Protein AF-0000000066994893 (afdb_homodimer)

InterPro domains:
  IPR005103 Auxiliary Activity family 9, catalytic domain [PF03443] (19-240)
  IPR005103 Auxiliary Activity family 9, catalytic domain [cd21175] (19-249)
  IPR049892 Auxiliary Activity family 9 [PTHR33353] (6-249)

Radius of gyration: 24.87 Å; Cα contacts (8 Å, |Δi|>4): 1310; chains: 2; bounding box: 77×69×53 Å

Structure (mmCIF, N/CA/C/O backbone):
data_AF-0000000066994893-model_v1
#
loop_
_entity.id
_entity.type
_entity.pdbx_description
1 polymer 'lytic cellulose monooxygenase (C4-dehydrogenating)'
#
loop_
_atom_site.group_PDB
_atom_site.id
_atom_site.type_symbol
_atom_site.label_atom_id
_atom_site.label_alt_id
_atom_site.label_comp_id
_atom_site.label_asym_id
_atom_site.label_entity_id
_atom_site.label_seq_id
_atom_site.pdbx_PDB_ins_code
_atom_site.Cartn_x
_atom_site.Cartn_y
_atom_site.Cartn_z
_atom_site.occupancy
_atom_site.B_iso_or_equiv
_atom_site.auth_seq_id
_atom_site.auth_comp_id
_atom_site.auth_asym_id
_atom_site.auth_atom_id
_atom_site.pdbx_PDB_model_num
ATOM 1 N N . MET A 1 1 ? 47.781 5.848 20.656 1 24.58 1 MET A N 1
ATOM 2 C CA . MET A 1 1 ? 46.438 6.398 20.656 1 24.58 1 MET A CA 1
ATOM 3 C C . MET A 1 1 ? 45.625 5.867 19.484 1 24.58 1 MET A C 1
ATOM 5 O O . MET A 1 1 ? 45.906 6.191 18.328 1 24.58 1 MET A O 1
ATOM 9 N N . PHE A 1 2 ? 45.156 4.602 19.5 1 30.62 2 PHE A N 1
ATOM 10 C CA . PHE A 1 2 ? 44.438 3.814 18.5 1 30.62 2 PHE A CA 1
ATOM 11 C C . PHE A 1 2 ? 43.094 4.453 18.188 1 30.62 2 PHE A C 1
ATOM 13 O O . PHE A 1 2 ? 42.281 4.672 19.078 1 30.62 2 PHE A O 1
ATOM 20 N N . SER A 1 3 ? 43.094 5.328 17.188 1 27.7 3 SER A N 1
ATOM 21 C CA . SER A 1 3 ? 41.844 5.926 16.688 1 27.7 3 SER A CA 1
ATOM 22 C C . SER A 1 3 ? 40.812 4.859 16.344 1 27.7 3 SER A C 1
ATOM 24 O O . SER A 1 3 ? 41.094 3.955 15.555 1 27.7 3 SER A O 1
ATOM 26 N N . SER A 1 4 ? 40.031 4.535 17.281 1 29.39 4 SER A N 1
ATOM 27 C CA . SER A 1 4 ? 38.875 3.637 17.094 1 29.39 4 SER A CA 1
ATOM 28 C C . SER A 1 4 ? 38 4.086 15.938 1 29.39 4 SER A C 1
ATOM 30 O O . SER A 1 4 ? 37.5 5.219 15.922 1 29.39 4 SER A O 1
ATOM 32 N N . LEU A 1 5 ? 38.375 3.605 14.773 1 30.11 5 LEU A N 1
ATOM 33 C CA . LEU A 1 5 ? 37.469 3.762 13.625 1 30.11 5 LEU A CA 1
ATOM 34 C C . LEU A 1 5 ? 36.062 3.395 14 1 30.11 5 LEU A C 1
ATOM 36 O O . LEU A 1 5 ? 35.781 2.248 14.352 1 30.11 5 LEU A O 1
ATOM 40 N N . ALA A 1 6 ? 35.344 4.414 14.547 1 31.67 6 ALA A N 1
ATOM 41 C CA . ALA A 1 6 ? 33.875 4.25 14.688 1 31.67 6 ALA A CA 1
ATOM 42 C C . ALA A 1 6 ? 33.281 3.734 13.391 1 31.67 6 ALA A C 1
ATOM 44 O O . ALA A 1 6 ? 33.281 4.422 12.367 1 31.67 6 ALA A O 1
ATOM 45 N N . THR A 1 7 ? 33.438 2.49 13.117 1 28.3 7 THR A N 1
ATOM 46 C CA . THR A 1 7 ? 32.656 1.911 12.023 1 28.3 7 THR A CA 1
ATOM 47 C C . THR A 1 7 ? 31.188 2.279 12.148 1 28.3 7 THR A C 1
ATOM 49 O O . THR A 1 7 ? 30.516 1.875 13.102 1 28.3 7 THR A O 1
ATOM 52 N N . VAL A 1 8 ? 30.922 3.492 11.844 1 29.67 8 VAL A N 1
ATOM 53 C CA . VAL A 1 8 ? 29.484 3.752 11.703 1 29.67 8 VAL A CA 1
ATOM 54 C C . VAL A 1 8 ? 28.859 2.686 10.82 1 29.67 8 VAL A C 1
ATOM 56 O O . VAL A 1 8 ? 29.219 2.537 9.648 1 29.67 8 VAL A O 1
ATOM 59 N N . VAL A 1 9 ? 28.609 1.521 11.406 1 31.03 9 VAL A N 1
ATOM 60 C CA . VAL A 1 9 ? 27.734 0.57 10.742 1 31.03 9 VAL A CA 1
ATOM 61 C C . VAL A 1 9 ? 26.516 1.304 10.164 1 31.03 9 VAL A C 1
ATOM 63 O O . VAL A 1 9 ? 25.75 1.922 10.906 1 31.03 9 VAL A O 1
ATOM 66 N N . PHE A 1 10 ? 26.797 1.993 9.055 1 31.17 10 PHE A N 1
ATOM 67 C CA . PHE A 1 10 ? 25.625 2.459 8.312 1 31.17 10 PHE A CA 1
ATOM 68 C C . PHE A 1 10 ? 24.578 1.356 8.203 1 31.17 10 PHE A C 1
ATOM 70 O O . PHE A 1 10 ? 24.844 0.306 7.613 1 31.17 10 PHE A O 1
ATOM 77 N N . LEU A 1 11 ? 24.031 0.943 9.289 1 32.94 11 LEU A N 1
ATOM 78 C CA . LEU A 1 11 ? 22.812 0.155 9.102 1 32.94 11 LEU A CA 1
ATOM 79 C C . LEU A 1 11 ? 22 0.701 7.938 1 32.94 11 LEU A C 1
ATOM 81 O O . LEU A 1 11 ? 21.531 1.845 7.98 1 32.94 11 LEU A O 1
ATOM 85 N N . ALA A 1 12 ? 22.562 0.453 6.73 1 35.53 12 ALA A N 1
ATOM 86 C CA . ALA A 1 12 ? 21.609 0.634 5.629 1 35.53 12 ALA A CA 1
ATOM 87 C C . ALA A 1 12 ? 20.188 0.361 6.086 1 35.53 12 ALA A C 1
ATOM 89 O O . ALA A 1 12 ? 19.859 -0.75 6.512 1 35.53 12 ALA A O 1
ATOM 90 N N . ALA A 1 13 ? 19.625 1.208 6.848 1 34.84 13 ALA A N 1
ATOM 91 C CA . ALA A 1 13 ? 18.188 1.107 7.07 1 34.84 13 ALA A CA 1
ATOM 92 C C . ALA A 1 13 ? 17.484 0.542 5.84 1 34.84 13 ALA A C 1
ATOM 94 O O . ALA A 1 13 ? 17.453 1.178 4.785 1 34.84 13 ALA A O 1
ATOM 95 N N . ALA A 1 14 ? 17.641 -0.76 5.461 1 39.5 14 ALA A N 1
ATOM 96 C CA . ALA A 1 14 ? 16.828 -1.593 4.574 1 39.5 14 ALA A CA 1
ATOM 97 C C . ALA A 1 14 ? 15.5 -0.918 4.246 1 39.5 14 ALA A C 1
ATOM 99 O O . ALA A 1 14 ? 15.164 -0.715 3.074 1 39.5 14 ALA A O 1
ATOM 100 N N . GLU A 1 15 ? 14.25 -1.342 4.93 1 42.03 15 GLU A N 1
ATOM 101 C CA . GLU A 1 15 ? 12.914 -1.745 4.48 1 42.03 15 GLU A CA 1
ATOM 102 C C . GLU A 1 15 ? 12.023 -0.532 4.238 1 42.03 15 GLU A C 1
ATOM 104 O O . GLU A 1 15 ? 11.602 0.134 5.188 1 42.03 15 GLU A O 1
ATOM 109 N N . VAL A 1 16 ? 12.445 0.307 3.205 1 45.91 16 VAL A N 1
ATOM 110 C CA . VAL A 1 16 ? 11.461 1.323 2.844 1 45.91 16 VAL A CA 1
ATOM 111 C C . VAL A 1 16 ? 10.078 0.685 2.727 1 45.91 16 VAL A C 1
ATOM 113 O O . VAL A 1 16 ? 9.852 -0.167 1.863 1 45.91 16 VAL A O 1
ATOM 116 N N . ALA A 1 17 ? 9.484 0.394 3.891 1 53.44 17 ALA A N 1
ATOM 117 C CA . ALA A 1 17 ? 8.086 0.006 4.062 1 53.44 17 ALA A CA 1
ATOM 118 C C . ALA A 1 17 ? 7.152 0.984 3.355 1 53.44 17 ALA A C 1
ATOM 120 O O . ALA A 1 17 ? 7.484 2.16 3.191 1 53.44 17 ALA A O 1
ATOM 121 N N . ALA A 1 18 ? 6.113 0.457 2.611 1 58.72 18 ALA A N 1
ATOM 122 C CA . ALA A 1 18 ? 4.996 1.094 1.915 1 58.72 18 ALA A CA 1
ATOM 123 C C . ALA A 1 18 ? 4.441 2.264 2.723 1 58.72 18 ALA A C 1
ATOM 125 O O . ALA A 1 18 ? 4.348 2.189 3.951 1 58.72 18 ALA A O 1
ATOM 126 N N . HIS A 1 19 ? 4.391 3.371 2.08 1 83.75 19 HIS A N 1
ATOM 127 C CA . HIS A 1 19 ? 3.682 4.512 2.648 1 83.75 19 HIS A CA 1
ATOM 128 C C . HIS A 1 19 ? 2.18 4.258 2.703 1 83.75 19 HIS A C 1
ATOM 130 O O . HIS A 1 19 ? 1.732 3.119 2.543 1 83.75 19 HIS A O 1
ATOM 136 N N . GLY A 1 20 ? 1.444 5.121 3.131 1 88.31 20 GLY A N 1
ATOM 137 C CA . GLY A 1 20 ? 0.005 4.98 3.289 1 88.31 20 GLY A CA 1
ATOM 138 C C . GLY A 1 20 ? -0.774 6.137 2.691 1 88.31 20 GLY A C 1
ATOM 139 O O . GLY A 1 20 ? -0.194 7.023 2.062 1 88.31 20 GLY A O 1
ATOM 140 N N . PHE A 1 21 ? -1.946 5.938 2.631 1 95 21 PHE A N 1
ATOM 141 C CA . PHE A 1 21 ? -2.92 6.938 2.205 1 95 21 PHE A CA 1
ATOM 142 C C . PHE A 1 21 ? -4.219 6.801 2.994 1 95 21 PHE A C 1
ATOM 144 O O . PHE A 1 21 ? -4.469 5.762 3.607 1 95 21 PHE A O 1
ATOM 151 N N . VAL A 1 22 ? -4.953 7.824 3.029 1 98.06 22 VAL A N 1
ATOM 152 C CA . VAL A 1 22 ? -6.258 7.766 3.678 1 98.06 22 VAL A CA 1
ATOM 153 C C . VAL A 1 22 ? -7.191 6.852 2.887 1 98.06 22 VAL A C 1
ATOM 155 O O . VAL A 1 22 ? -7.645 7.211 1.796 1 98.06 22 VAL A O 1
ATOM 158 N N . GLU A 1 23 ? -7.492 5.789 3.49 1 96.75 23 GLU A N 1
ATOM 159 C CA . GLU A 1 23 ? -8.32 4.785 2.83 1 96.75 23 GLU A CA 1
ATOM 160 C C . GLU A 1 23 ? -9.805 5.055 3.057 1 96.75 23 GLU A C 1
ATOM 162 O O . GL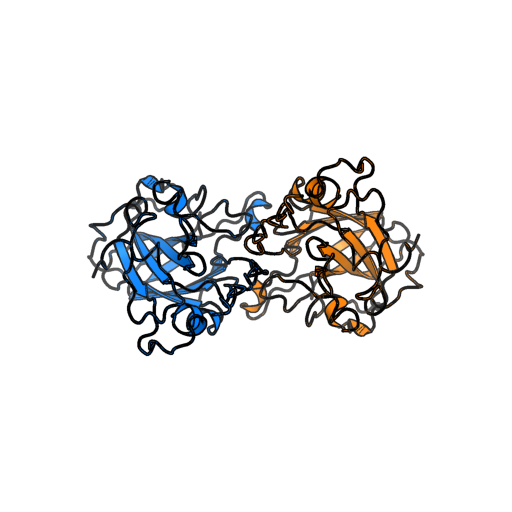U A 1 23 ? -10.602 4.992 2.121 1 96.75 23 GLU A O 1
ATOM 167 N N . PHE A 1 24 ? -10.141 5.34 4.227 1 98.19 24 PHE A N 1
ATOM 168 C CA . PHE A 1 24 ? -11.539 5.574 4.578 1 98.19 24 PHE A CA 1
ATOM 169 C C . PHE A 1 24 ? -11.688 6.855 5.383 1 98.19 24 PHE A C 1
ATOM 171 O O . PHE A 1 24 ? -10.758 7.277 6.074 1 98.19 24 PHE A O 1
ATOM 178 N N . ILE A 1 25 ? -12.852 7.43 5.266 1 98.81 25 ILE A N 1
ATOM 179 C CA . ILE A 1 25 ? -13.297 8.562 6.066 1 98.81 25 ILE A CA 1
ATOM 180 C C . ILE A 1 25 ? -14.609 8.219 6.77 1 98.81 25 ILE A C 1
ATOM 182 O O . ILE A 1 25 ? -15.547 7.727 6.141 1 98.81 25 ILE A O 1
ATOM 186 N N . HIS A 1 26 ? -14.656 8.398 8.039 1 98.5 26 HIS A N 1
ATOM 187 C CA . HIS A 1 26 ? -15.859 8.148 8.82 1 98.5 26 HIS A CA 1
ATOM 188 C C . HIS A 1 26 ? -16.453 9.445 9.359 1 98.5 26 HIS A C 1
ATOM 190 O O . HIS A 1 26 ? -15.75 10.227 10.008 1 98.5 26 HIS A O 1
ATOM 196 N N . ALA A 1 27 ? -17.656 9.68 9.094 1 98.44 27 ALA A N 1
ATOM 197 C CA . ALA A 1 27 ? -18.375 10.859 9.562 1 98.44 27 ALA A CA 1
ATOM 198 C C . ALA A 1 27 ? -19.859 10.555 9.781 1 98.44 27 ALA A C 1
ATOM 200 O O . ALA A 1 27 ? -20.531 10.055 8.875 1 98.44 27 ALA A O 1
ATOM 201 N N . ASP A 1 28 ? -20.297 10.836 10.992 1 95.75 28 ASP A N 1
ATOM 202 C CA . ASP A 1 28 ? -21.703 10.695 11.336 1 95.75 28 ASP A CA 1
ATOM 203 C C . ASP A 1 28 ? -22.203 9.289 11.016 1 95.75 28 ASP A C 1
ATOM 205 O O . ASP A 1 28 ? -23.25 9.133 10.367 1 95.75 28 ASP A O 1
ATOM 209 N N . GLY A 1 29 ? -21.406 8.391 11.32 1 95.31 29 GLY A N 1
ATOM 210 C CA . GLY A 1 29 ? -21.797 6.996 11.211 1 95.31 29 GLY A CA 1
ATOM 211 C C . GLY A 1 29 ? -21.672 6.445 9.805 1 95.31 29 GLY A C 1
ATOM 212 O O . GLY A 1 29 ? -21.984 5.281 9.555 1 95.31 29 GLY A O 1
ATOM 213 N N . VAL A 1 30 ? -21.281 7.246 8.906 1 97.62 30 VAL A N 1
ATOM 214 C CA . VAL A 1 30 ? -21.141 6.832 7.512 1 97.62 30 VAL A CA 1
ATOM 215 C C . VAL A 1 30 ? -19.656 6.645 7.18 1 97.62 30 VAL A C 1
ATOM 217 O O . VAL A 1 30 ? -18.828 7.453 7.586 1 97.62 30 VAL A O 1
ATOM 220 N N . GLN A 1 31 ? -19.328 5.574 6.516 1 97.5 31 GLN A N 1
ATOM 221 C CA . GLN A 1 31 ? -17.984 5.352 5.992 1 97.5 31 GLN A CA 1
ATOM 222 C C . GLN A 1 31 ? -17.891 5.777 4.531 1 97.5 31 GLN A C 1
ATOM 224 O O . GLN A 1 31 ? -18.672 5.32 3.693 1 97.5 31 GLN A O 1
ATOM 229 N N . TYR A 1 32 ? -17.016 6.668 4.234 1 98.31 32 TYR A N 1
ATOM 230 C CA . TYR A 1 32 ? -16.688 7.117 2.889 1 98.31 32 TYR A CA 1
ATOM 231 C C . TYR A 1 32 ? -15.344 6.547 2.441 1 98.31 32 TYR A C 1
ATOM 233 O O . TYR A 1 32 ? -14.508 6.199 3.271 1 98.31 32 TYR A O 1
ATOM 241 N N . GLN A 1 33 ? -15.203 6.461 1.131 1 97 33 GLN A N 1
ATOM 242 C CA . GLN A 1 33 ? -13.953 5.996 0.531 1 97 33 GLN A CA 1
ATOM 243 C C . GLN A 1 33 ? -13.031 7.168 0.208 1 97 33 GLN A C 1
ATOM 245 O O . GLN A 1 33 ? -13.453 8.148 -0.403 1 97 33 GLN A O 1
ATOM 250 N N . GLY A 1 34 ? -11.773 7.105 0.703 1 97.75 34 GLY A N 1
ATOM 251 C CA . GLY A 1 34 ? -10.758 7.98 0.144 1 97.75 34 GLY A CA 1
ATOM 252 C C . GLY A 1 34 ? -10.375 7.621 -1.278 1 97.75 34 GLY A C 1
ATOM 253 O O . GLY A 1 34 ? -11.109 6.895 -1.959 1 97.75 34 GLY A O 1
ATOM 254 N N . TYR A 1 35 ? -9.312 8.258 -1.729 1 97.06 35 TYR A N 1
ATOM 255 C CA . TYR A 1 35 ? -8.836 7.852 -3.045 1 97.06 35 TYR A CA 1
ATOM 256 C C . TYR A 1 35 ? -7.789 6.75 -2.928 1 97.06 35 TYR A C 1
ATOM 258 O O . TYR A 1 35 ? -6.707 6.973 -2.379 1 97.06 35 TYR A O 1
ATOM 266 N N . ASN A 1 36 ? -8.125 5.609 -3.422 1 94.06 36 ASN A N 1
ATOM 267 C CA . ASN A 1 36 ? -7.199 4.488 -3.553 1 94.06 36 ASN A CA 1
ATOM 268 C C . ASN A 1 36 ? -6.426 4.551 -4.867 1 94.06 36 ASN A C 1
ATOM 270 O O . ASN A 1 36 ? -7.027 4.582 -5.941 1 94.06 36 ASN A O 1
ATOM 274 N N . PRO A 1 37 ? -5.098 4.543 -4.828 1 92.31 37 PRO A N 1
ATOM 275 C CA . PRO A 1 37 ? -4.32 4.637 -6.062 1 92.31 37 PRO A CA 1
ATOM 276 C C . PRO A 1 37 ? -4.688 3.555 -7.074 1 92.31 37 PRO A C 1
ATOM 278 O O . PRO A 1 37 ? -4.512 3.746 -8.281 1 92.31 37 PRO A O 1
ATOM 281 N N . GLY A 1 38 ? -5.215 2.449 -6.648 1 91.94 38 GLY A N 1
ATOM 282 C CA . GLY A 1 38 ? -5.676 1.406 -7.551 1 91.94 38 GLY A CA 1
ATOM 283 C C . GLY A 1 38 ? -6.855 1.837 -8.406 1 91.94 38 GLY A C 1
ATOM 284 O O . GLY A 1 38 ? -7.129 1.228 -9.445 1 91.94 38 GLY A O 1
ATOM 285 N N . PHE A 1 39 ? -7.547 2.889 -8.039 1 95.12 39 PHE A N 1
ATOM 286 C CA . PHE A 1 39 ? -8.688 3.375 -8.797 1 95.12 39 PHE A CA 1
ATOM 287 C C . PHE A 1 39 ? -8.258 3.842 -10.188 1 95.12 39 PHE A C 1
ATOM 289 O O . PHE A 1 39 ? -9.078 3.922 -11.102 1 95.12 39 PHE A O 1
ATOM 296 N N . ARG A 1 40 ? -6.996 4.078 -10.352 1 94.19 40 ARG A N 1
ATOM 297 C CA . ARG A 1 40 ? -6.492 4.543 -11.641 1 94.19 40 ARG A CA 1
ATOM 298 C C . ARG A 1 40 ? -6.684 3.482 -12.719 1 94.19 40 ARG A C 1
ATOM 300 O O . ARG A 1 40 ? -6.625 3.785 -13.914 1 94.19 40 ARG A O 1
ATOM 307 N N . PHE A 1 41 ? -6.926 2.219 -12.305 1 94.31 41 PHE A N 1
ATOM 308 C CA . PHE A 1 41 ? -7.082 1.119 -13.25 1 94.31 41 PHE A CA 1
ATOM 309 C C . PHE A 1 41 ? -8.555 0.913 -13.602 1 94.31 41 PHE A C 1
ATOM 311 O O . PHE A 1 41 ? -8.891 -0.014 -14.336 1 94.31 41 PHE A O 1
ATOM 318 N N . GLN A 1 42 ? -9.391 1.723 -13.047 1 93.75 42 GLN A N 1
ATOM 319 C CA . GLN A 1 42 ? -10.82 1.622 -13.32 1 93.75 42 GLN A CA 1
ATOM 320 C C . GLN A 1 42 ? -11.289 2.768 -14.211 1 93.75 42 GLN A C 1
ATOM 322 O O . GLN A 1 42 ? -10.922 3.924 -13.992 1 93.75 42 GLN A O 1
ATOM 327 N N . ASP A 1 43 ? -12.133 2.35 -15.195 1 92.38 43 ASP A N 1
ATOM 328 C CA . ASP A 1 43 ? -12.719 3.324 -16.109 1 92.38 43 ASP A CA 1
ATOM 329 C C . ASP A 1 43 ? -14.227 3.107 -16.25 1 92.38 43 ASP A C 1
ATOM 331 O O . ASP A 1 43 ? -14.664 2.1 -16.812 1 92.38 43 ASP A O 1
ATOM 335 N N . PRO A 1 44 ? -15.07 4.012 -15.805 1 94.75 44 PRO A N 1
ATOM 336 C CA . PRO A 1 44 ? -14.633 5.207 -15.086 1 94.75 44 PRO A CA 1
ATOM 337 C C . PRO A 1 44 ? -14.094 4.895 -13.688 1 94.75 44 PRO A C 1
ATOM 339 O O . PRO A 1 44 ? -14.477 3.885 -13.086 1 94.75 44 PRO A O 1
ATOM 342 N N . ALA A 1 45 ? -13.211 5.738 -13.164 1 94.19 45 ALA A N 1
ATOM 343 C CA . ALA A 1 45 ? -12.781 5.625 -11.773 1 94.19 45 ALA A CA 1
ATOM 344 C C . ALA A 1 45 ? -13.938 5.91 -10.82 1 94.19 45 ALA A C 1
ATOM 346 O O . ALA A 1 45 ? -14.836 6.695 -11.133 1 94.19 45 ALA A O 1
ATOM 347 N N . PRO A 1 46 ? -13.883 5.309 -9.633 1 96.19 46 PRO A N 1
ATOM 348 C CA . PRO A 1 46 ? -14.922 5.586 -8.641 1 96.19 46 PRO A CA 1
ATOM 349 C C . PRO A 1 46 ? -14.984 7.059 -8.242 1 96.19 46 PRO A C 1
ATOM 351 O O . PRO A 1 46 ? -13.945 7.711 -8.117 1 96.19 46 PRO A O 1
ATOM 354 N N . ARG A 1 47 ? -16.188 7.598 -8.156 1 98 47 ARG A N 1
ATOM 355 C CA . ARG A 1 47 ? -16.391 8.93 -7.598 1 98 47 ARG A CA 1
ATOM 356 C C . ARG A 1 47 ? -16.312 8.906 -6.074 1 98 47 ARG A C 1
ATOM 358 O O . ARG A 1 47 ? -17.078 8.211 -5.414 1 98 47 ARG A O 1
ATOM 365 N N . VAL A 1 48 ? -15.375 9.578 -5.512 1 98.75 48 VAL A N 1
ATOM 366 C CA . VAL A 1 48 ? -15.156 9.578 -4.07 1 98.75 48 VAL A CA 1
ATOM 367 C C . VAL A 1 48 ? -14.852 10.992 -3.59 1 98.75 48 VAL A C 1
ATOM 369 O O . VAL A 1 48 ? -14.57 11.883 -4.398 1 98.75 48 VAL A O 1
ATOM 372 N N . PRO A 1 49 ? -14.961 11.266 -2.258 1 98.88 49 PRO A N 1
ATOM 373 C CA . PRO A 1 49 ? -14.617 12.594 -1.739 1 98.88 49 PRO A CA 1
ATOM 374 C C . PRO A 1 49 ? -13.117 12.844 -1.713 1 98.88 49 PRO A C 1
ATOM 376 O O . PRO A 1 49 ? -12.68 14 -1.723 1 98.88 49 PRO A O 1
ATOM 379 N N . GLY A 1 50 ? -12.297 11.75 -1.565 1 98.81 50 GLY A N 1
ATOM 380 C CA . GLY A 1 50 ? -10.859 11.914 -1.595 1 98.81 50 GLY A CA 1
ATOM 381 C C . GLY A 1 50 ? -10.328 12.344 -2.951 1 98.81 50 GLY A C 1
ATOM 382 O O . GLY A 1 50 ? -10.812 11.875 -3.986 1 98.81 50 GLY A O 1
ATOM 383 N N . TRP A 1 51 ? -9.367 13.227 -2.928 1 98.75 51 TRP A N 1
ATOM 384 C CA . TRP A 1 51 ? -8.805 13.734 -4.176 1 98.75 51 TRP A CA 1
ATOM 385 C C . TRP A 1 51 ? -7.926 12.688 -4.844 1 98.75 51 TRP A C 1
ATOM 387 O O . TRP A 1 51 ? -7.172 11.977 -4.176 1 98.75 51 TRP A O 1
ATOM 397 N N . TYR A 1 52 ? -8.008 12.641 -6.176 1 97.62 52 TYR A N 1
ATOM 398 C CA . TYR A 1 52 ? -7.008 11.914 -6.957 1 97.62 52 TYR A CA 1
ATOM 399 C C . TYR A 1 52 ? -5.609 12.453 -6.688 1 97.62 52 TYR A C 1
ATOM 401 O O . TYR A 1 52 ? -5.406 13.664 -6.609 1 97.62 52 TYR A O 1
ATOM 409 N N . ALA A 1 53 ? -4.695 11.586 -6.574 1 96 53 ALA A N 1
ATOM 410 C CA . ALA A 1 53 ? -3.271 11.914 -6.578 1 96 53 ALA A CA 1
ATOM 411 C C . ALA A 1 53 ? -2.477 10.883 -7.375 1 96 53 ALA A C 1
ATOM 413 O O . ALA A 1 53 ? -2.756 9.68 -7.301 1 96 53 ALA A O 1
ATOM 414 N N . ASN A 1 54 ? -1.482 11.359 -8.133 1 93.38 54 ASN A N 1
ATOM 415 C CA . ASN A 1 54 ? -0.618 10.461 -8.883 1 93.38 54 ASN A CA 1
ATOM 416 C C . ASN A 1 54 ? 0.514 9.914 -8.023 1 93.38 54 ASN A C 1
ATOM 418 O O . ASN A 1 54 ? 1.687 10.016 -8.383 1 93.38 54 ASN A O 1
ATOM 422 N N . ASN A 1 55 ? 0.191 9.414 -6.898 1 89.19 55 ASN A N 1
ATOM 423 C CA . ASN A 1 55 ? 1.129 8.734 -6.008 1 89.19 55 ASN A CA 1
ATOM 424 C C . ASN A 1 55 ? 1.054 7.219 -6.168 1 89.19 55 ASN A C 1
ATOM 426 O O . ASN A 1 55 ? 0.856 6.496 -5.191 1 89.19 55 ASN A O 1
ATOM 430 N N . THR A 1 56 ? 1.349 6.738 -7.324 1 86.38 56 THR A N 1
ATOM 431 C CA . THR A 1 56 ? 1.143 5.344 -7.711 1 86.38 56 THR A CA 1
ATOM 432 C C . THR A 1 56 ? 2.049 4.422 -6.902 1 86.38 56 THR A C 1
ATOM 434 O O . THR A 1 56 ? 1.779 3.223 -6.785 1 86.38 56 THR A O 1
ATOM 437 N N . ASP A 1 57 ? 3.068 4.934 -6.348 1 84.5 57 ASP A N 1
ATOM 438 C CA . ASP A 1 57 ? 3.973 4.18 -5.484 1 84.5 57 ASP A CA 1
ATOM 439 C C . ASP A 1 57 ? 3.623 4.379 -4.012 1 84.5 57 ASP A C 1
ATOM 441 O O . ASP A 1 57 ? 4.371 3.959 -3.127 1 84.5 57 ASP A O 1
ATOM 445 N N . ILE A 1 58 ? 2.562 5.098 -3.732 1 90.06 58 ILE A N 1
ATOM 446 C CA . ILE A 1 58 ? 2.131 5.496 -2.398 1 90.06 58 ILE A CA 1
ATOM 447 C C . ILE A 1 58 ? 3.256 6.25 -1.695 1 90.06 58 ILE A C 1
ATOM 449 O O . ILE A 1 58 ? 3.5 6.047 -0.503 1 90.06 58 ILE A O 1
ATOM 453 N N . GLY A 1 59 ? 4.004 7.004 -2.48 1 90.81 59 GLY A N 1
ATOM 454 C CA . GLY A 1 59 ? 5.148 7.75 -1.986 1 90.81 59 GLY A CA 1
ATOM 455 C C . GLY A 1 59 ? 4.789 9.141 -1.494 1 90.81 59 GLY A C 1
ATOM 456 O O . GLY A 1 59 ? 3.674 9.367 -1.017 1 90.81 59 GLY A O 1
ATOM 457 N N . PHE A 1 60 ? 5.793 9.992 -1.426 1 94.62 60 PHE A N 1
ATOM 458 C CA . PHE A 1 60 ? 5.695 11.273 -0.75 1 94.62 60 PHE A CA 1
ATOM 459 C C . PHE A 1 60 ? 5.957 12.422 -1.722 1 94.62 60 PHE A C 1
ATOM 461 O O . PHE A 1 60 ? 6.281 12.188 -2.889 1 94.62 60 PHE A O 1
ATOM 468 N N . VAL A 1 61 ? 5.688 13.633 -1.339 1 96.56 61 VAL A N 1
ATOM 469 C CA . VAL A 1 61 ? 6.199 14.867 -1.936 1 96.56 61 VAL A CA 1
ATOM 470 C C . VAL A 1 61 ? 7.43 15.336 -1.169 1 96.56 61 VAL A C 1
ATOM 472 O O . VAL A 1 61 ? 7.367 15.562 0.042 1 96.56 61 VAL A O 1
ATOM 475 N N . GLY A 1 62 ? 8.539 15.484 -1.859 1 96.94 62 GLY A N 1
ATOM 476 C CA . GLY A 1 62 ? 9.773 15.875 -1.198 1 96.94 62 GLY A CA 1
ATOM 477 C C . GLY A 1 62 ? 9.969 17.375 -1.137 1 96.94 62 GLY A C 1
ATOM 478 O O . GLY A 1 62 ? 9.281 18.125 -1.83 1 96.94 62 GLY A O 1
ATOM 479 N N . PRO A 1 63 ? 10.945 17.797 -0.318 1 98.38 63 PRO A N 1
ATOM 480 C CA . PRO A 1 63 ? 11.133 19.219 -0.063 1 98.38 63 PRO A CA 1
ATOM 481 C C . PRO A 1 63 ? 11.492 20.016 -1.323 1 98.38 63 PRO A C 1
ATOM 483 O O . PRO A 1 63 ? 11.242 21.219 -1.4 1 98.38 63 PRO A O 1
ATOM 486 N N . GLU A 1 64 ? 12.07 19.344 -2.293 1 98 64 GLU A N 1
ATOM 487 C CA . GLU A 1 64 ? 12.375 20.016 -3.559 1 98 64 GLU A CA 1
ATOM 488 C C . GLU A 1 64 ? 11.094 20.484 -4.25 1 98 64 GLU A C 1
ATOM 490 O O . GLU A 1 64 ? 11.141 21.359 -5.121 1 98 64 GLU A O 1
ATOM 495 N N . SER A 1 65 ? 9.984 19.953 -3.855 1 98.06 65 SER A N 1
ATOM 496 C CA . SER A 1 65 ? 8.719 20.266 -4.508 1 98.06 65 SER A CA 1
ATOM 497 C C . SER A 1 65 ? 7.805 21.062 -3.59 1 98.06 65 SER A C 1
ATOM 499 O O . SER A 1 65 ? 6.602 21.156 -3.838 1 98.06 65 SER A O 1
ATOM 501 N N . PHE A 1 66 ? 8.297 21.703 -2.555 1 98.56 66 PHE A N 1
ATOM 502 C CA . PHE A 1 66 ? 7.445 22.375 -1.579 1 98.56 66 PHE A CA 1
ATOM 503 C C . PHE A 1 66 ? 6.969 23.719 -2.111 1 98.56 66 PHE A C 1
ATOM 505 O O . PHE A 1 66 ? 6.074 24.328 -1.534 1 98.56 66 PHE A O 1
ATOM 512 N N . ARG A 1 67 ? 7.477 24.125 -3.301 1 98.06 67 ARG A N 1
ATOM 513 C CA . ARG A 1 67 ? 6.969 25.328 -3.963 1 98.06 67 ARG A CA 1
ATOM 514 C C . ARG A 1 67 ? 6.16 24.969 -5.203 1 98.06 67 ARG A C 1
ATOM 516 O O . ARG A 1 67 ? 5.715 25.844 -5.941 1 98.06 67 ARG A O 1
ATOM 523 N N . ASP A 1 68 ? 6.02 23.703 -5.441 1 98.25 68 ASP A N 1
ATOM 524 C CA . ASP A 1 68 ? 5.258 23.156 -6.566 1 98.25 68 ASP A CA 1
ATOM 525 C C . ASP A 1 68 ? 3.818 22.859 -6.16 1 98.25 68 ASP A C 1
ATOM 527 O O . ASP A 1 68 ? 3.557 22.484 -5.012 1 98.25 68 ASP A O 1
ATOM 531 N N . PRO A 1 69 ? 2.879 22.953 -7.145 1 98.56 69 PRO A N 1
ATOM 532 C CA . PRO A 1 69 ? 1.48 22.656 -6.828 1 98.56 69 PRO A CA 1
ATOM 533 C C . PRO A 1 69 ? 1.288 21.234 -6.273 1 98.56 69 PRO A C 1
ATOM 535 O O . PRO A 1 69 ? 0.257 20.953 -5.664 1 98.56 69 PRO A O 1
ATOM 538 N N . ASP A 1 70 ? 2.297 20.344 -6.379 1 98.38 70 ASP A N 1
ATOM 539 C CA . ASP A 1 70 ? 2.197 18.984 -5.883 1 98.38 70 ASP A CA 1
ATOM 540 C C . ASP A 1 70 ? 2.049 18.953 -4.363 1 98.38 70 ASP A C 1
ATOM 542 O O . ASP A 1 70 ? 1.421 18.047 -3.807 1 98.38 70 ASP A O 1
ATOM 546 N N . ILE A 1 71 ? 2.541 19.969 -3.707 1 98.81 71 ILE A N 1
ATOM 547 C CA . ILE A 1 71 ? 2.531 19.953 -2.248 1 98.81 71 ILE A CA 1
ATOM 548 C C . ILE A 1 71 ? 1.128 20.266 -1.738 1 98.81 71 ILE A C 1
ATOM 550 O O . ILE A 1 71 ? 0.833 20.094 -0.555 1 98.81 71 ILE A O 1
ATOM 554 N N . ILE A 1 72 ? 0.215 20.781 -2.541 1 98.88 72 ILE A N 1
ATOM 555 C CA . ILE A 1 72 ? -1.084 21.266 -2.084 1 98.88 72 ILE A CA 1
ATOM 556 C C . ILE A 1 72 ? -1.948 20.078 -1.646 1 98.88 72 ILE A C 1
ATOM 558 O O . ILE A 1 72 ? -2.375 20.016 -0.491 1 98.88 72 ILE A O 1
ATOM 562 N N . CYS A 1 73 ? -2.133 19.109 -2.492 1 98.69 73 CYS A N 1
ATOM 563 C CA . CYS A 1 73 ? -2.975 17.938 -2.238 1 98.69 73 CYS A CA 1
ATOM 564 C C . CYS A 1 73 ? -2.336 16.672 -2.789 1 98.69 73 CYS A C 1
ATOM 566 O O . CYS A 1 73 ? -3.027 15.688 -3.055 1 98.69 73 CYS A O 1
ATOM 568 N N . HIS A 1 74 ? -0.961 16.688 -3.014 1 97.94 74 HIS A N 1
ATOM 569 C CA . HIS A 1 74 ? -0.145 15.602 -3.525 1 97.94 74 HIS A CA 1
ATOM 570 C C . HIS A 1 74 ? 0.036 15.703 -5.035 1 97.94 74 HIS A C 1
ATOM 572 O O . HIS A 1 74 ? -0.497 16.625 -5.664 1 97.94 74 HIS A O 1
ATOM 578 N N . LYS A 1 75 ? 0.769 14.812 -5.652 1 96.69 75 LYS A N 1
ATOM 579 C CA . LYS A 1 75 ? 1.233 14.875 -7.035 1 96.69 75 LYS A CA 1
ATOM 580 C C . LYS A 1 75 ? 0.06 14.867 -8.008 1 96.69 75 LYS A C 1
ATOM 582 O O . LYS A 1 75 ? -0.744 13.93 -8.016 1 96.69 75 LYS A O 1
ATOM 587 N N . ILE A 1 76 ? -0.099 15.914 -8.805 1 97.5 76 ILE A N 1
ATOM 588 C CA . ILE A 1 76 ? -1.063 16.078 -9.891 1 97.5 76 ILE A CA 1
ATOM 589 C C . ILE A 1 76 ? -2.479 15.875 -9.352 1 97.5 76 ILE A C 1
ATOM 591 O O . ILE A 1 76 ? -3.314 15.25 -10.016 1 97.5 76 ILE A O 1
ATOM 595 N N . ALA A 1 77 ? -2.727 16.359 -8.18 1 98.31 77 ALA A N 1
ATOM 596 C CA . ALA A 1 77 ? -3.998 16.094 -7.504 1 98.31 77 ALA A CA 1
ATOM 597 C C . ALA A 1 77 ? -5.152 16.781 -8.227 1 98.31 77 ALA A C 1
ATOM 599 O O . ALA A 1 77 ? -4.988 17.891 -8.766 1 98.31 77 ALA A O 1
ATOM 600 N N . ARG A 1 78 ? -6.281 16.156 -8.344 1 98.12 78 ARG A N 1
ATOM 601 C CA . ARG A 1 78 ? -7.551 16.688 -8.836 1 98.12 78 ARG A CA 1
ATOM 602 C C . ARG A 1 78 ? -8.664 16.484 -7.812 1 98.12 78 ARG A C 1
ATOM 604 O O . ARG A 1 78 ? -8.672 15.484 -7.094 1 98.12 78 ARG A O 1
ATOM 611 N N . PRO A 1 79 ? -9.633 17.312 -7.801 1 98.75 79 PRO A N 1
ATOM 612 C CA . PRO A 1 79 ? -10.664 17.266 -6.762 1 98.75 79 PRO A CA 1
ATOM 613 C C . PRO A 1 79 ? -11.43 15.945 -6.746 1 98.75 79 PRO A C 1
ATOM 615 O O . PRO A 1 79 ? -11.672 15.359 -7.801 1 98.75 79 PRO A O 1
ATOM 618 N N . GLY A 1 80 ? -11.734 15.516 -5.523 1 98.5 80 GLY A N 1
ATOM 619 C CA . GLY A 1 80 ? -12.742 14.469 -5.406 1 98.5 80 GLY A CA 1
ATOM 620 C C . GLY A 1 80 ? -14.055 14.828 -6.074 1 98.5 80 GLY A C 1
ATOM 621 O O . GLY A 1 80 ? -14.336 16 -6.316 1 98.5 80 GLY A O 1
ATOM 622 N N . GLN A 1 81 ? -14.828 13.812 -6.379 1 98.5 81 GLN A N 1
ATOM 623 C CA . GLN A 1 81 ? -16.047 14.047 -7.156 1 98.5 81 GLN A CA 1
ATOM 624 C C . GLN A 1 81 ? -17.297 13.852 -6.301 1 98.5 81 GLN A C 1
ATOM 626 O O . GLN A 1 81 ? -18.406 13.914 -6.809 1 98.5 81 GLN A O 1
ATOM 631 N N . GLU A 1 82 ? -17.109 13.508 -5.02 1 98.75 82 GLU A N 1
ATOM 632 C CA . GLU A 1 82 ? -18.156 13.438 -4.008 1 98.75 82 GLU A CA 1
ATOM 633 C C . GLU A 1 82 ? -17.766 14.211 -2.752 1 98.75 82 GLU A C 1
ATOM 635 O O . GLU A 1 82 ? -16.75 14.906 -2.736 1 98.75 82 GLU A O 1
ATOM 640 N N . TYR A 1 83 ? -18.656 14.211 -1.782 1 98.88 83 TYR A N 1
ATOM 641 C CA . TYR A 1 83 ? -18.422 14.938 -0.538 1 98.88 83 TYR A CA 1
ATOM 642 C C . TYR A 1 83 ? -18.609 14.023 0.668 1 98.88 83 TYR A C 1
ATOM 644 O O . TYR A 1 83 ? -19.469 13.141 0.653 1 98.88 83 TYR A O 1
ATOM 652 N N . VAL A 1 84 ? -17.828 14.188 1.663 1 98.88 84 VAL A N 1
ATOM 653 C CA . VAL A 1 84 ? -18.203 13.758 3.008 1 98.88 84 VAL A CA 1
ATOM 654 C C . VAL A 1 84 ? -19.188 14.758 3.607 1 98.88 84 VAL A C 1
ATOM 656 O O . VAL A 1 84 ? -18.891 15.945 3.715 1 98.88 84 VAL A O 1
ATOM 659 N N . ASN A 1 85 ? -20.375 14.289 3.969 1 98.75 85 ASN A N 1
ATOM 660 C CA . ASN A 1 85 ? -21.328 15.141 4.668 1 98.75 85 ASN A CA 1
ATOM 661 C C . ASN A 1 85 ? -21.062 15.172 6.168 1 98.75 85 ASN A C 1
ATOM 663 O O . ASN A 1 85 ? -21 14.133 6.816 1 98.75 85 ASN A O 1
ATOM 667 N N . VAL A 1 86 ? -20.812 16.344 6.66 1 98.44 86 VAL A N 1
ATOM 668 C CA . VAL A 1 86 ? -20.5 16.469 8.078 1 98.44 86 VAL A CA 1
ATOM 669 C C . VAL A 1 86 ? -21.219 17.688 8.656 1 98.44 86 VAL A C 1
ATOM 671 O O . VAL A 1 86 ? -21.484 18.656 7.941 1 98.44 86 VAL A O 1
ATOM 674 N N . ARG A 1 87 ? -21.656 17.672 9.898 1 98.31 87 ARG A N 1
ATOM 675 C CA . ARG A 1 87 ? -22.219 18.828 10.594 1 98.31 87 ARG A CA 1
ATOM 676 C C . ARG A 1 87 ? -21.109 19.656 11.258 1 98.31 87 ARG A C 1
ATOM 678 O O . ARG A 1 87 ? -20.125 19.094 11.758 1 98.31 87 ARG A O 1
ATOM 685 N N . ALA A 1 88 ? -21.297 20.953 11.219 1 98.5 88 ALA A N 1
ATOM 686 C CA . ALA A 1 88 ? -20.391 21.766 12.016 1 98.5 88 ALA A CA 1
ATOM 687 C C . ALA A 1 88 ? -20.344 21.281 13.461 1 98.5 88 ALA A C 1
ATOM 689 O O . ALA A 1 88 ? -21.375 20.906 14.031 1 98.5 88 ALA A O 1
ATOM 690 N N . GLY A 1 89 ? -19.141 21.281 13.992 1 98.5 89 GLY A N 1
ATOM 691 C CA . GLY A 1 89 ? -18.953 20.859 15.367 1 98.5 89 GLY A CA 1
ATOM 692 C C . GLY A 1 89 ? -18.703 19.375 15.508 1 98.5 89 GLY A C 1
ATOM 693 O O . GLY A 1 89 ? -18.297 18.891 16.562 1 98.5 89 GLY A O 1
ATOM 694 N N . SER A 1 90 ? -18.891 18.625 14.469 1 98.25 90 SER A N 1
ATOM 695 C CA . SER A 1 90 ? -18.703 17.188 14.547 1 98.25 90 SER A CA 1
ATOM 696 C C . SER A 1 90 ? -17.281 16.781 14.211 1 98.25 90 SER A C 1
ATOM 698 O O . SER A 1 90 ? -16.453 17.641 13.898 1 98.25 90 SER A O 1
ATOM 700 N N . ASN A 1 91 ? -17 15.492 14.414 1 98.38 91 ASN A N 1
ATOM 701 C CA . ASN A 1 91 ? -15.688 14.922 14.109 1 98.38 91 ASN A CA 1
ATOM 702 C C . ASN A 1 91 ? -15.727 14.102 12.82 1 98.38 91 ASN A C 1
ATOM 704 O O . ASN A 1 91 ? -16.75 13.492 12.492 1 98.38 91 ASN A O 1
ATOM 708 N N . ILE A 1 92 ? -14.633 14.203 12.133 1 98.44 92 ILE A N 1
ATOM 709 C CA . ILE A 1 92 ? -14.32 13.273 11.055 1 98.44 92 ILE A CA 1
ATOM 710 C C . ILE A 1 92 ? -13.141 12.391 11.461 1 98.44 92 ILE A C 1
ATOM 712 O O . ILE A 1 92 ? -12.172 12.867 12.055 1 98.44 92 ILE A O 1
ATOM 716 N N . THR A 1 93 ? -13.258 11.086 11.219 1 98.88 93 THR A N 1
ATOM 717 C CA . THR A 1 93 ? -12.125 10.188 11.438 1 98.88 93 THR A CA 1
ATOM 718 C C . THR A 1 93 ? -11.492 9.781 10.109 1 98.88 93 THR A C 1
ATOM 720 O O . THR A 1 93 ? -12.172 9.234 9.234 1 98.88 93 THR A O 1
ATOM 723 N N . LEU A 1 94 ? -10.25 10.086 9.914 1 98.88 94 LEU A N 1
ATOM 724 C CA . LEU A 1 94 ? -9.461 9.664 8.766 1 98.88 94 LEU A CA 1
ATOM 725 C C . LEU A 1 94 ? -8.711 8.367 9.07 1 98.88 94 LEU A C 1
ATOM 727 O O . LEU A 1 94 ? -7.941 8.297 10.023 1 98.88 94 LEU A O 1
ATOM 731 N N . GLN A 1 95 ? -8.969 7.371 8.336 1 98.31 95 GLN A N 1
ATOM 732 C CA . GLN A 1 95 ? -8.312 6.082 8.523 1 98.31 95 GLN A CA 1
ATOM 733 C C . GLN A 1 95 ? -7.344 5.781 7.387 1 98.31 95 GLN A C 1
ATOM 735 O O . GLN A 1 95 ? -7.762 5.59 6.242 1 98.31 95 GLN A O 1
ATOM 740 N N . TRP A 1 96 ? -6.102 5.703 7.723 1 97.44 96 TRP A N 1
ATOM 741 C CA . TRP A 1 96 ? -5.066 5.367 6.754 1 97.44 96 TRP A CA 1
ATOM 742 C C . TRP A 1 96 ? -4.988 3.857 6.543 1 97.44 96 TRP A C 1
ATOM 744 O O . TRP A 1 96 ? -5.301 3.082 7.449 1 97.44 96 TRP A O 1
ATOM 754 N N . MET A 1 97 ? -4.559 3.486 5.32 1 93.69 97 MET A N 1
ATOM 755 C CA . MET A 1 97 ? -4.359 2.074 5.008 1 93.69 97 MET A CA 1
ATOM 756 C C . MET A 1 97 ? -3.244 1.48 5.859 1 93.69 97 MET A C 1
ATOM 758 O O . MET A 1 97 ? -3.346 0.342 6.32 1 93.69 97 MET A O 1
ATOM 762 N N . MET A 1 98 ? -2.215 2.166 6.055 1 91.75 98 MET A N 1
ATOM 763 C CA . MET A 1 98 ? -1.049 1.806 6.855 1 91.75 98 MET A CA 1
ATOM 764 C C . MET A 1 98 ? -0.144 3.014 7.074 1 91.75 98 MET A C 1
ATOM 766 O O . MET A 1 98 ? -0.335 4.059 6.453 1 91.75 98 MET A O 1
ATOM 770 N N . TRP A 1 99 ? 0.791 2.889 7.875 1 94.19 99 TRP A N 1
ATOM 771 C CA . TRP A 1 99 ? 1.863 3.852 8.102 1 94.19 99 TRP A CA 1
ATOM 772 C C . TRP A 1 99 ? 3.066 3.18 8.758 1 94.19 99 TRP A C 1
ATOM 774 O O . TRP A 1 99 ? 2.928 2.48 9.766 1 94.19 99 TRP A O 1
ATOM 784 N N . PRO A 1 100 ? 4.246 3.402 8.242 1 91.5 100 PRO A N 1
ATOM 785 C CA . PRO A 1 100 ? 5.414 2.699 8.773 1 91.5 100 PRO A CA 1
ATOM 786 C C . PRO A 1 100 ? 5.863 3.242 10.133 1 91.5 100 PRO A C 1
ATOM 788 O O . PRO A 1 100 ? 5.793 4.453 10.367 1 91.5 100 PRO A O 1
ATOM 791 N N . GLU A 1 101 ? 6.438 2.406 10.922 1 91.81 101 GLU A N 1
ATOM 792 C CA . GLU A 1 101 ? 6.832 2.742 12.289 1 91.81 101 GLU A CA 1
ATOM 793 C C . GLU A 1 101 ? 7.918 3.816 12.297 1 91.81 101 GLU A C 1
ATOM 795 O O . GLU A 1 101 ? 7.91 4.703 13.148 1 91.81 101 GLU A O 1
ATOM 800 N N . SER A 1 102 ? 8.859 3.768 11.359 1 92.38 102 SER A N 1
ATOM 801 C CA . SER A 1 102 ? 9.992 4.684 11.344 1 92.38 102 SER A CA 1
ATOM 802 C C . SER A 1 102 ? 9.586 6.07 10.867 1 92.38 102 SER A C 1
ATOM 804 O O . SER A 1 102 ? 10.336 7.035 11.016 1 92.38 102 SER A O 1
ATOM 806 N N . HIS A 1 103 ? 8.359 6.121 10.188 1 94.31 103 HIS A N 1
ATOM 807 C CA . HIS A 1 103 ? 7.926 7.371 9.578 1 94.31 103 HIS A CA 1
ATOM 808 C C . HIS A 1 103 ? 7.297 8.305 10.609 1 94.31 103 HIS A C 1
ATOM 810 O O . HIS A 1 103 ? 6.141 8.703 10.469 1 94.31 103 HIS A O 1
ATOM 816 N N . VAL A 1 104 ? 8.148 8.734 11.562 1 97.25 104 VAL A N 1
ATOM 817 C CA . VAL A 1 104 ? 7.668 9.609 12.625 1 97.25 104 VAL A CA 1
ATOM 818 C C 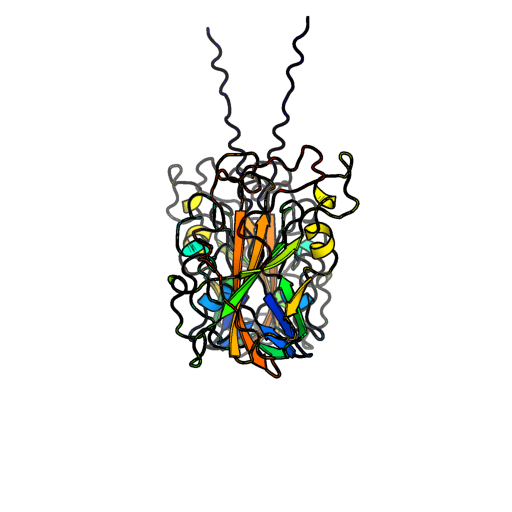. VAL A 1 104 ? 7.57 11.039 12.117 1 97.25 104 VAL A C 1
ATOM 820 O O . VAL A 1 104 ? 8.219 11.406 11.133 1 97.25 104 VAL A O 1
ATOM 823 N N . GLY A 1 105 ? 6.738 11.828 12.789 1 98.38 105 GLY A N 1
ATOM 824 C CA . GLY A 1 105 ? 6.562 13.227 12.438 1 98.38 105 GLY A CA 1
ATOM 825 C C . GLY A 1 105 ? 5.203 13.773 12.82 1 98.38 105 GLY A C 1
ATOM 826 O O . GLY A 1 105 ? 4.438 13.109 13.531 1 98.38 105 GLY A O 1
ATOM 827 N N . PRO A 1 106 ? 4.961 15.008 12.414 1 98.88 106 PRO A N 1
ATOM 828 C CA . PRO A 1 106 ? 3.721 15.68 12.805 1 98.88 106 PRO A CA 1
ATOM 829 C C . PRO A 1 106 ? 2.529 15.273 11.938 1 98.88 106 PRO A C 1
ATOM 831 O O . PRO A 1 106 ? 2.713 14.773 10.828 1 98.88 106 PRO A O 1
ATOM 834 N N . ILE A 1 107 ? 1.374 15.406 12.469 1 98.88 107 ILE A N 1
ATOM 835 C CA . ILE A 1 107 ? 0.09 15.359 11.773 1 98.88 107 ILE A CA 1
ATOM 836 C C . ILE A 1 107 ? -0.582 16.734 11.844 1 98.88 107 ILE A C 1
ATOM 838 O O . ILE A 1 107 ? -0.674 17.328 12.914 1 98.88 107 ILE A O 1
ATOM 842 N N . MET A 1 108 ? -0.96 17.281 10.703 1 98.94 108 MET A N 1
ATOM 843 C CA . MET A 1 108 ? -1.564 18.594 10.625 1 98.94 108 MET A CA 1
ATOM 844 C C . MET A 1 108 ? -2.793 18.578 9.719 1 98.94 108 MET A C 1
ATOM 846 O O . MET A 1 108 ? -2.846 17.828 8.75 1 98.94 108 MET A O 1
ATOM 850 N N . ASP A 1 109 ? -3.738 19.406 10.039 1 98.94 109 ASP A N 1
ATOM 851 C CA . ASP A 1 109 ? -4.98 19.516 9.281 1 98.94 109 ASP A CA 1
ATOM 852 C C . ASP A 1 109 ? -5.27 20.969 8.922 1 98.94 109 ASP A C 1
ATOM 854 O O . ASP A 1 109 ? -5.059 21.875 9.734 1 98.94 109 ASP A O 1
ATOM 858 N N . TYR A 1 110 ? -5.734 21.141 7.742 1 98.94 110 TYR A N 1
ATOM 859 C CA . TYR A 1 110 ? -6.043 22.453 7.195 1 98.94 110 TYR A CA 1
ATOM 860 C C . TYR A 1 110 ? -7.406 22.453 6.516 1 98.94 110 TYR A C 1
ATOM 862 O O . TYR A 1 110 ? -7.941 21.391 6.18 1 98.94 110 TYR A O 1
ATOM 870 N N . LEU A 1 111 ? -7.926 23.656 6.32 1 98.94 111 LEU A N 1
ATOM 871 C CA . LEU A 1 111 ? -9.242 23.812 5.711 1 98.94 111 LEU A CA 1
ATOM 872 C C . LEU A 1 111 ? -9.266 25 4.758 1 98.94 111 LEU A C 1
ATOM 874 O O . LEU A 1 111 ? -8.742 26.062 5.082 1 98.94 111 LEU A O 1
ATOM 878 N N . ALA A 1 112 ? -9.812 24.781 3.641 1 98.88 112 ALA A N 1
ATOM 879 C CA . ALA A 1 112 ? -10.055 25.859 2.678 1 98.88 112 ALA A CA 1
ATOM 880 C C . ALA A 1 112 ? -11.508 25.875 2.217 1 98.88 112 ALA A C 1
ATOM 882 O O . ALA A 1 112 ? -12.086 24.828 1.935 1 98.88 112 ALA A O 1
ATOM 883 N N . PRO A 1 113 ? -12.117 26.984 2.088 1 98.75 113 PRO A N 1
ATOM 884 C CA . PRO A 1 113 ? -13.469 27.047 1.526 1 98.75 113 PRO A CA 1
ATOM 885 C C . PRO A 1 113 ? -13.484 26.922 0.005 1 98.75 113 PRO A C 1
ATOM 887 O O . PRO A 1 113 ? -12.547 27.359 -0.665 1 98.75 113 PRO A O 1
ATOM 890 N N . CYS A 1 114 ? -14.492 26.297 -0.48 1 98.38 114 CYS A N 1
ATOM 891 C CA . CYS A 1 114 ? -14.797 26.281 -1.906 1 98.38 114 CYS A CA 1
ATOM 892 C C . CYS A 1 114 ? -15.898 27.281 -2.238 1 98.38 114 CYS A C 1
ATOM 894 O O . CYS A 1 114 ? -16.578 27.766 -1.343 1 98.38 114 CYS A O 1
ATOM 896 N N . PRO A 1 115 ? -16.031 27.625 -3.52 1 96.56 115 PRO A N 1
ATOM 897 C CA . PRO A 1 115 ? -17.203 28.406 -3.928 1 96.56 115 PRO A CA 1
ATOM 898 C C . PRO A 1 115 ? -18.516 27.703 -3.6 1 96.56 115 PRO A C 1
ATOM 900 O O . PRO A 1 115 ? -18.531 26.516 -3.283 1 96.56 115 PRO A O 1
ATOM 903 N N . SER A 1 116 ? -19.562 28.484 -3.656 1 96.06 116 SER A N 1
ATOM 904 C CA . SER A 1 116 ? -20.891 27.953 -3.363 1 96.06 116 SER A CA 1
ATOM 905 C C . SER A 1 116 ? -21.266 26.844 -4.344 1 96.06 116 SER A C 1
ATOM 907 O O . SER A 1 116 ? -22.156 26.047 -4.07 1 96.06 116 SER A O 1
ATOM 909 N N . SER A 1 117 ? -20.562 26.75 -5.469 1 96.5 117 SER A N 1
ATOM 910 C CA . SER A 1 117 ? -20.844 25.75 -6.488 1 96.5 117 SER A CA 1
ATOM 911 C C . SER A 1 117 ? -20.203 24.406 -6.141 1 96.5 117 SER A C 1
ATOM 913 O O . SER A 1 117 ? -20.484 23.391 -6.781 1 96.5 117 SER A O 1
ATOM 915 N N . GLY A 1 118 ? -19.375 24.422 -5.145 1 98.31 118 GLY A N 1
ATOM 916 C CA . GLY A 1 118 ? -18.75 23.172 -4.707 1 98.31 118 GLY A CA 1
ATOM 917 C C . GLY A 1 118 ? -17.266 23.109 -4.996 1 98.31 118 GLY A C 1
ATOM 918 O O . GLY A 1 118 ? -16.672 24.094 -5.453 1 98.31 118 GLY A O 1
ATOM 919 N N . CYS A 1 119 ? -16.688 21.984 -4.684 1 98.69 119 CYS A N 1
ATOM 920 C CA . CYS A 1 119 ? -15.234 21.844 -4.758 1 98.69 119 CYS A CA 1
ATOM 921 C C . CYS A 1 119 ? -14.828 21.016 -5.977 1 98.69 119 CYS A C 1
ATOM 923 O O . CYS A 1 119 ? -13.648 20.969 -6.332 1 98.69 119 CYS A O 1
ATOM 925 N N . VAL A 1 120 ? -15.688 20.312 -6.727 1 98.31 120 VAL A N 1
ATOM 926 C CA . VAL A 1 120 ? -15.375 19.219 -7.641 1 98.31 120 VAL A CA 1
ATOM 927 C C . VAL A 1 120 ? -14.664 19.766 -8.875 1 98.31 120 VAL A C 1
ATOM 929 O O . VAL A 1 120 ? -14.047 19 -9.633 1 98.31 120 VAL A O 1
ATOM 932 N N . ASP A 1 121 ? -14.695 21.094 -9.133 1 96.88 121 ASP A N 1
ATOM 933 C CA . ASP A 1 121 ? -14.039 21.703 -10.289 1 96.88 121 ASP A CA 1
ATOM 934 C C . ASP A 1 121 ? -13 22.734 -9.852 1 96.88 121 ASP A C 1
ATOM 936 O O . ASP A 1 121 ? -12.547 23.547 -10.664 1 96.88 121 ASP A O 1
ATOM 940 N N . THR A 1 122 ? -12.648 22.688 -8.641 1 96.94 122 THR A N 1
ATOM 941 C CA . THR A 1 122 ? -11.766 23.703 -8.086 1 96.94 122 THR A CA 1
ATOM 942 C C . THR A 1 122 ? -10.344 23.516 -8.594 1 96.94 122 THR A C 1
ATOM 944 O O . THR A 1 122 ? -9.844 22.391 -8.672 1 96.94 122 THR A O 1
ATOM 947 N N . ASP A 1 123 ? -9.703 24.594 -8.953 1 97.5 123 ASP A N 1
ATOM 948 C CA . ASP A 1 123 ? -8.258 24.656 -9.172 1 97.5 123 ASP A CA 1
ATOM 949 C C . ASP A 1 123 ? -7.508 24.672 -7.84 1 97.5 123 ASP A C 1
ATOM 951 O O . ASP A 1 123 ? -7.59 25.641 -7.086 1 97.5 123 ASP A O 1
ATOM 955 N N . LYS A 1 124 ? -6.723 23.672 -7.594 1 98.19 124 LYS A N 1
ATOM 956 C CA . LYS A 1 124 ? -6.07 23.531 -6.293 1 98.19 124 LYS A CA 1
ATOM 957 C C . LYS A 1 124 ? -5.16 24.719 -6.004 1 98.19 124 LYS A C 1
ATOM 959 O O . LYS A 1 124 ? -4.938 25.078 -4.844 1 98.19 124 LYS A O 1
ATOM 964 N N . THR A 1 125 ? -4.645 25.406 -7.035 1 98.44 125 THR A N 1
ATOM 965 C CA . THR A 1 125 ? -3.709 26.5 -6.836 1 98.44 125 THR A CA 1
ATOM 966 C C . THR A 1 125 ? -4.438 27.75 -6.344 1 98.44 125 THR A C 1
ATOM 968 O O . THR A 1 125 ? -3.805 28.703 -5.898 1 98.44 125 THR A O 1
ATOM 971 N N . GLN A 1 126 ? -5.777 27.703 -6.363 1 97.69 126 GLN A N 1
ATOM 972 C CA . GLN A 1 126 ? -6.562 28.844 -5.902 1 97.69 126 GLN A CA 1
ATOM 973 C C . GLN A 1 126 ? -7.027 28.641 -4.461 1 97.69 126 GLN A C 1
ATOM 975 O O . GLN A 1 126 ? -7.625 29.547 -3.869 1 97.69 126 GLN A O 1
ATOM 980 N N . LEU A 1 127 ? -6.805 27.531 -3.906 1 98.56 127 LEU A N 1
ATOM 981 C CA . LEU A 1 127 ? -7.23 27.25 -2.541 1 98.56 127 LEU A CA 1
ATOM 982 C C . LEU A 1 127 ? -6.293 27.906 -1.533 1 98.56 127 LEU A C 1
ATOM 984 O O . LEU A 1 127 ? -5.07 27.875 -1.706 1 98.56 127 LEU A O 1
ATOM 988 N N . GLU A 1 128 ? -6.848 28.5 -0.546 1 98.62 128 GLU A N 1
ATOM 989 C CA . GLU A 1 128 ? -6.129 29.078 0.585 1 98.62 128 GLU A CA 1
ATOM 990 C C . GLU A 1 128 ? -6.535 28.406 1.896 1 98.62 128 GLU A C 1
ATOM 992 O O . GLU A 1 128 ? -7.699 28.469 2.295 1 98.62 128 GLU A O 1
ATOM 997 N N . PHE A 1 129 ? -5.602 27.828 2.523 1 98.94 129 PHE A N 1
ATOM 998 C CA . PHE A 1 129 ? -5.883 26.969 3.66 1 98.94 129 PHE A CA 1
ATOM 999 C C . PHE A 1 129 ? -5.531 27.656 4.973 1 98.94 129 PHE A C 1
ATOM 1001 O O . PHE A 1 129 ? -4.492 28.312 5.074 1 98.94 129 PHE A O 1
ATOM 1008 N N . VAL A 1 130 ? -6.375 27.562 5.98 1 98.94 130 VAL A N 1
ATOM 1009 C CA . VAL A 1 130 ? -6.043 27.859 7.371 1 98.94 130 VAL A CA 1
ATOM 1010 C C . VAL A 1 130 ? -5.695 26.562 8.109 1 98.94 130 VAL A C 1
ATOM 1012 O O . VAL A 1 130 ? -6.172 25.484 7.742 1 98.94 130 VAL A O 1
ATOM 1015 N N . LYS A 1 131 ? -4.906 26.594 9.133 1 98.81 131 LYS A N 1
ATOM 1016 C CA . LYS A 1 131 ? -4.531 25.422 9.906 1 98.81 131 LYS A CA 1
ATOM 1017 C C . LYS A 1 131 ? -5.531 25.156 11.031 1 98.81 131 LYS A C 1
ATOM 1019 O O . LYS A 1 131 ? -5.742 26.016 11.891 1 98.81 131 LYS A O 1
ATOM 1024 N N . LEU A 1 132 ? -6.105 24.047 11.031 1 98.62 132 LEU A N 1
ATOM 1025 C CA . LEU A 1 132 ? -7.113 23.703 12.023 1 98.62 132 LEU A CA 1
ATOM 1026 C C . LEU A 1 132 ? -6.469 23.078 13.258 1 98.62 132 LEU A C 1
ATOM 1028 O O . LEU A 1 132 ? -6.895 23.344 14.383 1 98.62 132 LEU A O 1
ATOM 1032 N N . ALA A 1 133 ? -5.52 22.25 13.07 1 98.75 133 ALA A N 1
ATOM 1033 C CA . ALA A 1 133 ? -4.93 21.484 14.164 1 98.75 133 ALA A CA 1
ATOM 1034 C C . ALA A 1 133 ? -3.527 21 13.805 1 98.75 133 ALA A C 1
ATOM 1036 O O . ALA A 1 133 ? -3.184 20.891 12.625 1 98.75 133 ALA A O 1
ATOM 1037 N N . GLN A 1 134 ? -2.771 20.719 14.766 1 98.75 134 GLN A N 1
ATOM 1038 C CA . GLN A 1 134 ? -1.439 20.141 14.625 1 98.75 134 GLN A CA 1
ATOM 1039 C C . GLN A 1 134 ? -1.036 19.375 15.883 1 98.75 134 GLN A C 1
ATOM 1041 O O . GLN A 1 134 ? -1.364 19.797 17 1 98.75 134 GLN A O 1
ATOM 1046 N N . GLN A 1 135 ? -0.482 18.25 15.719 1 98.75 135 GLN A N 1
ATOM 1047 C CA . GLN A 1 135 ? 0.206 17.5 16.766 1 98.75 135 GLN A CA 1
ATOM 1048 C C . GLN A 1 135 ? 1.518 16.922 16.25 1 98.75 135 GLN A C 1
ATOM 1050 O O . GLN A 1 135 ? 1.657 16.656 15.055 1 98.75 135 GLN A O 1
ATOM 1055 N N . ALA A 1 136 ? 2.416 16.797 17.109 1 98.69 136 ALA A N 1
ATOM 1056 C CA . ALA A 1 136 ? 3.736 16.266 16.797 1 98.69 136 ALA A CA 1
ATOM 1057 C C . ALA A 1 136 ? 4.238 15.344 17.891 1 98.69 136 ALA A C 1
ATOM 1059 O O . ALA A 1 136 ? 3.76 14.219 18.031 1 98.69 136 ALA A O 1
ATOM 1060 N N . LEU A 1 137 ? 5.148 15.836 18.719 1 98.75 137 LEU A N 1
ATOM 1061 C CA . LEU A 1 137 ? 5.633 15.055 19.859 1 98.75 137 LEU A CA 1
ATOM 1062 C C . LEU A 1 137 ? 4.527 14.836 20.875 1 98.75 137 LEU A C 1
ATOM 1064 O O . LEU A 1 137 ? 3.689 15.711 21.094 1 98.75 137 LEU A O 1
ATOM 1068 N N . LYS A 1 138 ? 4.566 13.695 21.484 1 98.25 138 LYS A N 1
ATOM 1069 C CA . LYS A 1 138 ? 3.68 13.445 22.609 1 98.25 138 LYS A CA 1
ATOM 1070 C C . LYS A 1 138 ? 4.004 14.375 23.781 1 98.25 138 LYS A C 1
ATOM 1072 O O . LYS A 1 138 ? 5.172 14.703 24.016 1 98.25 138 LYS A O 1
ATOM 1077 N N . PRO A 1 139 ? 2.951 14.742 24.547 1 96.06 139 PRO A N 1
ATOM 1078 C CA . PRO A 1 139 ? 3.184 15.688 25.656 1 96.06 139 PRO A CA 1
ATOM 1079 C C . PRO A 1 139 ? 4.145 15.141 26.703 1 96.06 139 PRO A C 1
ATOM 1081 O O . PRO A 1 139 ? 4.812 15.922 27.391 1 96.06 139 PRO A O 1
ATOM 1084 N N . ASP A 1 140 ? 4.352 13.875 26.875 1 94.75 140 ASP A N 1
ATOM 1085 C CA . ASP A 1 140 ? 5.172 13.289 27.922 1 94.75 140 ASP A CA 1
ATOM 1086 C C . ASP A 1 140 ? 6.527 12.844 27.375 1 94.75 140 ASP A C 1
ATOM 1088 O O . ASP A 1 140 ? 7.281 12.148 28.062 1 94.75 140 ASP A O 1
ATOM 1092 N N . ALA A 1 141 ? 6.793 13.227 26.188 1 96.25 141 ALA A N 1
ATOM 1093 C CA . ALA A 1 141 ? 8.078 12.852 25.609 1 96.25 141 ALA A CA 1
ATOM 1094 C C . ALA A 1 141 ? 9.234 13.531 26.344 1 96.25 141 ALA A C 1
ATOM 1096 O O . ALA A 1 141 ? 9.172 14.727 26.625 1 96.25 141 ALA A O 1
ATOM 1097 N N . THR A 1 142 ? 10.305 12.82 26.688 1 96.94 142 THR A N 1
ATOM 1098 C CA . THR A 1 142 ? 11.547 13.297 27.281 1 96.94 142 THR A CA 1
ATOM 1099 C C . THR A 1 142 ? 12.734 13 26.375 1 96.94 142 THR A C 1
ATOM 1101 O O . THR A 1 142 ? 12.602 12.266 25.391 1 96.94 142 THR A O 1
ATOM 1104 N N . PRO A 1 143 ? 13.82 13.539 26.734 1 95.75 143 PRO A N 1
ATOM 1105 C CA . PRO A 1 143 ? 14.992 13.281 25.891 1 95.75 143 PRO A CA 1
ATOM 1106 C C . PRO A 1 143 ? 15.375 11.797 25.859 1 95.75 143 PRO A C 1
ATOM 1108 O O . PRO A 1 143 ? 16.078 11.367 24.938 1 95.75 143 PRO A O 1
ATOM 1111 N N . SER A 1 144 ? 14.867 11.062 26.781 1 96.81 144 SER A N 1
ATOM 1112 C CA . SER A 1 144 ? 15.211 9.648 26.844 1 96.81 144 SER A CA 1
ATOM 1113 C C . SER A 1 144 ? 14.141 8.781 26.188 1 96.81 144 SER A C 1
ATOM 1115 O O . SER A 1 144 ? 14.305 7.566 26.062 1 96.81 144 SER A O 1
ATOM 1117 N N . THR A 1 145 ? 13.07 9.438 25.797 1 96.44 145 THR A N 1
ATOM 1118 C CA . THR A 1 145 ? 12.039 8.672 25.109 1 96.44 145 THR A CA 1
ATOM 1119 C C . THR A 1 145 ? 12.555 8.141 23.781 1 96.44 145 THR A C 1
ATOM 1121 O O . THR A 1 145 ? 13.18 8.875 23.016 1 96.44 145 THR A O 1
ATOM 1124 N N . PHE A 1 146 ? 12.328 6.816 23.609 1 96.56 146 PHE A N 1
ATOM 1125 C CA . PHE A 1 146 ? 12.734 6.207 22.344 1 96.56 146 PHE A CA 1
ATOM 1126 C C . PHE A 1 146 ? 12.125 6.953 21.156 1 96.56 146 PHE A C 1
ATOM 1128 O O . PHE A 1 146 ? 10.922 7.242 21.156 1 96.56 146 PHE A O 1
ATOM 1135 N N . TRP A 1 147 ? 12.875 7.305 20.125 1 96.25 147 TRP A N 1
ATOM 1136 C CA . TRP A 1 147 ? 12.477 8.25 19.094 1 96.25 147 TRP A CA 1
ATOM 1137 C C . TRP A 1 147 ? 11.258 7.738 18.328 1 96.25 147 TRP A C 1
ATOM 1139 O O . TRP A 1 147 ? 10.43 8.531 17.859 1 96.25 147 TRP A O 1
ATOM 1149 N N . LEU A 1 148 ? 11.039 6.418 18.188 1 95.81 148 LEU A N 1
ATOM 1150 C CA . LEU A 1 148 ? 9.875 5.844 17.516 1 95.81 148 LEU A CA 1
ATOM 1151 C C . LEU A 1 148 ? 8.602 6.086 18.328 1 95.81 148 LEU A C 1
ATOM 1153 O O . LEU A 1 148 ? 7.512 6.188 17.766 1 95.81 148 LEU A O 1
ATOM 1157 N N . GLU A 1 149 ? 8.703 6.246 19.578 1 97.56 149 GLU A N 1
ATOM 1158 C CA . GLU A 1 149 ? 7.559 6.324 20.484 1 97.56 149 GLU A CA 1
ATOM 1159 C C . GLU A 1 149 ? 7.27 7.766 20.891 1 97.56 149 GLU A C 1
ATOM 1161 O O . GLU A 1 149 ? 6.242 8.047 21.5 1 97.56 149 GLU A O 1
ATOM 1166 N N . ALA A 1 150 ? 8.094 8.672 20.531 1 98.44 150 ALA A N 1
ATOM 1167 C CA . ALA A 1 150 ? 8.023 10.047 21.031 1 98.44 150 ALA A CA 1
ATOM 1168 C C . ALA A 1 150 ? 6.934 10.828 20.297 1 98.44 150 ALA A C 1
ATOM 1170 O O . ALA A 1 150 ? 6.492 11.883 20.766 1 98.44 150 ALA A O 1
ATOM 1171 N N . TRP A 1 151 ? 6.465 10.367 19.234 1 98.62 151 TRP A N 1
ATOM 1172 C CA . TRP A 1 151 ? 5.613 11.148 18.344 1 98.62 151 TRP A CA 1
ATOM 1173 C C . TRP A 1 151 ? 4.176 10.641 18.391 1 98.62 151 TRP A C 1
ATOM 1175 O O . TRP A 1 151 ? 3.941 9.438 18.547 1 98.62 151 TRP A O 1
ATOM 1185 N N . VAL A 1 152 ? 3.215 11.453 18.047 1 98.75 152 VAL A N 1
ATOM 1186 C CA . VAL A 1 152 ? 1.795 11.125 18.094 1 98.75 152 VAL A CA 1
ATOM 1187 C C . VAL A 1 152 ? 1.472 10.078 17.031 1 98.75 152 VAL A C 1
ATOM 1189 O O . VAL A 1 152 ? 0.502 9.328 17.172 1 98.75 152 VAL A O 1
ATOM 1192 N N . VAL A 1 153 ? 2.293 10 15.961 1 98.12 153 VAL A N 1
ATOM 1193 C CA . VAL A 1 153 ? 2.037 9.023 14.914 1 98.12 153 VAL A CA 1
ATOM 1194 C C . VAL A 1 153 ? 2.166 7.609 15.477 1 98.12 153 VAL A C 1
ATOM 1196 O O . VAL A 1 153 ? 1.603 6.66 14.922 1 98.12 153 VAL A O 1
ATOM 1199 N N . ASP A 1 154 ? 2.986 7.438 16.562 1 97.94 154 ASP A N 1
ATOM 1200 C CA . ASP A 1 154 ? 3.039 6.145 17.234 1 97.94 154 ASP A CA 1
ATOM 1201 C C . ASP A 1 154 ? 1.664 5.746 17.766 1 97.94 154 ASP A C 1
ATOM 1203 O O . ASP A 1 154 ? 1.228 4.605 17.578 1 97.94 154 ASP A O 1
ATOM 1207 N N . ASP A 1 155 ? 0.966 6.66 18.453 1 98.44 155 ASP A N 1
ATOM 1208 C CA . ASP A 1 155 ? -0.387 6.41 18.938 1 98.44 155 ASP A CA 1
ATOM 1209 C C . ASP A 1 155 ? -1.358 6.203 17.781 1 98.44 155 ASP A C 1
ATOM 1211 O O . ASP A 1 155 ? -2.242 5.348 17.844 1 98.44 155 ASP A O 1
ATOM 1215 N N . PHE A 1 156 ? -1.187 7.027 16.797 1 98.31 156 PHE A N 1
ATOM 1216 C CA . PHE A 1 156 ? -1.947 6.91 15.555 1 98.31 156 PHE A CA 1
ATOM 1217 C C . PHE A 1 156 ? -1.846 5.5 14.984 1 98.31 156 PHE A C 1
ATOM 1219 O O . PHE A 1 156 ? -2.861 4.883 14.656 1 98.31 156 PHE A O 1
ATOM 1226 N N . ARG A 1 157 ? -0.66 4.898 14.836 1 96.38 157 ARG A N 1
ATOM 1227 C CA . ARG A 1 157 ? -0.446 3.543 14.344 1 96.38 157 ARG A CA 1
ATOM 1228 C C . ARG A 1 157 ? -1.121 2.52 15.25 1 96.38 157 ARG A C 1
ATOM 1230 O O . ARG A 1 157 ? -1.748 1.573 14.766 1 96.38 157 ARG A O 1
ATOM 1237 N N . LYS A 1 158 ? -1.051 2.742 16.531 1 96.88 158 LYS A N 1
ATOM 1238 C CA . LYS A 1 158 ? -1.596 1.804 17.5 1 96.88 158 LYS A CA 1
ATOM 1239 C C . LYS A 1 158 ? -3.119 1.878 17.547 1 96.88 158 LYS A C 1
ATOM 1241 O O . LYS A 1 158 ? -3.775 0.981 18.078 1 96.88 158 LYS A O 1
ATOM 1246 N N . ASN A 1 159 ? -3.635 2.98 17.047 1 97.81 159 ASN A N 1
ATOM 1247 C CA . ASN A 1 159 ? -5.082 3.166 17 1 97.81 159 ASN A CA 1
ATOM 1248 C C . ASN A 1 159 ? -5.645 2.854 15.609 1 97.81 159 ASN A C 1
ATOM 1250 O O . ASN A 1 159 ? -6.461 3.611 15.086 1 97.81 159 ASN A O 1
ATOM 1254 N N . SER A 1 160 ? -5.145 1.831 14.992 1 96.06 160 SER A N 1
ATOM 1255 C CA . SER A 1 160 ? -5.617 1.361 13.695 1 96.06 160 SER A CA 1
ATOM 1256 C C . SER A 1 160 ? -5.504 2.455 12.641 1 96.06 160 SER A C 1
ATOM 1258 O O . SER A 1 160 ? -6.379 2.586 11.781 1 96.06 160 SER A O 1
ATOM 1260 N N . TYR A 1 161 ? -4.527 3.342 12.789 1 97.62 161 TYR A N 1
ATOM 1261 C CA . TYR A 1 161 ? -4.211 4.383 11.812 1 97.62 161 TYR A CA 1
ATOM 1262 C C . TYR A 1 161 ? -5.359 5.379 11.688 1 97.62 161 TYR A C 1
ATOM 1264 O O . TYR A 1 161 ? -5.645 5.867 10.594 1 97.62 161 TYR A O 1
ATOM 1272 N N . LYS A 1 162 ? -6.051 5.629 12.797 1 98.69 162 LYS A N 1
ATOM 1273 C CA . LYS A 1 162 ? -7.156 6.582 12.828 1 98.69 162 LYS A CA 1
ATOM 1274 C C . LYS A 1 162 ? -6.703 7.934 13.367 1 98.69 162 LYS A C 1
ATOM 1276 O O . LYS A 1 162 ? -5.984 8 14.367 1 98.69 162 LYS A O 1
ATOM 1281 N N . TRP A 1 163 ? -7.086 8.938 12.695 1 98.81 163 TRP A N 1
ATOM 1282 C CA . TRP A 1 163 ? -6.871 10.32 13.109 1 98.81 163 TRP A CA 1
ATOM 1283 C C . TRP A 1 163 ? -8.18 11.109 13.102 1 98.81 163 TRP A C 1
ATOM 1285 O O . TRP A 1 163 ? -8.945 11.039 12.141 1 98.81 163 TRP A O 1
ATOM 1295 N N . VAL A 1 164 ? -8.453 11.859 14.172 1 98.81 164 VAL A N 1
ATOM 1296 C CA . VAL A 1 164 ? -9.711 12.578 14.305 1 98.81 164 VAL A CA 1
ATOM 1297 C C . VAL A 1 164 ? -9.492 14.062 14.023 1 98.81 164 VAL A C 1
ATOM 1299 O O . VAL A 1 164 ? -8.57 14.672 14.57 1 98.81 164 VAL A O 1
ATOM 1302 N N . VAL A 1 165 ? -10.312 14.586 13.195 1 98.81 165 VAL A N 1
ATOM 1303 C CA . VAL A 1 165 ? -10.352 16.016 12.898 1 98.81 165 VAL A CA 1
ATOM 1304 C C . VAL A 1 165 ? -11.664 16.609 13.406 1 98.81 165 VAL A C 1
ATOM 1306 O O . VAL A 1 165 ? -12.75 16.125 13.062 1 98.81 165 VAL A O 1
ATOM 1309 N N . ASN A 1 166 ? -11.562 17.641 14.164 1 98.56 166 ASN A N 1
ATOM 1310 C CA . ASN A 1 166 ? -12.75 18.359 14.609 1 98.56 166 ASN A CA 1
ATOM 1311 C C . ASN A 1 166 ? -13.125 19.484 13.633 1 98.56 166 ASN A C 1
ATOM 1313 O O . ASN A 1 166 ? -12.289 20.312 13.297 1 98.56 166 ASN A O 1
ATOM 1317 N N . ILE A 1 167 ? -14.344 19.453 13.219 1 98.5 167 ILE A N 1
ATOM 1318 C CA . ILE A 1 167 ? -14.867 20.547 12.391 1 98.5 167 ILE A CA 1
ATOM 1319 C C . ILE A 1 167 ? -15.367 21.672 13.281 1 98.5 167 ILE A C 1
ATOM 1321 O O . ILE A 1 167 ? -16.219 21.453 14.156 1 98.5 167 ILE A O 1
ATOM 1325 N N . PRO A 1 168 ? -14.883 22.844 13.062 1 98.38 168 PRO A N 1
ATOM 1326 C CA . PRO A 1 168 ? -15.32 23.938 13.93 1 98.38 168 PRO A CA 1
ATOM 1327 C C . PRO A 1 168 ? -16.828 24.125 13.922 1 98.38 168 PRO A C 1
ATOM 1329 O O . PRO A 1 168 ? -17.469 24.094 12.859 1 98.38 168 PRO A O 1
ATOM 1332 N N . SER A 1 169 ? -17.391 24.406 15.086 1 98.25 169 SER A N 1
ATOM 1333 C CA . SER A 1 169 ? -18.844 24.391 15.234 1 98.25 169 SER A CA 1
ATOM 1334 C C . SER A 1 169 ? -19.469 25.641 14.648 1 98.25 169 SER A C 1
ATOM 1336 O O . SER A 1 169 ? -20.672 25.672 14.359 1 98.25 169 SER A O 1
ATOM 1338 N N . ASP A 1 170 ? -18.734 26.703 14.508 1 98.31 170 ASP A N 1
ATOM 1339 C CA . ASP A 1 170 ? -19.328 27.984 14.148 1 98.31 170 ASP A CA 1
ATOM 1340 C C . ASP A 1 170 ? -19.016 28.344 12.703 1 98.31 170 ASP A C 1
ATOM 1342 O O . ASP A 1 170 ? -19.328 29.453 12.25 1 98.31 170 ASP A O 1
ATOM 1346 N N . ILE A 1 171 ? -18.297 27.469 11.961 1 98.5 171 ILE A N 1
ATOM 1347 C CA . ILE A 1 171 ? -17.984 27.812 10.578 1 98.5 171 ILE A CA 1
ATOM 1348 C C . ILE A 1 171 ? -19.281 27.812 9.75 1 98.5 171 ILE A C 1
ATOM 1350 O O . ILE A 1 171 ? -20.219 27.078 10.062 1 98.5 171 ILE A O 1
ATOM 1354 N N . LYS A 1 172 ? -19.328 28.594 8.75 1 98.62 172 LYS A N 1
ATOM 1355 C CA . LYS A 1 172 ? -20.469 28.672 7.848 1 98.62 172 LYS A CA 1
ATOM 1356 C C . LYS A 1 172 ? -20.688 27.344 7.105 1 98.62 172 LYS A C 1
ATOM 1358 O O . LYS A 1 172 ? -19.719 26.703 6.688 1 98.62 172 LYS A O 1
ATOM 1363 N N . SER A 1 173 ? -21.984 26.984 6.984 1 98.75 173 SER A N 1
ATOM 1364 C CA . SER A 1 173 ? -22.297 25.859 6.105 1 98.75 173 SER A CA 1
ATOM 1365 C C . SER A 1 173 ? -21.766 26.109 4.695 1 98.75 173 SER A C 1
ATOM 1367 O O . SER A 1 173 ? -21.75 27.234 4.219 1 98.75 173 SER A O 1
ATOM 1369 N N . GLY A 1 174 ? -21.359 25.047 4.07 1 98.75 174 GLY A N 1
ATOM 1370 C CA . GLY A 1 174 ? -20.828 25.172 2.723 1 98.75 174 GLY A CA 1
ATOM 1371 C C . GLY A 1 174 ? -19.875 24.047 2.35 1 98.75 174 GLY A C 1
ATOM 1372 O O . GLY A 1 174 ? -19.906 22.984 2.963 1 98.75 174 GLY A O 1
ATOM 1373 N N . TYR A 1 175 ? -19.156 24.266 1.293 1 98.88 175 TYR A N 1
ATOM 1374 C CA . TYR A 1 175 ? -18.219 23.281 0.758 1 98.88 175 TYR A CA 1
ATOM 1375 C C . TYR A 1 175 ? -16.781 23.656 1.107 1 98.88 175 TYR A C 1
ATOM 1377 O O . TYR A 1 175 ? -16.406 24.828 1.029 1 98.88 175 TYR A O 1
ATOM 1385 N N . TYR A 1 176 ? -16.078 22.703 1.567 1 98.94 176 TYR A N 1
ATOM 1386 C CA . TYR A 1 176 ? -14.695 22.906 1.979 1 98.94 176 TYR A CA 1
ATOM 1387 C C . TYR A 1 176 ? -13.805 21.766 1.472 1 98.94 176 TYR A C 1
ATOM 1389 O O . TYR A 1 176 ? -14.289 20.672 1.17 1 98.94 176 TYR A O 1
ATOM 1397 N N . VAL A 1 177 ? -12.516 22.062 1.362 1 98.94 177 VAL A N 1
ATOM 1398 C CA . VAL A 1 177 ? -11.484 21.047 1.211 1 98.94 177 VAL A CA 1
ATOM 1399 C C . VAL A 1 177 ? -10.727 20.875 2.525 1 98.94 177 VAL A C 1
ATOM 1401 O O . VAL A 1 177 ? -10.117 21.828 3.023 1 98.94 177 VAL A O 1
ATOM 1404 N N . LEU A 1 178 ? -10.844 19.75 3.131 1 98.94 178 LEU A N 1
ATOM 1405 C CA . LEU A 1 178 ? -9.945 19.375 4.215 1 98.94 178 LEU A CA 1
ATOM 1406 C C . LEU A 1 178 ? -8.609 18.891 3.664 1 98.94 178 LEU A C 1
ATOM 1408 O O . LEU A 1 178 ? -8.562 18 2.812 1 98.94 178 LEU A O 1
ATOM 1412 N N . ARG A 1 179 ? -7.523 19.5 4.035 1 98.94 179 ARG A N 1
ATOM 1413 C CA . ARG A 1 179 ? -6.168 19.047 3.727 1 98.94 179 ARG A CA 1
ATOM 1414 C C . ARG A 1 179 ? -5.504 18.422 4.949 1 98.94 179 ARG A C 1
ATOM 1416 O O . ARG A 1 179 ? -5.285 19.109 5.953 1 98.94 179 ARG A O 1
ATOM 1423 N N . HIS A 1 180 ? -5.254 17.125 4.914 1 98.88 180 HIS A N 1
ATOM 1424 C CA . HIS A 1 180 ? -4.602 16.344 5.957 1 98.88 180 HIS A CA 1
ATOM 1425 C C . HIS A 1 180 ? -3.168 15.992 5.57 1 98.88 180 HIS A C 1
ATOM 1427 O O . HIS A 1 180 ? -2.91 15.578 4.438 1 98.88 180 HIS A O 1
ATOM 1433 N N . GLU A 1 181 ? -2.266 16.156 6.508 1 98.75 181 GLU A N 1
ATOM 1434 C CA . GLU A 1 181 ? -0.864 15.945 6.168 1 98.75 181 GLU A CA 1
ATOM 1435 C C . GLU A 1 181 ? -0.119 15.258 7.312 1 98.75 181 GLU A C 1
ATOM 1437 O O . GLU A 1 181 ? -0.233 15.672 8.469 1 98.75 181 GLU A O 1
ATOM 1442 N N . ILE A 1 182 ? 0.57 14.227 6.973 1 98.56 182 ILE A N 1
ATOM 1443 C CA . ILE A 1 182 ? 1.637 13.688 7.809 1 98.56 182 ILE A CA 1
ATOM 1444 C C . ILE A 1 182 ? 2.99 13.938 7.145 1 98.56 182 ILE A C 1
ATOM 1446 O O . ILE A 1 182 ? 3.135 13.766 5.934 1 98.56 182 ILE A O 1
ATOM 1450 N N . ILE A 1 183 ? 3.924 14.43 7.82 1 98.5 183 ILE A N 1
ATOM 1451 C CA . ILE A 1 183 ? 5.293 14.547 7.328 1 98.5 183 ILE A CA 1
ATOM 1452 C C . ILE A 1 183 ? 6.188 13.539 8.031 1 98.5 183 ILE A C 1
ATOM 1454 O O . ILE A 1 183 ? 6.309 13.555 9.266 1 98.5 183 ILE A O 1
ATOM 1458 N N . ALA A 1 184 ? 6.762 12.633 7.293 1 97.31 184 ALA A N 1
ATOM 1459 C CA . ALA A 1 184 ? 7.738 11.688 7.836 1 97.31 184 ALA A CA 1
ATOM 1460 C C . ALA A 1 184 ? 9.125 12.32 7.91 1 97.31 184 ALA A C 1
ATOM 1462 O O . ALA A 1 184 ? 9.633 12.844 6.914 1 97.31 184 ALA A O 1
ATOM 1463 N N . LEU A 1 185 ? 9.789 12.156 9.055 1 97.75 185 LEU A N 1
ATOM 1464 C CA . LEU A 1 185 ? 11.008 12.93 9.305 1 97.75 185 LEU A CA 1
ATOM 1465 C C . LEU A 1 185 ? 12.195 12 9.539 1 97.75 185 LEU A C 1
ATOM 1467 O O . LEU A 1 185 ? 13.281 12.453 9.898 1 97.75 185 LEU A O 1
ATOM 1471 N N . HIS A 1 186 ? 12.07 10.719 9.328 1 94.81 186 HIS A N 1
ATOM 1472 C CA . HIS A 1 186 ? 13.094 9.742 9.656 1 94.81 186 HIS A CA 1
ATOM 1473 C C . HIS A 1 186 ? 14.375 9.992 8.859 1 94.81 186 HIS A C 1
ATOM 1475 O O . HIS A 1 186 ? 15.461 9.586 9.281 1 94.81 186 HIS A O 1
ATOM 1481 N N . SER A 1 187 ? 14.242 10.703 7.738 1 94.25 187 SER A N 1
ATOM 1482 C CA . SER A 1 187 ? 15.422 11.031 6.938 1 94.25 187 SER A CA 1
ATOM 1483 C C . SER A 1 187 ? 15.641 12.539 6.875 1 94.25 187 SER A C 1
ATOM 1485 O O . SER A 1 187 ? 16.406 13.023 6.039 1 94.25 187 SER A O 1
ATOM 1487 N N . ALA A 1 188 ? 15 13.281 7.703 1 97.25 188 ALA A N 1
ATOM 1488 C CA . ALA A 1 188 ? 14.953 14.734 7.59 1 97.25 188 ALA A CA 1
ATOM 1489 C C . ALA A 1 188 ? 16.266 15.367 8.062 1 97.25 188 ALA A C 1
ATOM 1491 O O . ALA A 1 188 ? 16.484 16.562 7.863 1 97.25 188 ALA A O 1
ATOM 1492 N N . TRP A 1 189 ? 17.109 14.562 8.734 1 96.69 189 TRP A N 1
ATOM 1493 C CA . TRP A 1 189 ? 18.438 15.086 9.086 1 96.69 189 TRP A CA 1
ATOM 1494 C C . TRP A 1 189 ? 19.234 15.414 7.832 1 96.69 189 TRP A C 1
ATOM 1496 O O . TRP A 1 189 ? 20.109 16.281 7.855 1 96.69 189 TRP A O 1
ATOM 1506 N N . GLY A 1 190 ? 18.922 14.688 6.793 1 95.94 190 GLY A N 1
ATOM 1507 C CA . GLY A 1 190 ? 19.562 14.938 5.516 1 95.94 190 GLY A CA 1
ATOM 1508 C C . GLY A 1 190 ? 18.844 15.992 4.688 1 95.94 190 GLY A C 1
ATOM 1509 O O . GLY A 1 190 ? 17.656 16.234 4.875 1 95.94 190 GLY A O 1
ATOM 1510 N N . GLU A 1 191 ? 19.672 16.609 3.779 1 96 191 GLU A N 1
ATOM 1511 C CA . GLU A 1 191 ? 19.078 17.562 2.848 1 96 191 GLU A CA 1
ATOM 1512 C C . GLU A 1 191 ? 17.938 16.922 2.053 1 96 191 GLU A C 1
ATOM 1514 O O . GLU A 1 191 ? 18.094 15.836 1.509 1 96 191 GLU A O 1
ATOM 1519 N N . ASN A 1 192 ? 16.766 17.594 2.057 1 97.38 192 ASN A N 1
ATOM 1520 C CA . ASN A 1 192 ? 15.594 17.125 1.333 1 97.38 192 ASN A CA 1
ATOM 1521 C C . ASN A 1 192 ? 15.156 15.734 1.796 1 97.38 192 ASN A C 1
ATOM 1523 O O . ASN A 1 192 ? 14.672 14.938 0.996 1 97.38 192 ASN A O 1
ATOM 1527 N N . GLY A 1 193 ? 15.312 15.438 3.061 1 96.56 193 GLY A N 1
ATOM 1528 C CA . GLY A 1 193 ? 15.031 14.109 3.572 1 96.56 193 GLY A CA 1
ATOM 1529 C C . GLY A 1 193 ? 13.617 13.953 4.094 1 96.56 193 GLY A C 1
ATOM 1530 O O . GLY A 1 193 ? 13.141 12.836 4.293 1 96.56 193 GLY A O 1
ATOM 1531 N N . ALA A 1 194 ? 12.938 15.109 4.379 1 97.69 194 ALA A N 1
ATOM 1532 C CA . ALA A 1 194 ? 11.555 15.039 4.859 1 97.69 194 ALA A CA 1
ATOM 1533 C C . ALA A 1 194 ? 10.617 14.531 3.766 1 97.69 194 ALA A C 1
ATOM 1535 O O . ALA A 1 194 ? 10.875 14.742 2.578 1 97.69 194 ALA A O 1
ATOM 1536 N N . GLN A 1 195 ? 9.547 13.812 4.16 1 96.31 195 GLN A N 1
ATOM 1537 C CA . GLN A 1 195 ? 8.562 13.258 3.238 1 96.31 195 GLN A CA 1
ATOM 1538 C C . GLN A 1 195 ? 7.152 13.703 3.602 1 96.31 195 GLN A C 1
ATOM 1540 O O . GLN A 1 195 ? 6.621 13.312 4.641 1 96.31 195 GLN A O 1
ATOM 1545 N N . ALA A 1 196 ? 6.535 14.492 2.732 1 97.75 196 ALA A N 1
ATOM 1546 C CA . ALA A 1 196 ? 5.199 15.023 2.994 1 97.75 196 ALA A CA 1
ATOM 1547 C C . ALA A 1 196 ? 4.133 14.164 2.322 1 97.75 196 ALA A C 1
ATOM 1549 O O . ALA A 1 196 ? 4.301 13.727 1.18 1 97.75 196 ALA A O 1
ATOM 1550 N N . TYR A 1 197 ? 3.125 13.906 3.023 1 97.44 197 TYR A N 1
ATOM 1551 C CA . TYR A 1 197 ? 1.981 13.156 2.52 1 97.44 197 TYR A CA 1
ATOM 1552 C C . TYR A 1 197 ? 0.697 13.969 2.648 1 97.44 197 TYR A C 1
ATOM 1554 O O . TYR A 1 197 ? -0.178 13.633 3.449 1 97.44 197 TYR A O 1
ATOM 1562 N N . PRO A 1 198 ? 0.549 15 1.827 1 98.62 198 PRO A N 1
ATOM 1563 C CA . PRO A 1 198 ? -0.681 15.789 1.862 1 98.62 198 PRO A CA 1
ATOM 1564 C C . PRO A 1 198 ? -1.834 15.125 1.113 1 98.62 198 PRO A C 1
ATOM 1566 O O . PRO A 1 198 ? -1.655 14.664 -0.014 1 98.62 198 PRO A O 1
ATOM 1569 N N . GLN A 1 199 ? -2.955 15.07 1.695 1 98.44 199 GLN A N 1
ATOM 1570 C CA . GLN A 1 199 ? -4.148 14.508 1.07 1 98.44 199 GLN A CA 1
ATOM 1571 C C . GLN A 1 199 ? -5.363 15.391 1.307 1 98.44 199 GLN A C 1
ATOM 1573 O O . GLN A 1 199 ? -5.578 15.875 2.42 1 98.44 199 GLN A O 1
ATOM 1578 N N . CYS A 1 200 ? -6.172 15.586 0.258 1 98.88 200 CYS A N 1
ATOM 1579 C CA . CYS A 1 200 ? -7.34 16.453 0.34 1 98.88 200 CYS A CA 1
ATOM 1580 C C . CYS A 1 200 ? -8.633 15.648 0.238 1 98.88 200 CYS A C 1
ATOM 1582 O O . CYS A 1 200 ? -8.664 14.602 -0.41 1 98.88 200 CYS A O 1
ATOM 1584 N N . ILE A 1 201 ? -9.617 16.156 0.864 1 98.94 201 ILE A N 1
ATOM 1585 C CA . ILE A 1 201 ? -10.945 15.555 0.93 1 98.94 201 ILE A CA 1
ATOM 1586 C C . ILE A 1 201 ? -12.008 16.656 0.823 1 98.94 201 ILE A C 1
ATOM 1588 O O . ILE A 1 201 ? -11.945 17.656 1.532 1 98.94 201 ILE A O 1
ATOM 1592 N N . ASN A 1 202 ? -13.023 16.438 -0.048 1 98.94 202 ASN A N 1
ATOM 1593 C CA . ASN A 1 202 ? -14.148 17.375 -0.129 1 98.94 202 ASN A CA 1
ATOM 1594 C C . ASN A 1 202 ? -15.109 17.188 1.039 1 98.94 202 ASN A C 1
ATOM 1596 O O . ASN A 1 202 ? -15.523 16.062 1.337 1 98.94 202 ASN A O 1
ATOM 1600 N N . LEU A 1 203 ? -15.508 18.281 1.61 1 98.94 203 LEU A N 1
ATOM 1601 C CA . LEU A 1 203 ? -16.516 18.281 2.668 1 98.94 203 LEU A CA 1
ATOM 1602 C C . LEU A 1 203 ? -17.734 19.109 2.268 1 98.94 203 LEU A C 1
ATOM 1604 O O . LEU A 1 203 ? -17.594 20.156 1.629 1 98.94 203 LEU A O 1
ATOM 1608 N N . HIS A 1 204 ? -18.859 18.625 2.574 1 98.88 204 HIS A N 1
ATOM 1609 C CA . HIS A 1 204 ? -20.078 19.438 2.672 1 98.88 204 HIS A CA 1
ATOM 1610 C C . HIS A 1 204 ? -20.5 19.609 4.125 1 98.88 204 HIS A C 1
ATOM 1612 O O . HIS A 1 204 ? -20.969 18.672 4.762 1 98.88 204 HIS A O 1
ATOM 1618 N N . VAL A 1 205 ? -20.281 20.812 4.641 1 98.81 205 VAL A N 1
ATOM 1619 C CA . VAL A 1 205 ? -20.562 21.125 6.039 1 98.81 205 VAL A CA 1
ATOM 1620 C C . VAL A 1 205 ? -21.953 21.734 6.168 1 98.81 205 VAL A C 1
ATOM 1622 O O . VAL A 1 205 ? -22.297 22.672 5.457 1 98.81 205 VAL A O 1
ATOM 1625 N N . THR A 1 206 ? -22.75 21.172 7.012 1 98.62 206 THR A N 1
ATOM 1626 C CA . THR A 1 206 ? -24.094 21.672 7.281 1 98.62 206 THR A CA 1
ATOM 1627 C C . THR A 1 206 ? -24.219 22.109 8.734 1 98.62 206 THR A C 1
ATOM 1629 O O . THR A 1 206 ? -23.312 21.891 9.539 1 98.62 206 THR A O 1
ATOM 1632 N N . ASP A 1 207 ? -25.328 22.844 9.055 1 98.5 207 ASP A N 1
ATOM 1633 C CA . ASP A 1 207 ? -25.672 23.297 10.391 1 98.5 207 ASP A CA 1
ATOM 1634 C C . ASP A 1 207 ? -24.578 24.172 10.984 1 98.5 207 ASP A C 1
ATOM 1636 O O . ASP A 1 207 ? -24.219 24.016 12.156 1 98.5 207 ASP A O 1
ATOM 1640 N N . GLY A 1 208 ? -24.031 25 10.094 1 98.31 208 GLY A N 1
ATOM 1641 C CA . GLY A 1 208 ? -22.922 25.844 10.5 1 98.31 208 GLY A CA 1
ATOM 1642 C C . GLY A 1 208 ? -23.359 27.156 11.117 1 98.31 208 GLY A C 1
ATOM 1643 O O . GLY A 1 208 ? -24.562 27.406 11.266 1 98.31 208 GLY A O 1
ATOM 1644 N N . GLY A 1 209 ? -22.422 27.891 11.609 1 98.19 209 GLY A N 1
ATOM 1645 C CA . GLY A 1 209 ? -22.641 29.234 12.109 1 98.19 209 GLY A CA 1
ATOM 1646 C C . GLY A 1 209 ? -22.312 30.312 11.086 1 98.19 209 GLY A C 1
ATOM 1647 O O . GLY A 1 209 ? -22.656 30.172 9.906 1 98.19 209 GLY A O 1
ATOM 1648 N N . ASP A 1 210 ? -21.688 31.422 11.609 1 97.94 210 ASP A N 1
ATOM 1649 C CA . ASP A 1 210 ? -21.5 32.594 10.742 1 97.94 210 ASP A CA 1
ATOM 1650 C C . ASP A 1 210 ? -20.031 32.844 10.461 1 97.94 210 ASP A C 1
ATOM 1652 O O . ASP A 1 210 ? -19.672 33.719 9.68 1 97.94 210 ASP A O 1
ATOM 1656 N N . THR A 1 211 ? -19.156 31.953 11.047 1 98.31 211 THR A N 1
ATOM 1657 C CA . THR A 1 211 ? -17.734 32.219 10.898 1 98.31 211 THR A CA 1
ATOM 1658 C C . THR A 1 211 ? -17.266 31.844 9.5 1 98.31 211 THR A C 1
ATOM 1660 O O . THR A 1 211 ? -17.328 30.672 9.109 1 98.31 211 THR A O 1
ATOM 1663 N N . GLU A 1 212 ? -16.844 32.812 8.742 1 98.06 212 GLU A N 1
ATOM 1664 C CA . GLU A 1 212 ? -16.219 32.562 7.449 1 98.06 212 GLU A CA 1
ATOM 1665 C C . GLU A 1 212 ? -14.75 32.156 7.613 1 98.06 212 GLU A C 1
ATOM 1667 O O . GLU A 1 212 ? -14.016 32.781 8.391 1 98.06 212 GLU A O 1
ATOM 1672 N N . VAL A 1 213 ? -14.344 31.188 6.945 1 97.75 213 VAL A N 1
ATOM 1673 C CA . VAL A 1 213 ? -12.93 30.828 6.918 1 97.75 213 VAL A CA 1
ATOM 1674 C C . VAL A 1 213 ? -12.172 31.797 6.023 1 97.75 213 VAL A C 1
ATOM 1676 O O . VAL A 1 213 ? -12.422 31.875 4.816 1 97.75 213 VAL A O 1
ATOM 1679 N N . SER A 1 214 ? -11.305 32.562 6.609 1 96.44 214 SER A N 1
ATOM 1680 C CA . SER A 1 214 ? -10.516 33.562 5.898 1 96.44 214 SER A CA 1
ATOM 1681 C C . SER A 1 214 ? -9.086 33.625 6.438 1 96.44 214 SER A C 1
ATOM 1683 O O . SER A 1 214 ? -8.773 33 7.449 1 96.44 214 SER A O 1
ATOM 1685 N N . GLY A 1 215 ? -8.227 34.25 5.703 1 97.69 215 GLY A N 1
ATOM 1686 C CA . GLY A 1 215 ? -6.852 34.406 6.133 1 97.69 215 GLY A CA 1
ATOM 1687 C C . GLY A 1 215 ? -5.965 3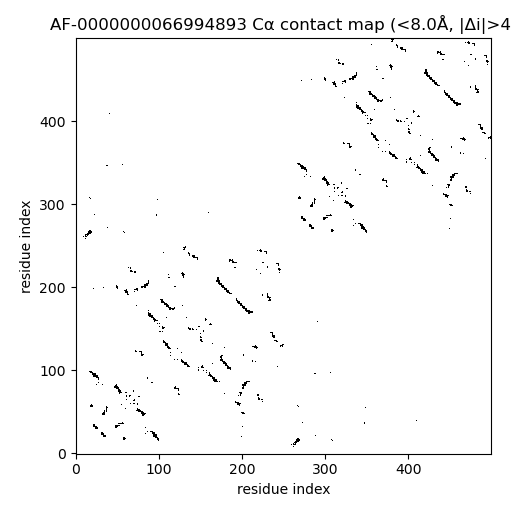3.25 5.777 1 97.69 215 GLY A C 1
ATOM 1688 O O . GLY A 1 215 ? -4.855 33.125 6.297 1 97.69 215 GLY A O 1
ATOM 1689 N N . GLY A 1 216 ? -6.48 32.375 4.938 1 98.44 216 GLY A N 1
ATOM 1690 C CA . GLY A 1 216 ? -5.691 31.219 4.531 1 98.44 216 GLY A CA 1
ATOM 1691 C C . GLY A 1 216 ? -4.594 31.562 3.545 1 98.44 216 GLY A C 1
ATOM 1692 O O . GLY A 1 216 ? -4.559 32.688 3.014 1 98.44 216 GLY A O 1
ATOM 1693 N N . THR A 1 217 ? -3.678 30.703 3.379 1 98.44 217 THR A N 1
ATOM 1694 C CA . THR A 1 217 ? -2.592 30.812 2.41 1 98.44 217 THR A CA 1
ATOM 1695 C C . THR A 1 217 ? -2.41 29.5 1.65 1 98.44 217 THR A C 1
ATOM 1697 O O . THR A 1 217 ? -2.902 28.469 2.078 1 98.44 217 THR A O 1
ATOM 1700 N N . SER A 1 218 ? -1.728 29.625 0.474 1 98.62 218 SER A N 1
ATOM 1701 C CA . SER A 1 218 ? -1.423 28.438 -0.317 1 98.62 218 SER A CA 1
ATOM 1702 C C . SER A 1 218 ? -0.415 27.547 0.396 1 98.62 218 SER A C 1
ATOM 1704 O O . SER A 1 218 ? 0.571 28.031 0.953 1 98.62 218 SER A O 1
ATOM 1706 N N . PRO A 1 219 ? -0.63 26.219 0.323 1 98.81 219 PRO A N 1
ATOM 1707 C CA . PRO A 1 219 ? 0.36 25.297 0.894 1 98.81 219 PRO A CA 1
ATOM 1708 C C . PRO A 1 219 ? 1.739 25.453 0.256 1 98.81 219 PRO A C 1
ATOM 1710 O O . PRO A 1 219 ? 2.738 25 0.823 1 98.81 219 PRO A O 1
ATOM 1713 N N . MET A 1 220 ? 1.875 26.078 -0.885 1 98.75 220 MET A N 1
ATOM 1714 C CA . MET A 1 220 ? 3.164 26.328 -1.523 1 98.75 220 MET A CA 1
ATOM 1715 C C . MET A 1 220 ? 3.98 27.344 -0.732 1 98.75 220 MET A C 1
ATOM 1717 O O . MET A 1 220 ? 5.172 27.531 -0.993 1 98.75 220 MET A O 1
ATOM 1721 N N . LYS A 1 221 ? 3.344 27.875 0.292 1 98.38 221 LYS A N 1
ATOM 1722 C CA . LYS A 1 221 ? 4.012 28.875 1.121 1 98.38 221 LYS A CA 1
ATOM 1723 C C . LYS A 1 221 ? 4.109 28.422 2.57 1 98.38 221 LYS A C 1
ATOM 1725 O O . LYS A 1 221 ? 4.5 29.188 3.451 1 98.38 221 LYS A O 1
ATOM 1730 N N . PHE A 1 222 ? 3.697 27.234 2.893 1 98.69 222 PHE A N 1
ATOM 1731 C CA . PHE A 1 222 ? 3.637 26.766 4.273 1 98.69 222 PHE A CA 1
ATOM 1732 C C . PHE A 1 222 ? 5.035 26.641 4.863 1 98.69 222 PHE A C 1
ATOM 1734 O O . PHE A 1 222 ? 5.285 27.078 5.984 1 98.69 222 PHE A O 1
ATOM 1741 N N . TYR A 1 223 ? 5.922 26.031 4.188 1 98.31 223 TYR A N 1
ATOM 1742 C CA . TYR A 1 223 ? 7.27 25.688 4.629 1 98.31 223 TYR A CA 1
ATOM 1743 C C . TYR A 1 223 ? 8.172 25.391 3.439 1 98.31 223 TYR A C 1
ATOM 1745 O O . TYR A 1 223 ? 7.699 25.25 2.311 1 98.31 223 TYR A O 1
ATOM 1753 N N . ASP A 1 224 ? 9.453 25.438 3.646 1 97.56 224 ASP A N 1
ATOM 1754 C CA . ASP A 1 224 ? 10.438 25.047 2.637 1 97.56 224 ASP A CA 1
ATOM 1755 C C . ASP A 1 224 ? 11.43 24.031 3.195 1 97.56 224 ASP A C 1
ATOM 1757 O O . ASP A 1 224 ? 11.273 23.562 4.324 1 97.56 224 ASP A O 1
ATOM 1761 N N . ALA A 1 225 ? 12.414 23.719 2.393 1 98.19 225 ALA A N 1
ATOM 1762 C CA . ALA A 1 225 ? 13.336 22.625 2.707 1 98.19 225 ALA A CA 1
ATOM 1763 C C . ALA A 1 225 ? 14.172 22.969 3.941 1 98.19 225 ALA A C 1
ATOM 1765 O O . ALA A 1 225 ? 14.617 22.062 4.656 1 98.19 225 ALA A O 1
ATOM 1766 N N . GLU A 1 226 ? 14.305 24.234 4.258 1 98 226 GLU A N 1
ATOM 1767 C CA . GLU A 1 226 ? 15.227 24.625 5.312 1 98 226 GLU A CA 1
ATOM 1768 C C . GLU A 1 226 ? 14.484 24.922 6.613 1 98 226 GLU A C 1
ATOM 1770 O O . GLU A 1 226 ? 15.109 25.172 7.648 1 98 226 GLU A O 1
ATOM 1775 N N . HIS A 1 227 ? 13.195 24.938 6.578 1 98.56 227 HIS A N 1
ATOM 1776 C CA . HIS A 1 227 ? 12.445 25.172 7.805 1 98.56 227 HIS A CA 1
ATOM 1777 C C . HIS A 1 227 ? 12.914 24.25 8.93 1 98.56 227 HIS A C 1
ATOM 1779 O O . HIS A 1 227 ? 13.156 23.062 8.703 1 98.56 227 HIS A O 1
ATOM 1785 N N . PRO A 1 228 ? 13 24.719 10.117 1 98.5 228 PRO A N 1
ATOM 1786 C CA . PRO A 1 228 ? 13.539 23.922 11.219 1 98.5 228 PRO A CA 1
ATOM 1787 C C . PRO A 1 228 ? 12.711 22.672 11.516 1 98.5 228 PRO A C 1
ATOM 1789 O O . PRO A 1 228 ? 13.234 21.688 12.039 1 98.5 228 PRO A O 1
ATOM 1792 N N . GLY A 1 229 ? 11.43 22.703 11.203 1 98.75 229 GLY A N 1
ATOM 1793 C CA . GLY A 1 229 ? 10.586 21.531 11.391 1 98.75 229 GLY A CA 1
ATOM 1794 C C . GLY A 1 229 ? 10.656 20.547 10.242 1 98.75 229 GLY A C 1
ATOM 1795 O O . GLY A 1 229 ? 10.07 19.469 10.305 1 98.75 229 GLY A O 1
ATOM 1796 N N . ILE A 1 230 ? 11.328 20.922 9.172 1 98.81 230 ILE A N 1
ATOM 1797 C CA . ILE A 1 230 ? 11.469 20.078 7.984 1 98.81 230 ILE A CA 1
ATOM 1798 C C . ILE A 1 230 ? 12.875 19.484 7.938 1 98.81 230 ILE A C 1
ATOM 1800 O O . ILE A 1 230 ? 13.031 18.297 7.68 1 98.81 230 ILE A O 1
ATOM 1804 N N . HIS A 1 231 ? 13.922 20.297 8.078 1 98.56 231 HIS A N 1
ATOM 1805 C CA . HIS A 1 231 ? 15.305 19.844 8.211 1 98.56 231 HIS A CA 1
ATOM 1806 C C . HIS A 1 231 ? 15.688 19.656 9.672 1 98.56 231 HIS A C 1
ATOM 1808 O O . HIS A 1 231 ? 16.141 20.609 10.32 1 98.56 231 HIS A O 1
ATOM 1814 N N . ILE A 1 232 ? 15.57 18.438 10.148 1 98.38 232 ILE A N 1
ATOM 1815 C CA . ILE A 1 232 ? 15.664 18.203 11.586 1 98.38 232 ILE A CA 1
ATOM 1816 C C . ILE A 1 232 ? 16.094 16.75 11.836 1 98.38 232 ILE A C 1
ATOM 1818 O O . ILE A 1 232 ? 15.734 15.852 11.07 1 98.38 232 ILE A O 1
ATOM 1822 N N . SER A 1 233 ? 16.828 16.516 12.859 1 97.69 233 SER A N 1
ATOM 1823 C CA . SER A 1 233 ? 17.109 15.164 13.344 1 97.69 233 SER A CA 1
ATOM 1824 C C . SER A 1 233 ? 16.109 14.742 14.406 1 97.69 233 SER A C 1
ATOM 1826 O O . SER A 1 233 ? 15.914 15.445 15.398 1 97.69 233 SER A O 1
ATOM 1828 N N . VAL A 1 234 ? 15.516 13.602 14.227 1 97.5 234 VAL A N 1
ATOM 1829 C CA . VAL A 1 234 ? 14.508 13.117 15.172 1 97.5 234 VAL A CA 1
ATOM 1830 C C . VAL A 1 234 ? 15.148 12.141 16.156 1 97.5 234 VAL A C 1
ATOM 1832 O O . VAL A 1 234 ? 14.461 11.594 17.031 1 97.5 234 VAL A O 1
ATOM 1835 N N . TYR A 1 235 ? 16.391 11.945 16.078 1 95.5 235 TYR A N 1
ATOM 1836 C CA . TYR A 1 235 ? 17.094 10.93 16.859 1 95.5 235 TYR A CA 1
ATOM 1837 C C . TYR A 1 235 ? 17.734 11.539 18.094 1 95.5 235 TYR A C 1
ATOM 1839 O O . TYR A 1 235 ? 18.297 10.828 18.938 1 95.5 235 TYR A O 1
ATOM 1847 N N . ASP A 1 236 ? 17.609 12.789 18.266 1 92.12 236 ASP A N 1
ATOM 1848 C CA . ASP A 1 236 ? 18.422 13.492 19.25 1 92.12 236 ASP A CA 1
ATOM 1849 C C . ASP A 1 236 ? 17.625 13.797 20.516 1 92.12 236 ASP A C 1
ATOM 1851 O O . ASP A 1 236 ? 17.922 14.758 21.234 1 92.12 236 ASP A O 1
ATOM 1855 N N . GLY A 1 237 ? 16.516 13.125 20.766 1 94.88 237 GLY A N 1
ATOM 1856 C CA . GLY A 1 237 ? 15.75 13.305 21.984 1 94.88 237 GLY A CA 1
ATOM 1857 C C . GLY A 1 237 ? 14.961 14.602 22.016 1 94.88 237 GLY A C 1
ATOM 1858 O O . GLY A 1 237 ? 14.922 15.289 23.031 1 94.88 237 GLY A O 1
ATOM 1859 N N . LEU A 1 238 ? 14.305 14.938 21 1 96.5 238 LEU A N 1
ATOM 1860 C CA . LEU A 1 238 ? 13.508 16.156 20.875 1 96.5 238 LEU A CA 1
ATOM 1861 C C . LEU A 1 238 ? 12.414 16.188 21.938 1 96.5 238 LEU A C 1
ATOM 1863 O O . LEU A 1 238 ? 11.789 15.172 22.219 1 96.5 238 LEU A O 1
ATOM 1867 N N . THR A 1 239 ? 12.125 17.375 22.484 1 96.94 239 THR A N 1
ATOM 1868 C CA . THR A 1 239 ? 11.031 17.562 23.422 1 96.94 239 THR A CA 1
ATOM 1869 C C . THR A 1 239 ? 10.086 18.656 22.953 1 96.94 239 THR A C 1
ATOM 1871 O O . THR A 1 239 ? 9.023 18.875 23.531 1 96.94 239 THR A O 1
ATOM 1874 N N . THR A 1 240 ? 10.5 19.391 21.984 1 97.31 240 THR A N 1
ATOM 1875 C CA . THR A 1 240 ? 9.656 20.344 21.281 1 97.31 240 THR A CA 1
ATOM 1876 C C . THR A 1 240 ? 9.812 20.203 19.766 1 97.31 240 THR A C 1
ATOM 1878 O O . THR A 1 240 ? 10.773 19.609 19.297 1 97.31 240 THR A O 1
ATOM 1881 N N . TYR A 1 241 ? 8.914 20.625 19.094 1 98.44 241 TYR A N 1
ATOM 1882 C CA . TYR A 1 241 ? 8.922 20.547 17.641 1 98.44 241 TYR A CA 1
ATOM 1883 C C . TYR A 1 241 ? 8.469 21.875 17.031 1 98.44 241 TYR A C 1
ATOM 1885 O O . TYR A 1 241 ? 7.383 22.359 17.344 1 98.44 241 TYR A O 1
ATOM 1893 N N . PRO A 1 242 ? 9.258 22.516 16.188 1 98.44 242 PRO A N 1
ATOM 1894 C CA . PRO A 1 242 ? 8.844 23.734 15.484 1 98.44 242 PRO A CA 1
ATOM 1895 C C . PRO A 1 242 ? 7.918 23.438 14.305 1 98.44 242 PRO A C 1
ATOM 1897 O O . PRO A 1 242 ? 8.383 23.156 13.203 1 98.44 242 PRO A O 1
ATOM 1900 N N . TYR A 1 243 ? 6.676 23.547 14.477 1 98.75 243 TYR A N 1
ATOM 1901 C CA . TYR A 1 243 ? 5.684 23.234 13.453 1 98.75 243 TYR A CA 1
ATOM 1902 C C . TYR A 1 243 ? 5.883 24.078 12.203 1 98.75 243 TYR A C 1
ATOM 1904 O O . TYR A 1 243 ? 6.047 25.297 12.297 1 98.75 243 TYR A O 1
ATOM 1912 N N . PRO A 1 244 ? 5.871 23.438 11.094 1 98.75 244 PRO A N 1
ATOM 1913 C CA . PRO A 1 244 ? 5.859 24.219 9.859 1 98.75 244 PRO A CA 1
ATOM 1914 C C . PRO A 1 244 ? 4.473 24.766 9.516 1 98.75 244 PRO A C 1
ATOM 1916 O O . PRO A 1 244 ? 3.475 24.312 10.094 1 98.75 244 PRO A O 1
ATOM 1919 N N . GLY A 1 245 ? 4.543 25.719 8.57 1 98.44 245 GLY A N 1
ATOM 1920 C CA . GLY A 1 245 ? 3.277 26.25 8.086 1 98.44 245 GLY A CA 1
ATOM 1921 C C . GLY A 1 245 ? 2.75 27.406 8.922 1 98.44 245 GLY A C 1
ATOM 1922 O O . GLY A 1 245 ? 3.445 27.906 9.812 1 98.44 245 GLY A O 1
ATOM 1923 N N . PRO A 1 246 ? 1.559 27.828 8.602 1 98.62 246 PRO A N 1
ATOM 1924 C CA . PRO A 1 246 ? 0.963 28.953 9.336 1 98.62 246 PRO A CA 1
ATOM 1925 C C . PRO A 1 246 ? 0.607 28.594 10.773 1 98.62 246 PRO A C 1
ATOM 1927 O O . PRO A 1 246 ? 0.575 27.406 11.133 1 98.62 246 PRO A O 1
ATOM 1930 N N . ALA A 1 247 ? 0.374 29.641 11.539 1 98.12 247 ALA A N 1
ATOM 1931 C CA . ALA A 1 247 ? -0.149 29.422 12.883 1 98.12 247 ALA A CA 1
ATOM 1932 C C . ALA A 1 247 ? -1.542 28.797 12.844 1 98.12 247 ALA A C 1
ATOM 1934 O O . ALA A 1 247 ? -2.221 28.859 11.812 1 98.12 247 ALA A O 1
ATOM 1935 N N . LEU A 1 248 ? -1.912 28.188 13.938 1 98.56 248 LEU A N 1
ATOM 1936 C CA . LEU A 1 248 ? -3.285 27.719 14.062 1 98.56 248 LEU A CA 1
ATOM 1937 C C . LEU A 1 248 ? -4.277 28.844 13.797 1 98.56 248 LEU A C 1
ATOM 1939 O O . LEU A 1 248 ? -4.066 29.969 14.234 1 98.56 248 LEU A O 1
ATOM 1943 N N . TRP A 1 249 ? -5.289 28.594 13.102 1 98.12 249 TRP A N 1
ATOM 1944 C CA . TRP A 1 249 ? -6.297 29.578 12.711 1 98.12 249 TRP A CA 1
ATOM 1945 C C . TRP A 1 249 ? -6.996 30.156 13.93 1 98.12 249 TRP A C 1
ATOM 1947 O O . TRP A 1 249 ? -7.289 31.359 13.977 1 98.12 249 TRP A O 1
ATOM 1957 N N . ARG A 1 250 ? -7.223 29.328 14.945 1 90.94 250 ARG A N 1
ATOM 1958 C CA . ARG A 1 250 ? -7.82 29.766 16.203 1 90.94 250 ARG A CA 1
ATOM 1959 C C . ARG A 1 250 ? -7.457 28.797 17.328 1 90.94 250 ARG A C 1
ATOM 1961 O O . ARG A 1 250 ? -7.16 27.641 17.094 1 90.94 250 ARG A O 1
ATOM 1968 N N . MET B 1 1 ? 52.406 0.854 -3.973 1 24.31 1 MET B N 1
ATOM 1969 C CA . MET B 1 1 ? 51.219 0.119 -4.371 1 24.31 1 MET B CA 1
ATOM 1970 C C . MET B 1 1 ? 50 0.611 -3.602 1 24.31 1 MET B C 1
ATOM 1972 O O . MET B 1 1 ? 49.938 0.459 -2.381 1 24.31 1 MET B O 1
ATOM 1976 N N . PHE B 1 2 ? 49.406 1.758 -3.977 1 30.58 2 PHE B N 1
ATOM 1977 C CA . PHE B 1 2 ? 48.312 2.518 -3.404 1 30.58 2 PHE B CA 1
ATOM 1978 C C . PHE B 1 2 ? 47.031 1.694 -3.41 1 30.58 2 PHE B C 1
ATOM 1980 O O . PHE B 1 2 ? 46.562 1.24 -4.465 1 30.58 2 PHE B O 1
ATOM 1987 N N . SER B 1 3 ? 46.812 0.979 -2.332 1 27.61 3 SER B N 1
ATOM 1988 C CA . SER B 1 3 ? 45.594 0.213 -2.133 1 27.61 3 SER B CA 1
ATOM 1989 C C . SER B 1 3 ? 44.344 1.088 -2.316 1 27.61 3 SER B C 1
ATOM 1991 O O . SER B 1 3 ? 44.219 2.123 -1.662 1 27.61 3 SER B O 1
ATOM 1993 N N . SER B 1 4 ? 43.875 1.137 -3.498 1 29.38 4 SER B N 1
ATOM 1994 C CA . SER B 1 4 ? 42.625 1.815 -3.832 1 29.38 4 SER B CA 1
ATOM 1995 C C . SER B 1 4 ? 41.469 1.361 -2.922 1 29.38 4 SER B C 1
ATOM 1997 O O . SER B 1 4 ? 41.188 0.167 -2.834 1 29.38 4 SER B O 1
ATOM 1999 N N . LEU B 1 5 ? 41.406 2.088 -1.828 1 30 5 LEU B N 1
ATOM 2000 C CA . LEU B 1 5 ? 40.219 1.909 -0.982 1 30 5 LEU B CA 1
ATOM 2001 C C . LEU B 1 5 ? 38.938 1.936 -1.813 1 30 5 LEU B C 1
ATOM 2003 O O . LEU B 1 5 ? 38.625 2.951 -2.436 1 30 5 LEU B O 1
ATOM 2007 N N . ALA B 1 6 ? 38.594 0.738 -2.391 1 31.61 6 ALA B N 1
ATOM 2008 C CA . ALA B 1 6 ? 37.281 0.604 -2.961 1 31.61 6 ALA B CA 1
ATOM 2009 C C . ALA B 1 6 ? 36.219 1.17 -2.018 1 31.61 6 ALA B C 1
ATOM 2011 O O . ALA B 1 6 ? 36.031 0.66 -0.91 1 31.61 6 ALA B O 1
ATOM 2012 N N . THR B 1 7 ? 36.094 2.436 -1.979 1 27.91 7 THR B N 1
ATOM 2013 C CA . THR B 1 7 ? 34.938 3 -1.282 1 27.91 7 THR B CA 1
ATOM 2014 C C . THR B 1 7 ? 33.656 2.344 -1.753 1 27.91 7 THR B C 1
ATOM 2016 O O . THR B 1 7 ? 33.25 2.49 -2.914 1 27.91 7 THR B O 1
ATOM 2019 N N . VAL B 1 8 ? 33.5 1.133 -1.357 1 29.91 8 VAL B N 1
ATOM 2020 C CA . VAL B 1 8 ? 32.156 0.632 -1.601 1 29.91 8 VAL B CA 1
ATOM 2021 C C . VAL B 1 8 ? 31.109 1.664 -1.14 1 29.91 8 VAL B C 1
ATOM 2023 O O . VAL B 1 8 ? 31.062 2.014 0.042 1 29.91 8 VAL B O 1
ATOM 2026 N N . VAL B 1 9 ? 30.938 2.672 -1.959 1 30.89 9 VAL B N 1
ATOM 2027 C CA . VAL B 1 9 ? 29.766 3.518 -1.772 1 30.89 9 VAL B CA 1
ATOM 2028 C C . VAL B 1 9 ? 28.547 2.652 -1.454 1 30.89 9 VAL B C 1
ATOM 2030 O O . VAL B 1 9 ? 28.156 1.803 -2.258 1 30.89 9 VAL B O 1
ATOM 2033 N N . PHE B 1 10 ? 28.578 2.215 -0.212 1 30.12 10 PHE B N 1
ATOM 2034 C CA . PHE B 1 10 ? 27.312 1.632 0.235 1 30.12 10 PHE B CA 1
ATOM 2035 C C . PHE B 1 10 ? 26.141 2.51 -0.171 1 30.12 10 PHE B C 1
ATOM 2037 O O . PHE B 1 10 ? 26.047 3.666 0.248 1 30.12 10 PHE B O 1
ATOM 2044 N N . LEU B 1 11 ? 25.969 2.66 -1.472 1 33.53 11 LEU B N 1
ATOM 2045 C CA . LEU B 1 11 ? 24.656 3.221 -1.77 1 33.53 11 LEU B CA 1
ATOM 2046 C C . LEU B 1 11 ? 23.625 2.717 -0.777 1 33.53 11 LEU B C 1
ATOM 2048 O O . LEU B 1 11 ? 23.391 1.51 -0.663 1 33.53 11 LEU B O 1
ATOM 2052 N N . ALA B 1 12 ? 23.688 3.324 0.392 1 34.16 12 ALA B N 1
ATOM 2053 C CA . ALA B 1 12 ? 22.469 3.152 1.183 1 34.16 12 ALA B CA 1
ATOM 2054 C C . ALA B 1 12 ? 21.25 2.943 0.282 1 34.16 12 ALA B C 1
ATOM 2056 O O . ALA B 1 12 ? 20.859 3.85 -0.453 1 34.16 12 ALA B O 1
ATOM 2057 N N . ALA B 1 13 ? 21.266 1.873 -0.49 1 34.72 13 ALA B N 1
ATOM 2058 C CA . ALA B 1 13 ? 19.984 1.599 -1.138 1 34.72 13 ALA B CA 1
ATOM 2059 C C . ALA B 1 13 ? 18.828 2.15 -0.315 1 34.72 13 ALA B C 1
ATOM 2061 O O . ALA B 1 13 ? 18.625 1.749 0.834 1 34.72 13 ALA B O 1
ATOM 2062 N N . ALA B 1 14 ? 18.625 3.477 -0.327 1 38.78 14 ALA B N 1
ATOM 2063 C CA . ALA B 1 14 ? 17.359 4.141 -0.04 1 38.78 14 ALA B CA 1
ATOM 2064 C C . ALA B 1 14 ? 16.219 3.125 0.07 1 38.78 14 ALA B C 1
ATOM 2066 O O . ALA B 1 14 ? 16.297 2.031 -0.495 1 38.78 14 ALA B O 1
ATOM 2067 N N . GLU B 1 15 ? 15.156 3.35 0.9 1 41.91 15 GLU B N 1
ATOM 2068 C CA . GLU B 1 15 ? 13.867 2.977 1.462 1 41.91 15 GLU B CA 1
ATOM 2069 C C . GLU B 1 15 ? 13.008 2.252 0.431 1 41.91 15 GLU B C 1
ATOM 2071 O O . GLU B 1 15 ? 13.055 2.564 -0.76 1 41.91 15 GLU B O 1
ATOM 2076 N N . VAL B 1 16 ? 12.75 1.019 0.838 1 45.69 16 VAL B N 1
ATOM 2077 C CA . VAL B 1 16 ? 11.805 -0.065 0.569 1 45.69 16 VAL B CA 1
ATOM 2078 C C . VAL B 1 16 ? 10.438 0.515 0.214 1 45.69 16 VAL B C 1
ATOM 2080 O O . VAL B 1 16 ? 9.797 1.169 1.042 1 45.69 16 VAL B O 1
ATOM 2083 N N . ALA B 1 17 ? 10.391 1.007 -1.012 1 52.91 17 ALA B N 1
ATOM 2084 C CA . ALA B 1 17 ? 9.125 1.257 -1.691 1 52.91 17 ALA B CA 1
ATOM 2085 C C . ALA B 1 17 ? 8.109 0.161 -1.378 1 52.91 17 ALA B C 1
ATOM 2087 O O . ALA B 1 17 ? 8.484 -0.977 -1.089 1 52.91 17 ALA B O 1
ATOM 2088 N N . ALA B 1 18 ? 6.824 0.554 -1.122 1 58.81 18 ALA B N 1
ATOM 2089 C CA . ALA B 1 18 ? 5.598 -0.199 -0.881 1 58.81 18 ALA B CA 1
ATOM 2090 C C . ALA B 1 18 ? 5.508 -1.412 -1.803 1 58.81 18 ALA B C 1
ATOM 2092 O O . ALA B 1 18 ? 5.859 -1.331 -2.982 1 58.81 18 ALA B O 1
ATOM 2093 N N . HIS B 1 19 ? 5.406 -2.559 -1.194 1 83.31 19 HIS B N 1
ATOM 2094 C CA . HIS B 1 19 ? 5.07 -3.771 -1.932 1 83.31 19 HIS B CA 1
ATOM 2095 C C . HIS B 1 19 ? 3.666 -3.689 -2.52 1 83.31 19 HIS B C 1
ATOM 2097 O O . HIS B 1 19 ? 3.072 -2.609 -2.568 1 83.31 19 HIS B O 1
ATOM 2103 N N . GLY B 1 20 ? 3.258 -4.613 -3.168 1 88.38 20 GLY B N 1
ATOM 2104 C CA . GLY B 1 20 ? 1.959 -4.648 -3.818 1 88.38 20 GLY B CA 1
ATOM 2105 C C . GLY B 1 20 ? 1.173 -5.91 -3.51 1 88.38 20 GLY B C 1
ATOM 2106 O O . GLY B 1 20 ? 1.603 -6.734 -2.701 1 88.38 20 GLY B O 1
ATOM 2107 N N . PHE B 1 21 ? 0.045 -5.855 -3.891 1 95 21 PHE B N 1
ATOM 2108 C CA . PHE B 1 21 ? -0.881 -6.977 -3.816 1 95 21 PHE B CA 1
ATOM 2109 C C . PHE B 1 21 ? -1.817 -6.988 -5.016 1 95 21 PHE B C 1
ATOM 2111 O O . PHE B 1 21 ? -1.968 -5.977 -5.703 1 95 21 PHE B O 1
ATOM 2118 N N . VAL B 1 22 ? -2.355 -8.109 -5.293 1 98.06 22 VAL B N 1
ATOM 2119 C CA . VAL B 1 22 ? -3.342 -8.203 -6.363 1 98.06 22 VAL B CA 1
ATOM 2120 C C . VAL B 1 22 ? -4.605 -7.438 -5.977 1 98.06 22 VAL B C 1
ATOM 2122 O O . VAL B 1 22 ? -5.359 -7.871 -5.105 1 98.06 22 VAL B O 1
ATOM 2125 N N . GLU B 1 23 ? -4.797 -6.402 -6.668 1 96.69 23 GLU B N 1
ATOM 2126 C CA . GLU B 1 23 ? -5.93 -5.527 -6.375 1 96.69 23 GLU B CA 1
ATOM 2127 C C . GLU B 1 23 ? -7.188 -5.988 -7.102 1 96.69 23 GLU B C 1
ATOM 2129 O O . GLU B 1 23 ? -8.266 -6.059 -6.504 1 96.69 23 GLU B O 1
ATOM 2134 N N . PHE B 1 24 ? -7.051 -6.281 -8.312 1 98.19 24 PHE B N 1
ATOM 2135 C CA . PHE B 1 24 ? -8.195 -6.688 -9.125 1 98.19 24 PHE B CA 1
ATOM 2136 C C . PHE B 1 24 ? -7.883 -7.957 -9.906 1 98.19 24 PHE B C 1
ATOM 2138 O O . PHE B 1 24 ? -6.723 -8.234 -10.219 1 98.19 24 PHE B O 1
ATOM 2145 N N . ILE 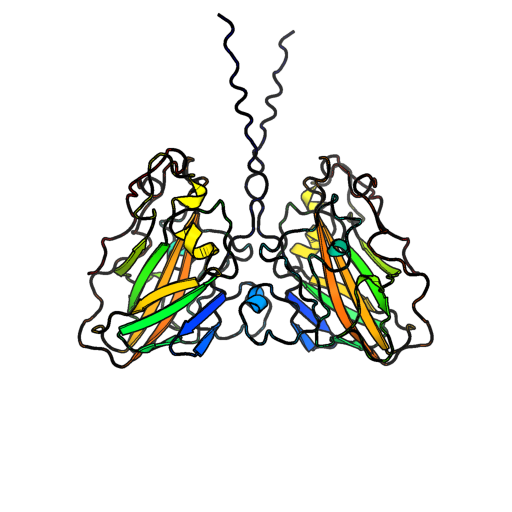B 1 25 ? -8.93 -8.688 -10.18 1 98.81 25 ILE B N 1
ATOM 2146 C CA . ILE B 1 25 ? -8.906 -9.852 -11.062 1 98.81 25 ILE B CA 1
ATOM 2147 C C . ILE B 1 25 ? -9.922 -9.664 -12.188 1 98.81 25 ILE B C 1
ATOM 2149 O O . ILE B 1 25 ? -11.078 -9.32 -11.945 1 98.81 25 ILE B O 1
ATOM 2153 N N . HIS B 1 26 ? -9.484 -9.797 -13.398 1 98.5 26 HIS B N 1
ATOM 2154 C CA . HIS B 1 26 ? -10.352 -9.68 -14.562 1 98.5 26 HIS B CA 1
ATOM 2155 C C . HIS B 1 26 ? -10.547 -11.031 -15.242 1 98.5 26 HIS B C 1
ATOM 2157 O O . HIS B 1 26 ? -9.57 -11.703 -15.578 1 98.5 26 HIS B O 1
ATOM 2163 N N . ALA B 1 27 ? -11.742 -11.43 -15.414 1 98.44 27 ALA B N 1
ATOM 2164 C CA . ALA B 1 27 ? -12.094 -12.68 -16.078 1 98.44 27 ALA B CA 1
ATOM 2165 C C . ALA B 1 27 ? -13.422 -12.555 -16.812 1 98.44 27 ALA B C 1
ATOM 2167 O O . ALA B 1 27 ? -14.43 -12.172 -16.219 1 98.44 27 ALA B O 1
ATOM 2168 N N . ASP B 1 28 ? -13.352 -12.867 -18.094 1 95.75 28 ASP B N 1
ATOM 2169 C CA . ASP B 1 28 ? -14.555 -12.898 -18.906 1 95.75 28 ASP B CA 1
ATOM 2170 C C . ASP B 1 28 ? -15.32 -11.586 -18.812 1 95.75 28 ASP B C 1
ATOM 2172 O O . ASP B 1 28 ? -16.531 -11.578 -18.594 1 95.75 28 ASP B O 1
ATOM 2176 N N . GLY B 1 29 ? -14.586 -10.578 -18.844 1 95.25 29 GLY B N 1
ATOM 2177 C CA . GLY B 1 29 ? -15.172 -9.242 -18.906 1 95.25 29 GLY B CA 1
ATOM 2178 C C . GLY B 1 29 ? -15.617 -8.719 -17.562 1 95.25 29 GLY B C 1
ATOM 2179 O O . GLY B 1 29 ? -16.156 -7.613 -17.469 1 95.25 29 GLY B O 1
ATOM 2180 N N . VAL B 1 30 ? -15.484 -9.5 -16.562 1 97.62 30 VAL B N 1
ATOM 2181 C CA . VAL B 1 30 ? -15.898 -9.102 -15.219 1 97.62 30 VAL B CA 1
ATOM 2182 C C . VAL B 1 30 ? -14.672 -8.734 -14.391 1 97.62 30 VAL B C 1
ATOM 2184 O O . VAL B 1 30 ? -13.648 -9.422 -14.453 1 97.62 30 VAL B O 1
ATOM 2187 N N . GLN B 1 31 ? -14.727 -7.648 -13.68 1 97.5 31 GLN B N 1
ATOM 2188 C CA . GLN B 1 31 ? -13.695 -7.266 -12.727 1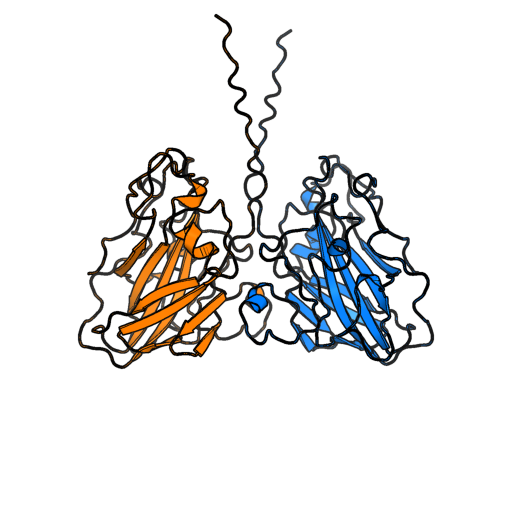 97.5 31 GLN B CA 1
ATOM 2189 C C . GLN B 1 31 ? -14.062 -7.711 -11.312 1 97.5 31 GLN B C 1
ATOM 2191 O O . GLN B 1 31 ? -15.141 -7.375 -10.812 1 97.5 31 GLN B O 1
ATOM 2196 N N . TYR B 1 32 ? -13.25 -8.484 -10.711 1 98.31 32 TYR B N 1
ATOM 2197 C CA . TYR B 1 32 ? -13.359 -8.922 -9.32 1 98.31 32 TYR B CA 1
ATOM 2198 C C . TYR B 1 32 ? -12.352 -8.195 -8.438 1 98.31 32 TYR B C 1
ATOM 2200 O O . TYR B 1 32 ? -11.32 -7.73 -8.922 1 98.31 32 TYR B O 1
ATOM 2208 N N . GLN B 1 33 ? -12.695 -8.133 -7.176 1 97 33 GLN B N 1
ATOM 2209 C CA . GLN B 1 33 ? -11.812 -7.523 -6.188 1 97 33 GLN B CA 1
ATOM 2210 C C . GLN B 1 33 ? -10.914 -8.57 -5.531 1 97 33 GLN B C 1
ATOM 2212 O O . GLN B 1 33 ? -11.398 -9.617 -5.082 1 97 33 GLN B O 1
ATOM 2217 N N . GLY B 1 34 ? -9.602 -8.336 -5.555 1 97.75 34 GLY B N 1
ATOM 2218 C CA . GLY B 1 34 ? -8.742 -9.086 -4.656 1 97.75 34 GLY B CA 1
ATOM 2219 C C . GLY B 1 34 ? -8.938 -8.719 -3.197 1 97.75 34 GLY B C 1
ATOM 2220 O O . GLY B 1 34 ? -9.977 -8.156 -2.828 1 97.75 34 GLY B O 1
ATOM 2221 N N . TYR B 1 35 ? -8.008 -9.172 -2.4 1 97.06 35 TYR B N 1
ATOM 2222 C CA . TYR B 1 35 ? -8.094 -8.742 -1.008 1 97.06 35 TYR B CA 1
ATOM 2223 C C . TYR B 1 35 ? -7.219 -7.516 -0.763 1 97.06 35 TYR B C 1
ATOM 2225 O O . TYR B 1 35 ? -5.992 -7.586 -0.874 1 97.06 35 TYR B O 1
ATOM 2233 N N . ASN B 1 36 ? -7.848 -6.445 -0.452 1 94 36 ASN B N 1
ATOM 2234 C CA . ASN B 1 36 ? -7.184 -5.219 -0.024 1 94 36 ASN B CA 1
ATOM 2235 C C . ASN B 1 36 ? -6.934 -5.215 1.48 1 94 36 ASN B C 1
ATOM 2237 O O . ASN B 1 36 ? -7.871 -5.344 2.271 1 94 36 ASN B O 1
ATOM 2241 N N . PRO B 1 37 ? -5.691 -5.055 1.925 1 92.31 37 PRO B N 1
ATOM 2242 C CA . PRO B 1 37 ? -5.402 -5.082 3.359 1 92.31 37 PRO B CA 1
ATOM 2243 C C . PRO B 1 37 ? -6.242 -4.078 4.148 1 92.31 37 PRO B C 1
ATOM 2245 O O . PRO B 1 37 ? -6.488 -4.277 5.344 1 92.31 37 PRO B O 1
ATOM 2248 N N . GLY B 1 38 ? -6.715 -3.033 3.531 1 91.94 38 GLY B N 1
ATOM 2249 C CA . GLY B 1 38 ? -7.598 -2.08 4.188 1 91.94 38 GLY B CA 1
ATOM 2250 C C . GLY B 1 38 ? -8.938 -2.678 4.578 1 91.94 38 GLY B C 1
ATOM 2251 O O . GLY B 1 38 ? -9.641 -2.133 5.434 1 91.94 38 GLY B O 1
ATOM 2252 N N . PHE B 1 39 ? -9.32 -3.797 4.016 1 95.19 39 PHE B N 1
ATOM 2253 C CA . PHE B 1 39 ? -10.586 -4.441 4.332 1 95.19 39 PHE B CA 1
ATOM 2254 C C . PHE B 1 39 ? -10.617 -4.883 5.793 1 95.19 39 PHE B C 1
ATOM 2256 O O . PHE B 1 39 ? -11.695 -5.09 6.359 1 95.19 39 PHE B O 1
ATOM 2263 N N . ARG B 1 40 ? -9.477 -4.969 6.402 1 94.25 40 ARG B N 1
ATOM 2264 C CA . ARG B 1 40 ? -9.406 -5.395 7.797 1 94.25 40 ARG B CA 1
ATOM 2265 C C . ARG B 1 40 ? -10.102 -4.395 8.711 1 94.25 40 ARG B C 1
ATOM 2267 O O . ARG B 1 40 ? -10.438 -4.719 9.852 1 94.25 40 ARG B O 1
ATOM 2274 N N . PHE B 1 41 ? -10.344 -3.162 8.211 1 94.38 41 PHE B N 1
ATOM 2275 C CA . PHE B 1 41 ? -10.961 -2.113 9.008 1 94.38 41 PHE B CA 1
ATOM 2276 C C . PHE B 1 41 ? -12.477 -2.102 8.812 1 94.38 41 PHE B C 1
ATOM 2278 O O . PHE B 1 41 ? -13.172 -1.244 9.359 1 94.38 41 PHE B O 1
ATOM 2285 N N . GLN B 1 42 ? -12.953 -2.992 8.016 1 93.69 42 GLN B N 1
ATOM 2286 C CA . GLN B 1 42 ? -14.391 -3.08 7.762 1 93.69 42 GLN B CA 1
ATOM 2287 C C . GLN B 1 42 ? -15 -4.297 8.453 1 93.69 42 GLN B C 1
ATOM 2289 O O . GLN B 1 42 ? -14.43 -5.391 8.414 1 93.69 42 GLN B O 1
ATOM 2294 N N . ASP B 1 43 ? -16.172 -4.02 9.07 1 92.44 43 ASP B N 1
ATOM 2295 C CA . ASP B 1 43 ? -16.906 -5.082 9.742 1 92.44 43 ASP B CA 1
ATOM 2296 C C . ASP B 1 43 ? -18.375 -5.066 9.336 1 92.44 43 ASP B C 1
ATOM 2298 O O . ASP B 1 43 ? -19.109 -4.141 9.672 1 92.44 43 ASP B O 1
ATOM 2302 N N . PRO B 1 44 ? -18.891 -6.062 8.641 1 94.75 44 PRO B N 1
ATOM 2303 C CA . PRO B 1 44 ? -18.078 -7.176 8.156 1 94.75 44 PRO B CA 1
ATOM 2304 C C . PRO B 1 44 ? -17.125 -6.766 7.031 1 94.75 44 PRO B C 1
ATOM 2306 O O . PRO B 1 44 ? -17.391 -5.801 6.309 1 94.75 44 PRO B O 1
ATOM 2309 N N . ALA B 1 45 ? -16.016 -7.477 6.871 1 94.25 45 ALA B N 1
ATOM 2310 C CA . ALA B 1 45 ? -15.133 -7.285 5.715 1 94.25 45 ALA B CA 1
ATOM 2311 C C . ALA B 1 45 ? -15.836 -7.691 4.422 1 94.25 45 ALA B C 1
ATOM 2313 O O . ALA B 1 45 ? -16.672 -8.594 4.422 1 94.25 45 ALA B O 1
ATOM 2314 N N . PRO B 1 46 ? -15.445 -7.062 3.311 1 96.25 46 PRO B N 1
ATOM 2315 C CA . PRO B 1 46 ? -16.031 -7.449 2.025 1 96.25 46 PRO B CA 1
ATOM 2316 C C . PRO B 1 46 ? -15.75 -8.906 1.668 1 96.25 46 PRO B C 1
ATOM 2318 O O . PRO B 1 46 ? -14.656 -9.414 1.935 1 96.25 46 PRO B O 1
ATOM 2321 N N . ARG B 1 47 ? -16.766 -9.594 1.164 1 98 47 ARG B N 1
ATOM 2322 C CA . ARG B 1 47 ? -16.578 -10.93 0.598 1 98 47 ARG B CA 1
ATOM 2323 C C . ARG B 1 47 ? -15.961 -10.852 -0.793 1 98 47 ARG B C 1
ATOM 2325 O O . ARG B 1 47 ? -16.531 -10.258 -1.704 1 98 47 ARG B O 1
ATOM 2332 N N . VAL B 1 48 ? -14.812 -11.383 -0.96 1 98.75 48 VAL B N 1
ATOM 2333 C CA . VAL B 1 48 ? -14.094 -11.32 -2.229 1 98.75 48 VAL B CA 1
ATOM 2334 C C . VAL B 1 48 ? -13.453 -12.672 -2.533 1 98.75 48 VAL B C 1
ATOM 2336 O O . VAL B 1 48 ? -13.367 -13.539 -1.655 1 98.75 48 VAL B O 1
ATOM 2339 N N . PRO B 1 49 ? -13.055 -12.922 -3.809 1 98.88 49 PRO B N 1
ATOM 2340 C CA . PRO B 1 49 ? -12.383 -14.18 -4.141 1 98.88 49 PRO B CA 1
ATOM 2341 C C . PRO B 1 49 ? -10.945 -14.242 -3.625 1 98.88 49 PRO B C 1
ATOM 2343 O O . PRO B 1 49 ? -10.398 -15.328 -3.434 1 98.88 49 PRO B O 1
ATOM 2346 N N . GLY B 1 50 ? -10.281 -13.055 -3.496 1 98.81 50 GLY B N 1
ATOM 2347 C CA . GLY B 1 50 ? -8.93 -13.031 -2.955 1 98.81 50 GLY B CA 1
ATOM 2348 C C . GLY B 1 50 ? -8.875 -13.414 -1.488 1 98.81 50 GLY B C 1
ATOM 2349 O O . GLY B 1 50 ? -9.742 -13.039 -0.705 1 98.81 50 GLY B O 1
ATOM 2350 N N . TRP B 1 51 ? -7.855 -14.156 -1.153 1 98.75 51 TRP B N 1
ATOM 2351 C CA . TRP B 1 51 ? -7.715 -14.617 0.223 1 98.75 51 TRP B CA 1
ATOM 2352 C C . TRP B 1 51 ? -7.273 -13.484 1.139 1 98.75 51 TRP B C 1
ATOM 2354 O O . TRP B 1 51 ? -6.426 -12.672 0.763 1 98.75 51 TRP B O 1
ATOM 2364 N N . TYR B 1 52 ? -7.836 -13.484 2.361 1 97.69 52 TYR B N 1
ATOM 2365 C CA . TYR B 1 52 ? -7.277 -12.664 3.428 1 97.69 52 TYR B CA 1
ATOM 2366 C C . TYR B 1 52 ? -5.816 -13.008 3.678 1 97.69 52 TYR B C 1
ATOM 2368 O O . TYR B 1 52 ? -5.441 -14.18 3.697 1 97.69 52 TYR B O 1
ATOM 2376 N N . ALA B 1 53 ? -5.039 -12.031 3.879 1 96 53 ALA B N 1
ATOM 2377 C CA . ALA B 1 53 ? -3.678 -12.172 4.391 1 96 53 ALA B CA 1
ATOM 2378 C C . ALA B 1 53 ? -3.352 -11.062 5.391 1 96 53 ALA B C 1
ATOM 2380 O O . ALA B 1 53 ? -3.732 -9.906 5.191 1 96 53 ALA B O 1
ATOM 2381 N N . ASN B 1 54 ? -2.646 -11.422 6.449 1 93.38 54 ASN B N 1
ATOM 2382 C CA . ASN B 1 54 ? -2.229 -10.438 7.441 1 93.38 54 ASN B CA 1
ATOM 2383 C C . ASN B 1 54 ? -0.942 -9.734 7.027 1 93.38 54 ASN B C 1
ATOM 2385 O O . ASN B 1 54 ? 0.022 -9.688 7.793 1 93.38 54 ASN B O 1
ATOM 2389 N N . ASN B 1 55 ? -0.895 -9.258 5.852 1 89.19 55 ASN B N 1
ATOM 2390 C CA . ASN B 1 55 ? 0.204 -8.445 5.348 1 89.19 55 ASN B CA 1
ATOM 2391 C C . ASN B 1 55 ? -0.12 -6.957 5.434 1 89.19 55 ASN B C 1
ATOM 2393 O O . ASN B 1 55 ? -0.056 -6.242 4.43 1 89.19 55 ASN B O 1
ATOM 2397 N N . THR B 1 56 ? -0.322 -6.469 6.598 1 86.12 56 THR B N 1
ATOM 2398 C CA . THR B 1 56 ? -0.83 -5.125 6.852 1 86.12 56 THR B CA 1
ATOM 2399 C C . THR B 1 56 ? 0.176 -4.07 6.398 1 86.12 56 THR B C 1
ATOM 2401 O O . THR B 1 56 ? -0.187 -2.916 6.168 1 86.12 56 THR B O 1
ATOM 2404 N N . ASP B 1 57 ? 1.393 -4.43 6.246 1 84.38 57 ASP B N 1
ATOM 2405 C CA . ASP B 1 57 ? 2.438 -3.545 5.746 1 84.38 57 ASP B CA 1
ATOM 2406 C C . ASP B 1 57 ? 2.66 -3.752 4.246 1 84.38 57 ASP B C 1
ATOM 2408 O O . ASP B 1 57 ? 3.609 -3.213 3.676 1 84.38 57 ASP B O 1
ATOM 2412 N N . ILE B 1 58 ? 1.856 -4.609 3.646 1 90 58 ILE B N 1
ATOM 2413 C CA . ILE B 1 58 ? 1.98 -5.023 2.252 1 90 58 ILE B CA 1
ATOM 2414 C C . ILE B 1 58 ? 3.369 -5.613 2.012 1 90 58 ILE B C 1
ATOM 2416 O O . ILE B 1 58 ? 3.99 -5.352 0.98 1 90 58 ILE B O 1
ATOM 2420 N N . GLY B 1 59 ? 3.885 -6.266 3.02 1 90.75 59 GLY B N 1
ATOM 2421 C CA . GLY B 1 59 ? 5.215 -6.852 2.98 1 90.75 59 GLY B CA 1
ATOM 2422 C C . GLY B 1 59 ? 5.23 -8.266 2.424 1 90.75 59 GLY B C 1
ATOM 2423 O O . GLY B 1 59 ? 4.391 -8.617 1.595 1 90.75 59 GLY B O 1
ATOM 2424 N N . PHE B 1 60 ? 6.293 -8.977 2.74 1 94.62 60 PHE B N 1
ATOM 2425 C CA . PHE B 1 60 ? 6.602 -10.25 2.102 1 94.62 60 PHE B CA 1
ATOM 2426 C C . PHE B 1 60 ? 6.656 -11.375 3.131 1 94.62 60 PHE B C 1
ATOM 2428 O O . PHE B 1 60 ? 6.508 -11.133 4.332 1 94.62 60 PHE B O 1
ATOM 2435 N N . VAL B 1 61 ? 6.695 -12.602 2.705 1 96.56 61 VAL B N 1
ATOM 2436 C CA . VAL B 1 61 ? 7.113 -13.773 3.475 1 96.56 61 VAL B CA 1
ATOM 2437 C C . VAL B 1 61 ? 8.586 -14.062 3.209 1 96.56 61 VAL B C 1
ATOM 2439 O O . VAL B 1 61 ? 8.992 -14.273 2.061 1 96.56 61 VAL B O 1
ATOM 2442 N N . GLY B 1 62 ? 9.406 -14.078 4.25 1 96.88 62 GLY B N 1
ATOM 2443 C CA . GLY B 1 62 ? 10.836 -14.289 4.082 1 96.88 62 GLY B CA 1
ATOM 2444 C C . GLY B 1 62 ? 11.227 -15.758 4.129 1 96.88 62 GLY B C 1
ATOM 2445 O O . GLY B 1 62 ? 10.438 -16.609 4.551 1 96.88 62 GLY B O 1
ATOM 2446 N N . PRO B 1 63 ? 12.469 -16.031 3.721 1 98.38 63 PRO B N 1
ATOM 2447 C CA . PRO B 1 63 ? 12.906 -17.422 3.582 1 98.38 63 PRO B CA 1
ATOM 2448 C C . PRO B 1 63 ? 12.898 -18.188 4.906 1 98.38 63 PRO B C 1
ATOM 2450 O O . PRO B 1 63 ? 12.789 -19.406 4.918 1 98.38 63 PRO B O 1
ATOM 2453 N N . GLU B 1 64 ? 13.008 -17.469 5.996 1 98 64 GLU B N 1
ATOM 2454 C CA . GLU B 1 64 ? 12.922 -18.125 7.301 1 98 64 GLU B CA 1
ATOM 2455 C C . GLU B 1 64 ? 11.555 -18.766 7.512 1 98 64 GLU B C 1
ATOM 2457 O O . GLU B 1 64 ? 11.406 -19.656 8.359 1 98 64 GLU B O 1
ATOM 2462 N N . SER B 1 65 ? 10.594 -18.375 6.734 1 98 65 SER B N 1
ATOM 2463 C CA . SER B 1 65 ? 9.234 -18.859 6.906 1 98 65 SER B CA 1
ATOM 2464 C C . SER B 1 65 ? 8.812 -19.75 5.742 1 98 65 SER B C 1
ATOM 2466 O O . SER B 1 65 ? 7.625 -20.016 5.547 1 98 65 SER B O 1
ATOM 2468 N N . PHE B 1 66 ? 9.719 -20.312 4.957 1 98.5 66 PHE B N 1
ATOM 2469 C CA . PHE B 1 66 ? 9.359 -21.062 3.76 1 98.5 66 PHE B CA 1
ATOM 2470 C C . PHE B 1 66 ? 8.914 -22.469 4.121 1 98.5 66 PHE B C 1
ATOM 2472 O O . PHE B 1 66 ? 8.383 -23.188 3.275 1 98.5 66 PHE B O 1
ATOM 2479 N N . ARG B 1 67 ? 9 -22.828 5.414 1 98.06 67 ARG B N 1
ATOM 2480 C CA . ARG B 1 67 ? 8.453 -24.109 5.879 1 98.06 67 ARG B CA 1
ATOM 2481 C C . ARG B 1 67 ? 7.219 -23.875 6.75 1 98.06 67 ARG B C 1
ATOM 2483 O O . ARG B 1 67 ? 6.668 -24.828 7.312 1 98.06 67 ARG B O 1
ATOM 2490 N N . ASP B 1 68 ? 6.836 -22.656 6.891 1 98.25 68 ASP B N 1
ATOM 2491 C CA . ASP B 1 68 ? 5.668 -22.25 7.664 1 98.25 68 ASP B CA 1
ATOM 2492 C C . ASP B 1 68 ? 4.438 -22.109 6.766 1 98.25 68 ASP B C 1
ATOM 2494 O O . ASP B 1 68 ? 4.551 -21.75 5.594 1 98.25 68 ASP B O 1
ATOM 2498 N N . PRO B 1 69 ? 3.232 -22.344 7.355 1 98.56 69 PRO B N 1
ATOM 2499 C CA . PRO B 1 69 ? 2.01 -22.219 6.559 1 98.56 69 PRO B CA 1
ATOM 2500 C C . PRO B 1 69 ? 1.848 -20.844 5.945 1 98.56 69 PRO B C 1
ATOM 2502 O O . PRO B 1 69 ? 1.071 -20.656 5 1 98.56 69 PRO B O 1
ATOM 2505 N N . ASP B 1 70 ? 2.635 -19.812 6.379 1 98.38 70 ASP B N 1
ATOM 2506 C CA . ASP B 1 70 ? 2.545 -18.453 5.848 1 98.38 70 ASP B CA 1
ATOM 2507 C C . ASP B 1 70 ? 2.947 -18.422 4.375 1 98.38 70 ASP B C 1
ATOM 2509 O O . ASP B 1 70 ? 2.453 -17.578 3.613 1 98.38 70 ASP B O 1
ATOM 2513 N N . ILE B 1 71 ? 3.756 -19.344 3.951 1 98.81 71 ILE B N 1
ATOM 2514 C CA . ILE B 1 71 ? 4.262 -19.297 2.582 1 98.81 71 ILE B CA 1
ATOM 2515 C C . ILE B 1 71 ? 3.184 -19.797 1.617 1 98.81 71 ILE B C 1
ATOM 2517 O O . ILE B 1 71 ? 3.307 -19.625 0.401 1 98.81 71 ILE B O 1
ATOM 2521 N N . ILE B 1 72 ? 2.115 -20.422 2.053 1 98.88 72 ILE B N 1
ATOM 2522 C CA . ILE B 1 72 ? 1.135 -21.047 1.178 1 98.88 72 ILE B CA 1
ATOM 2523 C C . ILE B 1 72 ? 0.338 -19.984 0.436 1 98.88 72 ILE B C 1
ATOM 2525 O O . ILE B 1 72 ? 0.344 -19.938 -0.796 1 98.88 72 ILE B O 1
ATOM 2529 N N . CYS B 1 73 ? -0.256 -19.062 1.141 1 98.69 73 CYS B N 1
ATOM 2530 C CA . CYS B 1 73 ? -1.097 -18.016 0.581 1 98.69 73 CYS B CA 1
ATOM 2531 C C . CYS B 1 73 ? -0.862 -16.688 1.298 1 98.69 73 CYS B C 1
ATOM 2533 O O . CYS B 1 73 ? -1.721 -15.797 1.275 1 98.69 73 CYS B O 1
ATOM 2535 N N . HIS B 1 74 ? 0.33 -16.547 1.996 1 97.94 74 HIS B N 1
ATOM 2536 C CA . HIS B 1 74 ? 0.77 -15.359 2.734 1 97.94 74 HIS B CA 1
ATOM 2537 C C . HIS B 1 74 ? 0.42 -15.477 4.215 1 97.94 74 HIS B C 1
ATOM 2539 O O . HIS B 1 74 ? -0.173 -16.469 4.641 1 97.94 74 HIS B O 1
ATOM 2545 N N . LYS B 1 75 ? 0.77 -14.508 5.02 1 96.69 75 LYS B N 1
ATOM 2546 C CA . LYS B 1 75 ? 0.719 -14.531 6.48 1 96.69 75 LYS B CA 1
ATOM 2547 C C . LYS B 1 75 ? -0.715 -14.695 6.977 1 96.69 75 LYS B C 1
ATOM 2549 O O . LYS B 1 75 ? -1.58 -13.875 6.676 1 96.69 75 LYS B O 1
ATOM 2554 N N . ILE B 1 76 ? -1.009 -15.773 7.691 1 97.5 76 ILE B N 1
ATOM 2555 C CA . ILE B 1 76 ? -2.264 -16.094 8.367 1 97.5 76 ILE B CA 1
ATOM 2556 C C . ILE B 1 76 ? -3.41 -16.062 7.355 1 97.5 76 ILE B C 1
ATOM 2558 O O . ILE B 1 76 ? -4.5 -15.57 7.66 1 97.5 76 ILE B O 1
ATOM 2562 N N . ALA B 1 77 ? -3.166 -16.547 6.18 1 98.38 77 ALA B N 1
ATOM 2563 C CA . ALA B 1 77 ? -4.141 -16.438 5.094 1 98.38 77 ALA B CA 1
ATOM 2564 C C . ALA B 1 77 ? -5.375 -17.281 5.379 1 98.38 77 ALA B C 1
ATOM 2566 O O . ALA B 1 77 ? -5.27 -18.359 5.961 1 98.38 77 ALA B O 1
ATOM 2567 N N . ARG B 1 78 ? -6.535 -16.812 5.07 1 98.19 78 ARG B N 1
ATOM 2568 C CA . ARG B 1 78 ? -7.816 -17.516 5.094 1 98.19 78 ARG B CA 1
ATOM 2569 C C . ARG B 1 78 ? -8.516 -17.422 3.742 1 98.19 78 ARG B C 1
ATOM 2571 O O . ARG B 1 78 ? -8.398 -16.406 3.045 1 98.19 78 ARG B O 1
ATOM 2578 N N . PRO B 1 79 ? -9.312 -18.359 3.4 1 98.75 79 PRO B N 1
ATOM 2579 C CA . PRO B 1 79 ? -9.906 -18.438 2.064 1 98.75 79 PRO B CA 1
ATOM 2580 C C . PRO B 1 79 ? -10.773 -17.219 1.747 1 98.75 79 PRO B C 1
ATOM 2582 O O . PRO B 1 79 ? -11.453 -16.688 2.633 1 98.75 79 PRO B O 1
ATOM 2585 N N . GLY B 1 80 ? -10.672 -16.797 0.496 1 98.56 80 GLY B N 1
ATOM 2586 C CA . GLY B 1 80 ? -11.695 -15.891 0.005 1 98.56 80 GLY B CA 1
ATOM 2587 C C . GLY B 1 80 ? -13.109 -16.438 0.17 1 98.56 80 GLY B C 1
ATOM 2588 O O . GLY B 1 80 ? -13.297 -17.641 0.319 1 98.56 80 GLY B O 1
ATOM 2589 N N . GLN B 1 81 ? -14.062 -15.523 0.147 1 98.5 81 GLN B N 1
ATOM 2590 C CA . GLN B 1 81 ? -15.422 -15.938 0.449 1 98.5 81 GLN B CA 1
ATOM 2591 C C . GLN B 1 81 ? -16.312 -15.883 -0.797 1 98.5 81 GLN B C 1
ATOM 2593 O O . GLN B 1 81 ? -17.516 -16.094 -0.719 1 98.5 81 GLN B O 1
ATOM 2598 N N . GLU B 1 82 ? -15.727 -15.5 -1.932 1 98.75 82 GLU B N 1
ATOM 2599 C CA . GLU B 1 82 ? -16.359 -15.539 -3.252 1 98.75 82 GLU B CA 1
ATOM 2600 C C . GLU B 1 82 ? -15.445 -16.219 -4.27 1 98.75 82 GLU B C 1
ATOM 2602 O O . GLU B 1 82 ? -14.414 -16.781 -3.908 1 98.75 82 GLU B O 1
ATOM 2607 N N . TYR B 1 83 ? -15.922 -16.312 -5.5 1 98.88 83 TYR B N 1
ATOM 2608 C CA . TYR B 1 83 ? -15.18 -16.969 -6.566 1 98.88 83 TYR B CA 1
ATOM 2609 C C . TYR B 1 83 ? -15.047 -16.062 -7.785 1 98.88 83 TYR B C 1
ATOM 2611 O O . TYR B 1 83 ? -15.953 -15.297 -8.094 1 98.88 83 TYR B O 1
ATOM 2619 N N . VAL B 1 84 ? -13.945 -16.109 -8.414 1 98.88 84 VAL B N 1
ATOM 2620 C CA . VAL B 1 84 ? -13.867 -15.695 -9.82 1 98.88 84 VAL B CA 1
ATOM 2621 C C . VAL B 1 84 ? -14.445 -16.797 -10.703 1 98.88 84 VAL B C 1
ATOM 2623 O O . VAL B 1 84 ? -13.984 -17.938 -10.672 1 98.88 84 VAL B O 1
ATOM 2626 N N . ASN B 1 85 ? -15.469 -16.484 -11.469 1 98.75 85 ASN B N 1
ATOM 2627 C CA . ASN B 1 85 ? -16.016 -17.422 -12.445 1 98.75 85 ASN B CA 1
ATOM 2628 C C . ASN B 1 85 ? -15.227 -17.391 -13.75 1 98.75 85 ASN B C 1
ATOM 2630 O O . ASN B 1 85 ? -15.07 -16.328 -14.359 1 98.75 85 ASN B O 1
ATOM 2634 N N . VAL B 1 86 ? -14.664 -18.5 -14.094 1 98.44 86 VAL B N 1
ATOM 2635 C CA . VAL B 1 86 ? -13.852 -18.562 -15.305 1 98.44 86 VAL B CA 1
ATOM 2636 C C . VAL B 1 86 ? -14.148 -19.844 -16.062 1 98.44 86 VAL B C 1
ATOM 2638 O O . VAL B 1 86 ? -14.531 -20.859 -15.469 1 98.44 86 VAL B O 1
ATOM 2641 N N . ARG B 1 87 ? -14.117 -19.844 -17.406 1 98.38 87 ARG B N 1
ATOM 2642 C CA . ARG B 1 87 ? -14.242 -21.047 -18.219 1 98.38 87 ARG B CA 1
ATOM 2643 C C . ARG B 1 87 ? -12.883 -21.703 -18.438 1 98.38 87 ARG B C 1
ATOM 2645 O O . ARG B 1 87 ? -11.867 -21.016 -18.562 1 98.38 87 ARG B O 1
ATOM 2652 N N . ALA B 1 88 ? -12.914 -23.031 -18.438 1 98.5 88 ALA B N 1
ATOM 2653 C CA . ALA B 1 88 ? -11.68 -23.703 -18.828 1 98.5 88 ALA B CA 1
ATOM 2654 C C . ALA B 1 88 ? -11.188 -23.188 -20.172 1 98.5 88 ALA B C 1
ATOM 2656 O O . ALA B 1 88 ? -11.984 -22.953 -21.094 1 98.5 88 ALA B O 1
ATOM 2657 N N . GLY B 1 89 ? -9.875 -23.016 -20.25 1 98.5 89 GLY B N 1
ATOM 2658 C CA . GLY B 1 89 ? -9.266 -22.531 -21.484 1 98.5 89 GLY B CA 1
ATOM 2659 C C . GLY B 1 89 ? -9.18 -21.016 -21.547 1 98.5 89 GLY B C 1
ATOM 2660 O O . GLY B 1 89 ? -8.484 -20.484 -22.406 1 98.5 89 GLY B O 1
ATOM 2661 N N . SER B 1 90 ? -9.828 -20.328 -20.672 1 98.25 90 SER B N 1
ATOM 2662 C CA . SER B 1 90 ? -9.82 -18.875 -20.719 1 98.25 90 SER B CA 1
ATOM 2663 C C . SER B 1 90 ? -8.664 -18.297 -19.906 1 98.25 90 SER B C 1
ATOM 2665 O O . SER B 1 90 ? -7.902 -19.047 -19.297 1 98.25 90 SER B O 1
ATOM 2667 N N . ASN B 1 91 ? -8.492 -16.984 -20.016 1 98.38 91 ASN B N 1
ATOM 2668 C CA . ASN B 1 91 ? -7.465 -16.25 -19.281 1 98.38 91 ASN B CA 1
ATOM 2669 C C . ASN B 1 91 ? -8.062 -15.477 -18.109 1 98.38 91 ASN B C 1
ATOM 2671 O O . ASN B 1 91 ? -9.195 -15.008 -18.188 1 98.38 91 ASN B O 1
ATOM 2675 N N . ILE B 1 92 ? -7.273 -15.453 -17.078 1 98.38 92 ILE B N 1
ATOM 2676 C CA . ILE B 1 92 ? -7.48 -14.516 -15.977 1 98.38 92 ILE B CA 1
ATOM 2677 C C . ILE B 1 92 ? -6.363 -13.477 -15.969 1 98.38 92 ILE B C 1
ATOM 2679 O O . ILE B 1 92 ? -5.195 -13.812 -16.172 1 98.38 92 ILE B O 1
ATOM 2683 N N . THR B 1 93 ? -6.723 -12.203 -15.82 1 98.88 93 THR B N 1
ATOM 2684 C CA . THR B 1 93 ? -5.715 -11.164 -15.641 1 98.88 93 THR B CA 1
ATOM 2685 C C . THR B 1 93 ? -5.652 -10.719 -14.18 1 98.88 93 THR B C 1
ATOM 2687 O O . THR B 1 93 ? -6.66 -10.281 -13.617 1 98.88 93 THR B O 1
ATOM 2690 N N . LEU B 1 94 ? -4.527 -10.859 -13.555 1 98.88 94 LEU B N 1
ATOM 2691 C CA . LEU B 1 94 ? -4.258 -10.367 -12.211 1 98.88 94 LEU B CA 1
ATOM 2692 C C . LEU B 1 94 ? -3.627 -8.977 -12.25 1 98.88 94 LEU B C 1
ATOM 2694 O O . LEU B 1 94 ? -2.574 -8.789 -12.867 1 98.88 94 LEU B O 1
ATOM 2698 N N . GLN B 1 95 ? -4.25 -8.039 -11.688 1 98.31 95 GLN B N 1
ATOM 2699 C CA . GLN B 1 95 ? -3.746 -6.672 -11.664 1 98.31 95 GLN B CA 1
ATOM 2700 C C . GLN B 1 95 ? -3.289 -6.277 -10.258 1 98.31 95 GLN B C 1
ATOM 2702 O O . GLN B 1 95 ? -4.105 -6.176 -9.336 1 98.31 95 GLN B O 1
ATOM 2707 N N . TRP B 1 96 ? -2.031 -6.027 -10.133 1 97.44 96 TRP B N 1
ATOM 2708 C CA . TRP B 1 96 ? -1.46 -5.586 -8.867 1 97.44 96 TRP B CA 1
ATOM 2709 C C . TRP B 1 96 ? -1.654 -4.086 -8.68 1 97.44 96 TRP B C 1
ATOM 2711 O O . TRP B 1 96 ? -1.725 -3.334 -9.656 1 97.44 96 TRP B O 1
ATOM 2721 N N . MET B 1 97 ? -1.739 -3.693 -7.395 1 93.69 97 MET B N 1
ATOM 2722 C CA . MET B 1 97 ? -1.843 -2.275 -7.066 1 93.69 97 MET B CA 1
ATOM 2723 C C . MET B 1 97 ? -0.581 -1.526 -7.48 1 93.69 97 MET B C 1
ATOM 2725 O O . MET B 1 97 ? -0.658 -0.404 -7.98 1 93.69 97 MET B O 1
ATOM 2729 N N . MET B 1 98 ? 0.522 -2.078 -7.27 1 91.75 98 MET B N 1
ATOM 2730 C CA . MET B 1 98 ? 1.84 -1.554 -7.621 1 91.75 98 MET B CA 1
ATOM 2731 C C . MET B 1 98 ? 2.908 -2.631 -7.477 1 91.75 98 MET B C 1
ATOM 2733 O O . MET B 1 98 ? 2.645 -3.707 -6.941 1 91.75 98 MET B O 1
ATOM 2737 N N . TRP B 1 99 ? 4.043 -2.363 -7.898 1 94.25 99 TRP B N 1
ATOM 2738 C CA . TRP B 1 99 ? 5.242 -3.176 -7.715 1 94.25 99 TRP B CA 1
ATOM 2739 C C . TRP B 1 99 ? 6.5 -2.34 -7.91 1 94.25 99 TRP B C 1
ATOM 2741 O O . TRP B 1 99 ? 6.641 -1.641 -8.914 1 94.25 99 TRP B O 1
ATOM 2751 N N . PRO B 1 100 ? 7.441 -2.422 -7.012 1 91.44 100 PRO B N 1
ATOM 2752 C CA . PRO B 1 100 ? 8.625 -1.562 -7.113 1 91.44 100 PRO B CA 1
ATOM 2753 C C . PRO B 1 100 ? 9.594 -2.016 -8.203 1 91.44 100 PRO B C 1
ATOM 2755 O O . PRO B 1 100 ? 9.766 -3.217 -8.422 1 91.44 100 PRO B O 1
ATOM 2758 N N . GLU B 1 101 ? 10.297 -1.095 -8.766 1 91.81 101 GLU B N 1
ATOM 2759 C CA . GLU B 1 101 ? 11.188 -1.347 -9.891 1 91.81 101 GLU B CA 1
ATOM 2760 C C . GLU B 1 101 ? 12.336 -2.273 -9.484 1 91.81 101 GLU B C 1
ATOM 2762 O O . GLU B 1 101 ? 12.742 -3.141 -10.266 1 91.81 101 GLU B O 1
ATOM 2767 N N . SER B 1 102 ? 12.867 -2.119 -8.273 1 92.38 102 SER B N 1
ATOM 2768 C CA . SER B 1 102 ? 14.031 -2.881 -7.84 1 92.38 102 SER B CA 1
ATOM 2769 C C . SER B 1 102 ? 13.656 -4.32 -7.5 1 92.38 102 SER B C 1
ATOM 2771 O O . SER B 1 102 ? 14.531 -5.176 -7.352 1 92.38 102 SER B O 1
ATOM 2773 N N . HIS B 1 103 ? 12.297 -4.547 -7.289 1 94.31 103 HIS B N 1
ATOM 2774 C CA . HIS B 1 103 ? 11.836 -5.852 -6.836 1 94.31 103 HIS B CA 1
ATOM 2775 C C . HIS B 1 103 ? 11.734 -6.836 -7.996 1 94.31 103 HIS B C 1
ATOM 2777 O O . HIS B 1 103 ? 10.664 -7.387 -8.258 1 94.31 103 HIS B O 1
ATOM 2783 N N . VAL B 1 104 ? 12.906 -7.125 -8.594 1 97.19 104 VAL B N 1
ATOM 2784 C CA . VAL B 1 104 ? 12.945 -8.023 -9.742 1 97.19 104 VAL B CA 1
ATOM 2785 C C . VAL B 1 104 ? 12.859 -9.477 -9.266 1 97.19 104 VAL B C 1
ATOM 2787 O O . VAL B 1 104 ? 13.172 -9.773 -8.109 1 97.19 104 VAL B O 1
ATOM 2790 N N . GLY B 1 105 ? 12.438 -10.344 -10.172 1 98.38 105 GLY B N 1
ATOM 2791 C CA . GLY B 1 105 ? 12.328 -11.758 -9.867 1 98.38 105 GLY B CA 1
ATOM 2792 C C . GLY B 1 105 ? 11.273 -12.469 -10.695 1 98.38 105 GLY B C 1
ATOM 2793 O O . GLY B 1 105 ? 10.727 -11.891 -11.641 1 98.38 105 GLY B O 1
ATOM 2794 N N . PRO B 1 106 ? 11.07 -13.734 -10.375 1 98.88 106 PRO B N 1
ATOM 2795 C CA . PRO B 1 106 ? 10.148 -14.555 -11.172 1 98.88 106 PRO B CA 1
ATOM 2796 C C . PRO B 1 106 ? 8.688 -14.328 -10.797 1 98.88 106 PRO B C 1
ATOM 2798 O O . PRO B 1 106 ? 8.391 -13.844 -9.695 1 98.88 106 PRO B O 1
ATOM 2801 N N . ILE B 1 107 ? 7.828 -14.594 -11.68 1 98.88 107 ILE B N 1
ATOM 2802 C CA . ILE B 1 107 ? 6.391 -14.727 -11.492 1 98.88 107 ILE B CA 1
ATOM 2803 C C . ILE B 1 107 ? 5.965 -16.172 -11.758 1 98.88 107 ILE B C 1
ATOM 2805 O O . ILE B 1 107 ? 6.336 -16.75 -12.781 1 98.88 107 ILE B O 1
ATOM 2809 N N . MET B 1 108 ? 5.27 -16.781 -10.828 1 98.94 108 MET B N 1
ATOM 2810 C CA . MET B 1 108 ? 4.848 -18.172 -10.938 1 98.94 108 MET B CA 1
ATOM 2811 C C . MET B 1 108 ? 3.389 -18.344 -10.523 1 98.94 108 MET B C 1
ATOM 2813 O O . MET B 1 108 ? 2.9 -17.625 -9.656 1 98.94 108 MET B O 1
ATOM 2817 N N . ASP B 1 109 ? 2.748 -19.266 -11.125 1 98.94 109 ASP B N 1
ATOM 2818 C CA . ASP B 1 109 ? 1.344 -19.562 -10.852 1 98.94 109 ASP B CA 1
ATOM 2819 C C . ASP B 1 109 ? 1.136 -21.047 -10.578 1 98.94 109 ASP B C 1
ATOM 2821 O O . ASP B 1 109 ? 1.734 -21.891 -11.242 1 98.94 109 ASP B O 1
ATOM 2825 N N . TYR B 1 110 ? 0.296 -21.297 -9.656 1 98.94 110 TYR B N 1
ATOM 2826 C CA . TYR B 1 110 ? -0.014 -22.656 -9.219 1 98.94 110 TYR B CA 1
ATOM 2827 C C . TYR B 1 110 ? -1.519 -22.844 -9.062 1 98.94 110 TYR B C 1
ATOM 2829 O O . TYR B 1 110 ? -2.27 -21.875 -8.969 1 98.94 110 TYR B O 1
ATOM 2837 N N . LEU B 1 111 ? -1.912 -24.109 -9.023 1 98.94 111 LEU B N 1
ATOM 2838 C CA . LEU B 1 111 ? -3.328 -24.438 -8.914 1 98.94 111 LEU B CA 1
ATOM 2839 C C . LEU B 1 111 ? -3.539 -25.656 -8.008 1 98.94 111 LEU B C 1
ATOM 2841 O O . LEU B 1 111 ? -2.803 -26.641 -8.094 1 98.94 111 LEU B O 1
ATOM 2845 N N . ALA B 1 112 ? -4.477 -25.531 -7.172 1 98.88 112 ALA B N 1
ATOM 2846 C CA . ALA B 1 112 ? -4.902 -26.656 -6.328 1 98.88 112 ALA B CA 1
ATOM 2847 C C . ALA B 1 112 ? -6.41 -26.859 -6.414 1 98.88 112 ALA B C 1
ATOM 2849 O O . ALA B 1 112 ? -7.18 -25.906 -6.375 1 98.88 112 ALA B O 1
ATOM 2850 N N . PRO B 1 113 ? -6.875 -28.047 -6.484 1 98.75 113 PRO B N 1
ATOM 2851 C CA . PRO B 1 113 ? -8.32 -28.312 -6.438 1 98.75 113 PRO B CA 1
ATOM 2852 C C . PRO B 1 113 ? -8.891 -28.219 -5.023 1 98.75 113 PRO B C 1
ATOM 2854 O O . PRO B 1 113 ? -8.195 -28.531 -4.051 1 98.75 113 PRO B O 1
ATOM 2857 N N . CYS B 1 114 ? -10.078 -27.734 -4.934 1 98.38 114 CYS B N 1
ATOM 2858 C CA . CYS B 1 114 ? -10.867 -27.781 -3.711 1 98.38 114 CYS B CA 1
ATOM 2859 C C . CYS B 1 114 ? -11.875 -28.922 -3.764 1 98.38 114 CYS B C 1
ATOM 2861 O O . CYS B 1 114 ? -12.133 -29.484 -4.832 1 98.38 114 CYS B O 1
ATOM 2863 N N . PRO B 1 115 ? -12.406 -29.312 -2.605 1 96.56 115 PRO B N 1
ATOM 2864 C CA . PRO B 1 115 ? -13.531 -30.25 -2.619 1 96.56 115 PRO B CA 1
ATOM 2865 C C . PRO B 1 115 ? -14.727 -29.719 -3.406 1 96.56 115 PRO B C 1
ATOM 2867 O O . PRO B 1 115 ? -14.781 -28.531 -3.73 1 96.56 115 PRO B O 1
ATOM 2870 N N . SER B 1 116 ? -15.617 -30.625 -3.709 1 96.12 116 SER B N 1
ATOM 2871 C CA . SER B 1 116 ? -16.812 -30.25 -4.461 1 96.12 116 SER B CA 1
ATOM 2872 C C . SER B 1 116 ? -17.641 -29.219 -3.703 1 96.12 116 SER B C 1
ATOM 2874 O O . SER B 1 116 ? -1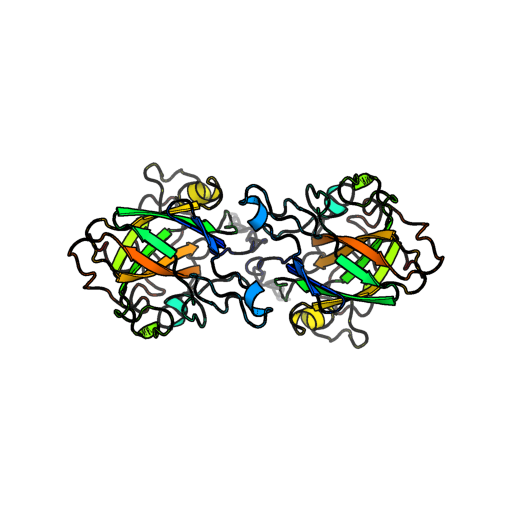8.469 -28.531 -4.297 1 96.12 116 SER B O 1
ATOM 2876 N N . SER B 1 117 ? -17.391 -29.062 -2.4 1 96.44 117 SER B N 1
ATOM 2877 C CA . SER B 1 117 ? -18.141 -28.125 -1.574 1 96.44 117 SER B CA 1
ATOM 2878 C C . SER B 1 117 ? -17.594 -26.703 -1.704 1 96.44 117 SER B C 1
ATOM 2880 O O . SER B 1 117 ? -18.219 -25.75 -1.225 1 96.44 117 SER B O 1
ATOM 2882 N N . GLY B 1 118 ? -16.484 -26.594 -2.354 1 98.31 118 GLY B N 1
ATOM 2883 C CA . GLY B 1 118 ? -15.914 -25.281 -2.578 1 98.31 118 GLY B CA 1
ATOM 2884 C C . GLY B 1 118 ? -14.648 -25.031 -1.78 1 98.31 118 GLY B C 1
ATOM 2885 O O . GLY B 1 118 ? -14.133 -25.938 -1.127 1 98.31 118 GLY B O 1
ATOM 2886 N N . CYS B 1 119 ? -14.125 -23.828 -1.89 1 98.69 119 CYS B N 1
ATOM 2887 C CA . CYS B 1 119 ? -12.828 -23.5 -1.311 1 98.69 119 CYS B CA 1
ATOM 2888 C C . CYS B 1 119 ? -12.992 -22.672 -0.049 1 98.69 119 CYS B C 1
ATOM 2890 O O . CYS B 1 119 ? -12.031 -22.469 0.698 1 98.69 119 CYS B O 1
ATOM 2892 N N . VAL B 1 120 ? -14.156 -22.094 0.336 1 98.31 120 VAL B N 1
ATOM 2893 C CA . VAL B 1 120 ? -14.328 -20.984 1.27 1 98.31 120 VAL B CA 1
ATOM 2894 C C . VAL B 1 120 ? -14.039 -21.453 2.691 1 98.31 120 VAL B C 1
ATOM 2896 O O . VAL B 1 120 ? -13.828 -20.641 3.594 1 98.31 120 VAL B O 1
ATOM 2899 N N . ASP B 1 121 ? -13.977 -22.781 2.951 1 96.88 121 ASP B N 1
ATOM 2900 C CA . ASP B 1 121 ? -13.695 -23.328 4.281 1 96.88 121 ASP B CA 1
ATOM 2901 C C . ASP B 1 121 ? -12.453 -24.203 4.262 1 96.88 121 ASP B C 1
ATOM 2903 O O . ASP B 1 121 ? -12.211 -24.969 5.199 1 96.88 121 ASP B O 1
ATOM 2907 N N . THR B 1 122 ? -11.703 -24.094 3.25 1 96.94 122 THR B N 1
ATOM 2908 C CA . THR B 1 122 ? -10.562 -24.984 3.068 1 96.94 122 THR B CA 1
ATOM 2909 C C . THR B 1 122 ? -9.445 -24.625 4.047 1 96.94 122 THR B C 1
ATOM 2911 O O . THR B 1 122 ? -9.148 -23.453 4.266 1 96.94 122 THR B O 1
ATOM 2914 N N . ASP B 1 123 ? -8.844 -25.641 4.641 1 97.5 123 ASP B N 1
ATOM 2915 C CA . ASP B 1 123 ? -7.578 -25.516 5.352 1 97.5 123 ASP B CA 1
ATOM 2916 C C . ASP B 1 123 ? -6.41 -25.406 4.379 1 97.5 123 ASP B C 1
ATOM 2918 O O . ASP B 1 123 ? -6.09 -26.359 3.668 1 97.5 123 ASP B O 1
ATOM 2922 N N . LYS B 1 124 ? -5.73 -24.297 4.398 1 98.19 124 LYS B N 1
ATOM 2923 C CA . LYS B 1 124 ? -4.684 -24.047 3.41 1 98.19 124 LYS B CA 1
ATOM 2924 C C . LYS B 1 124 ? -3.582 -25.094 3.496 1 98.19 124 LYS B C 1
ATOM 2926 O O . LYS B 1 124 ? -2.918 -25.391 2.5 1 98.19 124 LYS B O 1
ATOM 2931 N N . THR B 1 125 ? -3.379 -25.734 4.652 1 98.38 125 THR B N 1
ATOM 2932 C CA . THR B 1 125 ? -2.299 -26.703 4.824 1 98.38 125 THR B CA 1
ATOM 2933 C C . THR B 1 125 ? -2.641 -28.031 4.137 1 98.38 125 THR B C 1
ATOM 2935 O O . THR B 1 125 ? -1.773 -28.891 3.967 1 98.38 125 THR B O 1
ATOM 2938 N N . GLN B 1 126 ? -3.896 -28.141 3.676 1 97.69 126 GLN B N 1
ATOM 2939 C CA . GLN B 1 126 ? -4.316 -29.359 2.994 1 97.69 126 GLN B CA 1
ATOM 2940 C C . GLN B 1 126 ? -4.262 -29.203 1.479 1 97.69 126 GLN B C 1
ATOM 2942 O O . GLN B 1 126 ? -4.492 -30.156 0.733 1 97.69 126 GLN B O 1
ATOM 2947 N N . LEU B 1 127 ? -4.004 -28.047 1.013 1 98.56 127 LEU B N 1
ATOM 2948 C CA . LEU B 1 127 ? -3.953 -27.797 -0.423 1 98.56 127 LEU B CA 1
ATOM 2949 C C . LEU B 1 127 ? -2.645 -28.297 -1.019 1 98.56 127 LEU B C 1
ATOM 2951 O O . LEU B 1 127 ? -1.576 -28.125 -0.43 1 98.56 127 LEU B O 1
ATOM 2955 N N . GLU B 1 128 ? -2.73 -28.938 -2.123 1 98.62 128 GLU B N 1
ATOM 2956 C CA . GLU B 1 128 ? -1.595 -29.391 -2.918 1 98.62 128 GLU B CA 1
ATOM 2957 C C . GLU B 1 128 ? -1.594 -28.75 -4.301 1 98.62 128 GLU B C 1
ATOM 2959 O O . GLU B 1 128 ? -2.525 -28.953 -5.086 1 98.62 128 GLU B O 1
ATOM 2964 N N . PHE B 1 129 ? -0.582 -28.047 -4.562 1 98.94 129 PHE B N 1
ATOM 2965 C CA . PHE B 1 129 ? -0.548 -27.203 -5.746 1 98.94 129 PHE B CA 1
ATOM 2966 C C . PHE B 1 129 ? 0.327 -27.812 -6.832 1 98.94 129 PHE B C 1
ATOM 2968 O O . PHE B 1 129 ? 1.407 -28.328 -6.543 1 98.94 129 PHE B O 1
ATOM 2975 N N . VAL B 1 130 ? -0.098 -27.797 -8.086 1 98.94 130 VAL B N 1
ATOM 2976 C CA . VAL B 1 130 ? 0.74 -28.016 -9.258 1 98.94 130 VAL B CA 1
ATOM 2977 C C . VAL B 1 130 ? 1.159 -26.672 -9.852 1 98.94 130 VAL B C 1
ATOM 2979 O O . VAL B 1 130 ? 0.452 -25.672 -9.703 1 98.94 130 VAL B O 1
ATOM 2982 N N . LYS B 1 131 ? 2.258 -26.578 -10.523 1 98.81 131 LYS B N 1
ATOM 2983 C CA . LYS B 1 131 ? 2.729 -25.344 -11.148 1 98.81 131 LYS B CA 1
ATOM 2984 C C . LYS B 1 131 ? 2.172 -25.188 -12.562 1 98.81 131 LYS B C 1
ATOM 2986 O O . LYS B 1 131 ? 2.395 -26.047 -13.414 1 98.81 131 LYS B O 1
ATOM 2991 N N . LEU B 1 132 ? 1.491 -24.172 -12.789 1 98.62 132 LEU B N 1
ATOM 2992 C CA . LEU B 1 132 ? 0.863 -23.922 -14.086 1 98.62 132 LEU B CA 1
ATOM 2993 C C . LEU B 1 132 ? 1.821 -23.203 -15.023 1 98.62 132 LEU B C 1
ATOM 2995 O O . LEU B 1 132 ? 1.863 -23.484 -16.219 1 98.62 132 LEU B O 1
ATOM 2999 N N . ALA B 1 133 ? 2.529 -22.25 -14.539 1 98.75 133 ALA B N 1
ATOM 3000 C CA . ALA B 1 133 ? 3.359 -21.375 -15.375 1 98.75 133 ALA B CA 1
ATOM 3001 C C . ALA B 1 133 ? 4.473 -20.734 -14.555 1 98.75 133 ALA B C 1
ATOM 3003 O O . ALA B 1 133 ? 4.359 -20.609 -13.328 1 98.75 133 ALA B O 1
ATOM 3004 N N . GLN B 1 134 ? 5.484 -20.344 -15.18 1 98.75 134 GLN B N 1
ATOM 3005 C CA . GLN B 1 134 ? 6.594 -19.594 -14.586 1 98.75 134 GLN B CA 1
ATOM 3006 C C . GLN B 1 134 ? 7.32 -18.766 -15.641 1 98.75 134 GLN B C 1
ATOM 3008 O O . GLN B 1 134 ? 7.465 -19.188 -16.797 1 98.75 134 GLN B O 1
ATOM 3013 N N . GLN B 1 135 ? 7.621 -17.578 -15.328 1 98.75 135 GLN B N 1
ATOM 3014 C CA . GLN B 1 135 ? 8.531 -16.719 -16.078 1 98.75 135 GLN B CA 1
ATOM 3015 C C . GLN B 1 135 ? 9.492 -15.977 -15.141 1 98.75 135 GLN B C 1
ATOM 3017 O O . GLN B 1 135 ? 9.164 -15.727 -13.984 1 98.75 135 GLN B O 1
ATOM 3022 N N . ALA B 1 136 ? 10.617 -15.742 -15.617 1 98.69 136 ALA B N 1
ATOM 3023 C CA . ALA B 1 136 ? 11.656 -15.047 -14.867 1 98.69 136 ALA B CA 1
ATOM 3024 C C . ALA B 1 136 ? 12.398 -14.039 -15.742 1 98.69 136 ALA B C 1
ATOM 3026 O O . ALA B 1 136 ? 11.859 -12.977 -16.062 1 98.69 136 ALA B O 1
ATOM 3027 N N . LEU B 1 137 ? 13.594 -14.391 -16.188 1 98.75 137 LEU B N 1
ATOM 3028 C CA . LEU B 1 137 ? 14.344 -13.523 -17.094 1 98.75 137 LEU B CA 1
ATOM 3029 C C . LEU B 1 137 ? 13.656 -13.422 -18.453 1 98.75 137 LEU B C 1
ATOM 3031 O O . LEU B 1 137 ? 13.062 -14.398 -18.922 1 98.75 137 LEU B O 1
ATOM 3035 N N . LYS B 1 138 ? 13.758 -12.273 -19.016 1 98.31 138 LYS B N 1
ATOM 3036 C CA . LYS B 1 138 ? 13.297 -12.109 -20.391 1 98.31 138 LYS B CA 1
ATOM 3037 C C . LYS B 1 138 ? 14.133 -12.961 -21.344 1 98.31 138 LYS B C 1
ATOM 3039 O O . LYS B 1 138 ? 15.328 -13.141 -21.141 1 98.31 138 LYS B O 1
ATOM 3044 N N . PRO B 1 139 ? 13.461 -13.445 -22.422 1 96 139 PRO B N 1
ATOM 3045 C CA . PRO B 1 139 ? 14.18 -14.328 -23.344 1 96 139 PRO B CA 1
ATOM 3046 C C . PRO B 1 139 ? 15.375 -13.641 -24.016 1 96 139 PRO B C 1
ATOM 3048 O O . PRO B 1 139 ? 16.328 -14.312 -24.406 1 96 139 PRO B O 1
ATOM 3051 N N . ASP B 1 140 ? 15.469 -12.359 -24.125 1 94.69 140 ASP B N 1
ATOM 3052 C CA . ASP B 1 140 ? 16.516 -11.641 -24.828 1 94.69 140 ASP B CA 1
ATOM 3053 C C . ASP B 1 140 ? 17.531 -11.047 -23.859 1 94.69 140 ASP B C 1
ATOM 3055 O O . ASP B 1 140 ? 18.375 -10.242 -24.234 1 94.69 140 ASP B O 1
ATOM 3059 N N . ALA B 1 141 ? 17.438 -11.438 -22.625 1 96.31 141 ALA B N 1
ATOM 3060 C CA . ALA B 1 141 ? 18.375 -10.914 -21.641 1 96.31 141 ALA B CA 1
ATOM 3061 C C . ALA B 1 141 ? 19.781 -11.414 -21.906 1 96.31 141 ALA B C 1
ATOM 3063 O O . ALA B 1 141 ? 20 -12.609 -22.141 1 96.31 141 ALA B O 1
ATOM 3064 N N . THR B 1 142 ? 20.797 -10.539 -21.875 1 97 142 THR B N 1
ATOM 3065 C CA . THR B 1 142 ? 22.219 -10.828 -21.969 1 97 142 THR B CA 1
ATOM 3066 C C . THR B 1 142 ? 22.953 -10.406 -20.703 1 97 142 THR B C 1
ATOM 3068 O O . THR B 1 142 ? 22.391 -9.703 -19.859 1 97 142 THR B O 1
ATOM 3071 N N . PRO B 1 143 ? 24.172 -10.812 -20.609 1 95.81 143 PRO B N 1
ATOM 3072 C CA . PRO B 1 143 ? 24.922 -10.422 -19.406 1 95.81 143 PRO B CA 1
ATOM 3073 C C . PRO B 1 143 ? 25.062 -8.906 -19.266 1 95.81 143 PRO B C 1
ATOM 3075 O O . PRO B 1 143 ? 25.328 -8.406 -18.172 1 95.81 143 PRO B O 1
ATOM 3078 N N . SER B 1 144 ? 24.828 -8.203 -20.359 1 96.88 144 SER B N 1
ATOM 3079 C CA . SER B 1 144 ? 25 -6.754 -20.328 1 96.88 144 SER B CA 1
ATOM 3080 C C . SER B 1 144 ? 23.656 -6.051 -20.125 1 96.88 144 SER B C 1
ATOM 3082 O O . SER B 1 144 ? 23.609 -4.828 -19.984 1 96.88 144 SER B O 1
ATOM 3084 N N . THR B 1 145 ? 22.609 -6.852 -20.109 1 96.62 145 THR B N 1
ATOM 3085 C CA . THR B 1 145 ? 21.297 -6.242 -19.859 1 96.62 145 THR B CA 1
ATOM 3086 C C . THR B 1 145 ? 21.234 -5.668 -18.453 1 96.62 145 THR B C 1
ATOM 3088 O O . THR B 1 145 ? 21.625 -6.332 -17.484 1 96.62 145 THR B O 1
ATOM 3091 N N . PHE B 1 146 ? 20.797 -4.379 -18.438 1 96.75 146 PHE B N 1
ATOM 3092 C CA . PHE B 1 146 ? 20.641 -3.748 -17.125 1 96.75 146 PHE B CA 1
ATOM 3093 C C . PHE B 1 146 ? 19.75 -4.59 -16.219 1 96.75 146 PHE B C 1
ATOM 3095 O O . PHE B 1 146 ? 18.672 -5.023 -16.625 1 96.75 146 PHE B O 1
ATOM 3102 N N . TRP B 1 147 ? 20.125 -4.898 -14.969 1 96.38 147 TRP B N 1
ATOM 3103 C CA . TRP B 1 147 ? 19.516 -5.91 -14.117 1 96.38 147 TRP B CA 1
ATOM 3104 C C . TRP B 1 147 ? 18.047 -5.586 -13.852 1 96.38 147 TRP B C 1
ATOM 3106 O O . TRP B 1 147 ? 17.234 -6.488 -13.688 1 96.38 147 TRP B O 1
ATOM 3116 N N . LEU B 1 148 ? 17.625 -4.305 -13.836 1 95.94 148 LEU B N 1
ATOM 3117 C CA . LEU B 1 148 ? 16.25 -3.9 -13.633 1 95.94 148 LEU B CA 1
ATOM 3118 C C . LEU B 1 148 ? 15.383 -4.281 -14.836 1 95.94 148 LEU B C 1
ATOM 3120 O O . LEU B 1 148 ? 14.188 -4.535 -14.695 1 95.94 148 LEU B O 1
ATOM 3124 N N . GLU B 1 149 ? 15.938 -4.395 -15.977 1 97.62 149 GLU B N 1
ATOM 3125 C CA . GLU B 1 149 ? 15.203 -4.602 -17.219 1 97.62 149 GLU B CA 1
ATOM 3126 C C . GLU B 1 149 ? 15.266 -6.062 -17.656 1 97.62 149 GLU B C 1
ATOM 3128 O O . GLU B 1 149 ? 14.562 -6.465 -18.594 1 97.62 149 GLU B O 1
ATOM 3133 N N . ALA B 1 150 ? 16.031 -6.863 -17.016 1 98.5 150 ALA B N 1
ATOM 3134 C CA . ALA B 1 150 ? 16.312 -8.227 -17.469 1 98.5 150 ALA B CA 1
ATOM 3135 C C . ALA B 1 150 ? 15.148 -9.156 -17.156 1 98.5 150 ALA B C 1
ATOM 3137 O O . ALA B 1 150 ? 15.039 -10.242 -17.734 1 98.5 150 ALA B O 1
ATOM 3138 N N . TRP B 1 151 ? 14.289 -8.773 -16.328 1 98.62 151 TRP B N 1
ATOM 3139 C CA . TRP B 1 151 ? 13.281 -9.68 -15.781 1 98.62 151 TRP B CA 1
ATOM 3140 C C . TRP B 1 151 ? 11.898 -9.359 -16.344 1 98.62 151 TRP B C 1
ATOM 3142 O O . TRP B 1 151 ? 11.586 -8.195 -16.609 1 98.62 151 TRP B O 1
ATOM 3152 N N . VAL B 1 152 ? 11 -10.312 -16.344 1 98.75 152 VAL B N 1
ATOM 3153 C CA . VAL B 1 152 ? 9.656 -10.172 -16.906 1 98.75 152 VAL B CA 1
ATOM 3154 C C . VAL B 1 152 ? 8.852 -9.195 -16.047 1 98.75 152 VAL B C 1
ATOM 3156 O O . VAL B 1 152 ? 7.902 -8.57 -16.547 1 98.75 152 VAL B O 1
ATOM 3159 N N . VAL B 1 153 ? 9.227 -9.016 -14.766 1 98.12 153 VAL B N 1
ATOM 3160 C CA . VAL B 1 153 ? 8.492 -8.102 -13.891 1 98.12 153 VAL B CA 1
ATOM 3161 C C . VAL B 1 153 ? 8.633 -6.676 -14.406 1 98.12 153 VAL B C 1
ATOM 3163 O O . VAL B 1 153 ? 7.797 -5.816 -14.117 1 98.12 153 VAL B O 1
ATOM 3166 N N . ASP B 1 154 ? 9.742 -6.395 -15.133 1 97.88 154 ASP B N 1
ATOM 3167 C CA . ASP B 1 154 ? 9.859 -5.086 -15.773 1 97.88 154 ASP B CA 1
ATOM 3168 C C . ASP B 1 154 ? 8.727 -4.855 -16.766 1 97.88 154 ASP B C 1
ATOM 3170 O O . ASP B 1 154 ? 8.102 -3.787 -16.766 1 97.88 154 ASP B O 1
ATOM 3174 N N . ASP B 1 155 ? 8.445 -5.836 -17.641 1 98.44 155 ASP B N 1
ATOM 3175 C CA . ASP B 1 155 ? 7.332 -5.754 -18.578 1 98.44 155 ASP B CA 1
ATOM 3176 C C . ASP B 1 155 ? 5.996 -5.699 -17.828 1 98.44 155 ASP B C 1
ATOM 3178 O O . ASP B 1 155 ? 5.09 -4.961 -18.234 1 98.44 155 ASP B O 1
ATOM 3182 N N . PHE B 1 156 ? 5.902 -6.516 -16.828 1 98.25 156 PHE B N 1
ATOM 3183 C CA . PHE B 1 156 ? 4.746 -6.527 -15.945 1 98.25 156 PHE B CA 1
ATOM 3184 C C . PHE B 1 156 ? 4.457 -5.129 -15.414 1 98.25 156 PHE B C 1
ATOM 3186 O O . PHE B 1 156 ? 3.322 -4.656 -15.477 1 98.25 156 PHE B O 1
ATOM 3193 N N . ARG B 1 157 ? 5.43 -4.379 -14.883 1 96.31 157 ARG B N 1
ATOM 3194 C CA . ARG B 1 157 ? 5.281 -3.018 -14.375 1 96.31 157 ARG B CA 1
ATOM 3195 C C . ARG B 1 157 ? 4.844 -2.068 -15.484 1 96.31 157 ARG B C 1
ATOM 3197 O O . ARG B 1 157 ? 3.969 -1.224 -15.281 1 96.31 157 ARG B O 1
ATOM 3204 N N . LYS B 1 158 ? 5.395 -2.26 -16.656 1 96.81 158 LYS B N 1
ATOM 3205 C CA . LYS B 1 158 ? 5.109 -1.379 -17.781 1 96.81 158 LYS B CA 1
ATOM 3206 C C . LYS B 1 158 ? 3.723 -1.647 -18.359 1 96.81 158 LYS B C 1
ATOM 3208 O O . LYS B 1 158 ? 3.186 -0.829 -19.109 1 96.81 158 LYS B O 1
ATOM 3213 N N . ASN B 1 159 ? 3.205 -2.812 -18.031 1 97.81 159 ASN B N 1
ATOM 3214 C CA . ASN B 1 159 ? 1.874 -3.186 -18.5 1 97.81 159 ASN B CA 1
ATOM 3215 C C . ASN B 1 159 ? 0.823 -2.977 -17.406 1 97.81 159 ASN B C 1
ATOM 3217 O O . ASN B 1 159 ? -0.021 -3.844 -17.188 1 97.81 159 ASN B O 1
ATOM 3221 N N . SER B 1 160 ? 0.929 -1.905 -16.688 1 96.06 160 SER B N 1
ATOM 3222 C CA . SER B 1 160 ? -0.028 -1.53 -15.648 1 96.06 160 SER B CA 1
ATOM 3223 C C . SER B 1 160 ? -0.158 -2.623 -14.594 1 96.06 160 SER B C 1
ATOM 3225 O O . SER B 1 160 ? -1.256 -2.889 -14.102 1 96.06 160 SER B O 1
ATOM 3227 N N . TYR B 1 161 ? 0.916 -3.375 -14.367 1 97.69 161 TYR B N 1
ATOM 3228 C CA . TYR B 1 161 ? 1.002 -4.391 -13.32 1 97.69 161 TYR B CA 1
ATOM 3229 C C . TYR B 1 161 ? 0.022 -5.527 -13.586 1 97.69 161 TYR B C 1
ATOM 3231 O O . TYR B 1 161 ? -0.564 -6.078 -12.648 1 97.69 161 TYR B O 1
ATOM 3239 N N . LYS B 1 162 ? -0.197 -5.828 -14.867 1 98.69 162 LYS B N 1
ATOM 3240 C CA . LYS B 1 162 ? -1.089 -6.914 -15.266 1 98.69 162 LYS B CA 1
ATOM 3241 C C . LYS B 1 162 ? -0.304 -8.18 -15.578 1 98.69 162 LYS B C 1
ATOM 3243 O O . LYS B 1 162 ? 0.718 -8.133 -16.266 1 98.69 162 LYS B O 1
ATOM 3248 N N . TRP B 1 163 ? -0.759 -9.266 -15.062 1 98.88 163 TRP B N 1
ATOM 3249 C CA . TRP B 1 163 ? -0.231 -10.602 -15.344 1 98.88 163 TRP B CA 1
ATOM 3250 C C . TRP B 1 163 ? -1.344 -11.547 -15.789 1 98.88 163 TRP B C 1
ATOM 3252 O O . TRP B 1 163 ? -2.404 -11.602 -15.156 1 98.88 163 TRP B O 1
ATOM 3262 N N . VAL B 1 164 ? -1.121 -12.281 -16.844 1 98.81 164 VAL B N 1
ATOM 3263 C CA . VAL B 1 164 ? -2.15 -13.156 -17.406 1 98.81 164 VAL B CA 1
ATOM 3264 C C . VAL B 1 164 ? -1.858 -14.609 -17.031 1 98.81 164 VAL B C 1
ATOM 3266 O O . VAL B 1 164 ? -0.731 -15.078 -17.188 1 98.81 164 VAL B O 1
ATOM 3269 N N . VAL B 1 165 ? -2.85 -15.258 -16.531 1 98.81 165 VAL B N 1
ATOM 3270 C CA . VAL B 1 165 ? -2.807 -16.688 -16.234 1 98.81 165 VAL B CA 1
ATOM 3271 C C . VAL B 1 165 ? -3.768 -17.438 -17.156 1 98.81 165 VAL B C 1
ATOM 3273 O O . VAL B 1 165 ? -4.953 -17.109 -17.234 1 98.81 165 VAL B O 1
ATOM 3276 N N . ASN B 1 166 ? -3.268 -18.422 -17.812 1 98.56 166 ASN B N 1
ATOM 3277 C CA . ASN B 1 166 ? -4.109 -19.281 -18.625 1 98.56 166 ASN B CA 1
ATOM 3278 C C . ASN B 1 166 ? -4.66 -20.453 -17.828 1 98.56 166 ASN B C 1
ATOM 3280 O O . ASN B 1 166 ? -3.9 -21.203 -17.203 1 98.56 166 ASN B O 1
ATOM 3284 N N . ILE B 1 167 ? -5.953 -20.594 -17.859 1 98.5 167 ILE B N 1
ATOM 3285 C CA . ILE B 1 167 ? -6.586 -21.766 -17.25 1 98.5 167 ILE B CA 1
ATOM 3286 C C . ILE B 1 167 ? -6.586 -22.922 -18.234 1 98.5 167 ILE B C 1
ATOM 3288 O O . ILE B 1 167 ? -7.086 -22.797 -19.359 1 98.5 167 ILE B O 1
ATOM 3292 N N . PRO B 1 168 ? -6.066 -24.031 -17.828 1 98.38 168 PRO B N 1
ATOM 3293 C CA . PRO B 1 168 ? -6.023 -25.156 -18.766 1 98.38 168 PRO B CA 1
ATOM 3294 C C . PRO B 1 168 ? -7.402 -25.547 -19.297 1 98.38 168 PRO B C 1
ATOM 3296 O O . PRO B 1 168 ? -8.367 -25.609 -18.516 1 98.38 168 PRO B O 1
ATOM 3299 N N . SER B 1 169 ? -7.461 -25.859 -20.578 1 98.31 169 SER B N 1
ATOM 3300 C CA . SER B 1 169 ? -8.758 -26.031 -21.234 1 98.31 169 SER B CA 1
ATOM 3301 C C . SER B 1 169 ? -9.383 -27.375 -20.875 1 98.31 169 SER B C 1
ATOM 3303 O O . SER B 1 169 ? -10.594 -27.562 -21.016 1 98.31 169 SER B O 1
ATOM 3305 N N . ASP B 1 170 ? -8.609 -28.328 -20.453 1 98.38 170 ASP B N 1
ATOM 3306 C CA . ASP B 1 170 ? -9.125 -29.688 -20.297 1 98.38 170 ASP B CA 1
ATOM 3307 C C . ASP B 1 170 ? -9.297 -30.047 -18.812 1 98.38 170 ASP B C 1
ATOM 3309 O O . ASP B 1 170 ? -9.609 -31.188 -18.484 1 98.38 170 ASP B O 1
ATOM 3313 N N . ILE B 1 171 ? -9.016 -29.094 -17.891 1 98.5 171 ILE B N 1
ATOM 3314 C CA . ILE B 1 171 ? -9.18 -29.422 -16.469 1 98.5 171 ILE B CA 1
ATOM 3315 C C . ILE B 1 171 ? -10.664 -29.609 -16.156 1 98.5 171 ILE B C 1
ATOM 3317 O O . ILE B 1 171 ? -11.523 -29 -16.797 1 98.5 171 ILE B O 1
ATOM 3321 N N . LYS B 1 172 ? -10.969 -30.406 -15.211 1 98.62 172 LYS B N 1
ATOM 3322 C CA . LYS B 1 172 ? -12.344 -30.656 -14.781 1 98.62 172 LYS B CA 1
ATOM 3323 C C . LYS B 1 172 ? -12.969 -29.391 -14.195 1 98.62 172 LYS B C 1
ATOM 3325 O O . LYS B 1 172 ? -12.312 -28.641 -13.477 1 98.62 172 LYS B O 1
ATOM 3330 N N . SER B 1 173 ? -14.266 -29.203 -14.555 1 98.75 173 SER B N 1
ATOM 3331 C CA . SER B 1 173 ? -15.016 -28.156 -13.883 1 98.75 173 SER B CA 1
ATOM 3332 C C . SER B 1 173 ? -15 -28.344 -12.367 1 98.75 173 SER B C 1
ATOM 3334 O O . SER B 1 173 ? -15.008 -29.484 -11.883 1 98.75 173 SER B O 1
ATOM 3336 N N . GLY B 1 174 ? -14.977 -27.25 -11.656 1 98.75 174 GLY B N 1
ATOM 3337 C CA . GLY B 1 174 ? -14.945 -27.344 -10.203 1 98.75 174 GLY B CA 1
ATOM 3338 C C . GLY B 1 174 ? -14.336 -26.125 -9.547 1 98.75 174 GLY B C 1
ATOM 3339 O O . GLY B 1 174 ? -14.273 -25.047 -10.156 1 98.75 174 GLY B O 1
ATOM 3340 N N . TYR B 1 175 ? -14.016 -26.281 -8.297 1 98.88 175 TYR B N 1
ATOM 3341 C CA . TYR B 1 175 ? -13.461 -25.203 -7.492 1 98.88 175 TYR B CA 1
ATOM 3342 C C . TYR B 1 175 ? -11.961 -25.375 -7.301 1 98.88 175 TYR B C 1
ATOM 3344 O O . TYR B 1 175 ? -11.484 -26.484 -7.062 1 98.88 175 TYR B O 1
ATOM 3352 N N . TYR B 1 176 ? -11.266 -24.312 -7.504 1 98.94 176 TYR B N 1
ATOM 3353 C CA . TYR B 1 176 ? -9.805 -24.328 -7.395 1 98.94 176 TYR B CA 1
ATOM 3354 C C . TYR B 1 176 ? -9.305 -23.109 -6.629 1 98.94 176 TYR B C 1
ATOM 3356 O O . TYR B 1 176 ? -10.008 -22.094 -6.543 1 98.94 176 TYR B O 1
ATOM 3364 N N . VAL B 1 177 ? -8.133 -23.234 -6.059 1 98.94 177 VAL B N 1
ATOM 3365 C CA . VAL B 1 177 ? -7.352 -22.094 -5.574 1 98.94 177 VAL B CA 1
ATOM 3366 C C . VAL B 1 177 ? -6.203 -21.797 -6.535 1 98.94 177 VAL B C 1
ATOM 3368 O O . VAL B 1 177 ? -5.348 -22.656 -6.766 1 98.94 177 VAL B O 1
ATOM 3371 N N . LEU B 1 178 ? -6.246 -20.688 -7.184 1 98.94 178 LEU B N 1
ATOM 3372 C CA . LEU B 1 178 ? -5.082 -20.172 -7.887 1 98.94 178 LEU B CA 1
ATOM 3373 C C . LEU B 1 178 ? -4.098 -19.531 -6.91 1 98.94 178 LEU B C 1
ATOM 3375 O O . LEU B 1 178 ? -4.473 -18.656 -6.129 1 98.94 178 LEU B O 1
ATOM 3379 N N . ARG B 1 179 ? -2.879 -19.984 -6.844 1 98.94 179 ARG B N 1
ATOM 3380 C CA . ARG B 1 179 ? -1.791 -19.375 -6.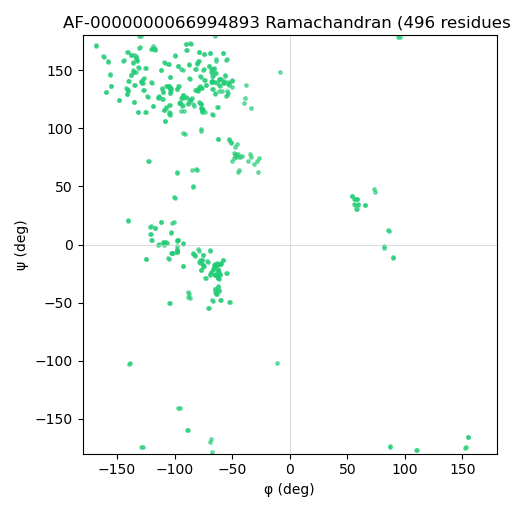09 1 98.94 179 ARG B CA 1
ATOM 3381 C C . ARG B 1 179 ? -0.823 -18.641 -7.016 1 98.94 179 ARG B C 1
ATOM 3383 O O . ARG B 1 179 ? -0.172 -19.266 -7.855 1 98.94 179 ARG B O 1
ATOM 3390 N N . HIS B 1 180 ? -0.781 -17.328 -6.938 1 98.88 180 HIS B N 1
ATOM 3391 C CA . HIS B 1 180 ? 0.092 -16.438 -7.699 1 98.88 180 HIS B CA 1
ATOM 3392 C C . HIS B 1 180 ? 1.237 -15.922 -6.836 1 98.88 180 HIS B C 1
ATOM 3394 O O . HIS B 1 180 ? 1.021 -15.5 -5.695 1 98.88 180 HIS B O 1
ATOM 3400 N N . GLU B 1 181 ? 2.436 -15.945 -7.387 1 98.75 181 GLU B N 1
ATOM 3401 C CA . GLU B 1 181 ? 3.586 -15.555 -6.578 1 98.75 181 GLU B CA 1
ATOM 3402 C C . GLU B 1 181 ? 4.59 -14.758 -7.398 1 98.75 181 GLU B C 1
ATOM 3404 O O . GLU B 1 181 ? 4.949 -15.148 -8.516 1 98.75 181 GLU B O 1
ATOM 3409 N N . ILE B 1 182 ? 4.973 -13.648 -6.867 1 98.56 182 ILE B N 1
ATOM 3410 C CA . ILE B 1 182 ? 6.188 -12.953 -7.285 1 98.56 182 ILE B CA 1
ATOM 3411 C C . ILE B 1 182 ? 7.238 -13.039 -6.176 1 98.56 182 ILE B C 1
ATOM 3413 O O . ILE B 1 182 ? 6.918 -12.875 -4.996 1 98.56 182 ILE B O 1
ATOM 3417 N N . ILE B 1 183 ? 8.414 -13.398 -6.461 1 98.5 183 ILE B N 1
ATOM 3418 C CA . ILE B 1 183 ? 9.516 -13.352 -5.512 1 98.5 183 ILE B CA 1
ATOM 3419 C C . ILE B 1 183 ? 10.469 -12.219 -5.879 1 98.5 183 ILE B C 1
ATOM 3421 O O . ILE B 1 183 ? 11.023 -12.195 -6.984 1 98.5 183 ILE B O 1
ATOM 3425 N N . ALA B 1 184 ? 10.609 -11.266 -5.008 1 97.38 184 ALA B N 1
ATOM 3426 C CA . ALA B 1 184 ? 11.594 -10.195 -5.191 1 97.38 184 ALA B CA 1
ATOM 3427 C C . ALA B 1 184 ? 12.984 -10.641 -4.754 1 97.38 184 ALA B C 1
ATOM 3429 O O . ALA B 1 184 ? 13.164 -11.117 -3.633 1 97.38 184 ALA B O 1
ATOM 3430 N N . LEU B 1 185 ? 13.984 -10.367 -5.602 1 97.75 185 LEU B N 1
ATOM 3431 C CA . LEU B 1 185 ? 15.297 -10.969 -5.383 1 97.75 185 LEU B CA 1
ATOM 3432 C C . LEU B 1 185 ? 16.359 -9.891 -5.203 1 97.75 185 LEU B C 1
ATOM 3434 O O . LEU B 1 185 ? 17.562 -10.195 -5.141 1 97.75 185 LEU B O 1
ATOM 3438 N N . HIS B 1 186 ? 16 -8.641 -5.082 1 94.88 186 HIS B N 1
ATOM 3439 C CA . HIS B 1 186 ? 16.953 -7.535 -5.051 1 94.88 186 HIS B CA 1
ATOM 3440 C C . HIS B 1 186 ? 17.891 -7.641 -3.846 1 94.88 186 HIS B C 1
ATOM 3442 O O . HIS B 1 186 ? 18.984 -7.094 -3.861 1 94.88 186 HIS B O 1
ATOM 3448 N N . SER B 1 187 ? 17.453 -8.383 -2.824 1 94.19 187 SER B N 1
ATOM 3449 C CA . SER B 1 187 ? 18.297 -8.57 -1.648 1 94.19 187 SER B CA 1
ATOM 3450 C C . SER B 1 187 ? 18.672 -10.039 -1.473 1 94.19 187 SER B C 1
ATOM 3452 O O . SER B 1 187 ? 19.156 -10.438 -0.411 1 94.19 187 SER B O 1
ATOM 3454 N N . ALA B 1 188 ? 18.469 -10.836 -2.453 1 97.25 188 ALA B N 1
ATOM 3455 C CA . ALA B 1 188 ? 18.578 -12.289 -2.328 1 97.25 188 ALA B CA 1
ATOM 3456 C C . ALA B 1 188 ? 20.031 -12.734 -2.283 1 97.25 188 ALA B C 1
ATOM 3458 O O . ALA B 1 188 ? 20.328 -13.898 -1.988 1 97.25 188 ALA B O 1
ATOM 3459 N N . TRP B 1 189 ? 20.953 -11.805 -2.633 1 96.69 189 TRP B N 1
ATOM 3460 C CA . TRP B 1 189 ? 22.375 -12.148 -2.473 1 96.69 189 TRP B CA 1
ATOM 3461 C C . TRP B 1 189 ? 22.703 -12.398 -1.007 1 96.69 189 TRP B C 1
ATOM 3463 O O . TRP B 1 189 ? 23.641 -13.148 -0.695 1 96.69 189 TRP B O 1
ATOM 3473 N N . GLY B 1 190 ? 21.953 -11.742 -0.161 1 95.81 190 GLY B N 1
ATOM 3474 C CA . GLY B 1 190 ? 22.125 -11.938 1.27 1 95.81 190 GLY B CA 1
ATOM 3475 C C . GLY B 1 190 ? 21.297 -13.094 1.809 1 95.81 190 GLY B C 1
ATOM 3476 O O . GLY B 1 190 ? 20.281 -13.477 1.216 1 95.81 190 GLY B O 1
ATOM 3477 N N . GLU B 1 191 ? 21.828 -13.641 2.957 1 96 191 GLU B N 1
ATOM 3478 C CA . GLU B 1 191 ? 21.062 -14.688 3.637 1 96 191 GLU B CA 1
ATOM 3479 C C . GLU B 1 191 ? 19.641 -14.219 3.961 1 96 191 GLU B C 1
ATOM 3481 O O . GLU B 1 191 ? 19.453 -13.125 4.5 1 96 191 GLU B O 1
ATOM 3486 N N . ASN B 1 192 ? 18.656 -15.023 3.561 1 97.38 192 ASN B N 1
ATOM 3487 C CA . ASN B 1 192 ? 17.25 -14.734 3.807 1 97.38 192 ASN B CA 1
ATOM 3488 C C . ASN B 1 192 ? 16.828 -13.406 3.188 1 97.38 192 ASN B C 1
ATOM 3490 O O . ASN B 1 192 ? 15.984 -12.695 3.74 1 97.38 192 ASN B O 1
ATOM 3494 N N . GLY B 1 193 ? 17.391 -13.055 2.051 1 96.5 193 GLY B N 1
ATOM 3495 C CA . GLY B 1 193 ? 17.141 -11.758 1.44 1 96.5 193 GLY B CA 1
ATOM 3496 C C . GLY B 1 193 ? 16 -11.781 0.445 1 96.5 193 GLY B C 1
ATOM 3497 O O . GLY B 1 193 ? 15.484 -10.727 0.064 1 96.5 193 GLY B O 1
ATOM 3498 N N . ALA B 1 194 ? 15.617 -13 -0.038 1 97.69 194 ALA B N 1
ATOM 3499 C CA . ALA B 1 194 ? 14.508 -13.102 -0.979 1 97.69 194 ALA B CA 1
ATOM 3500 C C . ALA B 1 194 ? 13.18 -12.75 -0.302 1 97.69 194 ALA B C 1
ATOM 3502 O O . ALA B 1 194 ? 13.016 -12.969 0.901 1 97.69 194 ALA B O 1
ATOM 3503 N N . GLN B 1 195 ? 12.234 -12.164 -1.067 1 96.31 195 GLN B N 1
ATOM 3504 C CA . GLN B 1 195 ? 10.93 -11.758 -0.563 1 96.31 195 GLN B CA 1
ATOM 3505 C C . GLN B 1 195 ? 9.805 -12.367 -1.391 1 96.31 195 GLN B C 1
ATOM 3507 O O . GLN B 1 195 ? 9.625 -12.016 -2.559 1 96.31 195 GLN B O 1
ATOM 3512 N N . ALA B 1 196 ? 9.031 -13.25 -0.776 1 97.75 196 ALA B N 1
ATOM 3513 C CA . ALA B 1 196 ? 7.953 -13.938 -1.482 1 97.75 196 ALA B CA 1
ATOM 3514 C C . ALA B 1 196 ? 6.617 -13.242 -1.254 1 97.75 196 ALA B C 1
ATOM 3516 O O . ALA B 1 196 ? 6.312 -12.82 -0.135 1 97.75 196 ALA B O 1
ATOM 3517 N N . TYR B 1 197 ? 5.902 -13.109 -2.271 1 97.38 197 TYR B N 1
ATOM 3518 C CA . TYR B 1 197 ? 4.566 -12.523 -2.223 1 97.38 197 TYR B CA 1
ATOM 3519 C C . TYR B 1 197 ? 3.529 -13.492 -2.779 1 97.38 197 TYR B C 1
ATOM 3521 O O . TYR B 1 197 ? 2.973 -13.266 -3.855 1 97.38 197 TYR B O 1
ATOM 3529 N N . PRO B 1 198 ? 3.227 -14.555 -2.037 1 98.62 198 PRO B N 1
ATOM 3530 C CA . PRO B 1 198 ? 2.203 -15.5 -2.488 1 98.62 198 PRO B CA 1
ATOM 3531 C C . PRO B 1 198 ? 0.784 -15.008 -2.211 1 98.62 198 PRO B C 1
ATOM 3533 O O . PRO B 1 198 ? 0.49 -14.555 -1.101 1 98.62 198 PRO B O 1
ATOM 3536 N N . GLN B 1 199 ? -0.049 -15.07 -3.15 1 98.44 199 GLN B N 1
ATOM 3537 C CA . GLN B 1 199 ? -1.447 -14.68 -3 1 98.44 199 GLN B CA 1
ATOM 3538 C C . GLN B 1 199 ? -2.377 -15.711 -3.633 1 98.44 199 GLN B C 1
ATOM 3540 O O . GLN B 1 199 ? -2.115 -16.203 -4.734 1 98.44 199 GLN B O 1
ATOM 3545 N N . CYS B 1 200 ? -3.48 -16.031 -2.939 1 98.88 200 CYS B N 1
ATOM 3546 C CA . CYS B 1 200 ? -4.422 -17.031 -3.414 1 98.88 200 CYS B CA 1
ATOM 3547 C C . CYS B 1 200 ? -5.754 -16.406 -3.795 1 98.88 200 CYS B C 1
ATOM 3549 O O . CYS B 1 200 ? -6.148 -15.383 -3.225 1 98.88 200 CYS B O 1
ATOM 3551 N N . ILE B 1 201 ? -6.383 -17.016 -4.711 1 98.94 201 ILE B N 1
ATOM 3552 C CA . ILE B 1 201 ? -7.668 -16.594 -5.258 1 98.94 201 ILE B CA 1
ATOM 3553 C C . ILE B 1 201 ? -8.547 -17.812 -5.508 1 98.94 201 ILE B C 1
ATOM 3555 O O . ILE B 1 201 ? -8.109 -18.781 -6.125 1 98.94 201 ILE B O 1
ATOM 3559 N N . ASN B 1 202 ? -9.812 -17.766 -5.062 1 98.94 202 ASN B N 1
ATOM 3560 C CA . ASN B 1 202 ? -10.766 -18.828 -5.363 1 98.94 202 ASN B CA 1
ATOM 3561 C C . ASN B 1 202 ? -11.273 -18.75 -6.801 1 98.94 202 ASN B C 1
ATOM 3563 O O . ASN B 1 202 ? -11.688 -17.672 -7.25 1 98.94 202 ASN B O 1
ATOM 3567 N N . LEU B 1 203 ? -11.305 -19.875 -7.449 1 98.94 203 LEU B N 1
ATOM 3568 C CA . LEU B 1 203 ? -11.859 -19.969 -8.797 1 98.94 203 LEU B CA 1
ATOM 3569 C C . LEU B 1 203 ? -13.016 -20.953 -8.828 1 98.94 203 LEU B C 1
ATOM 3571 O O . LEU B 1 203 ? -12.984 -21.984 -8.164 1 98.94 203 LEU B O 1
ATOM 3575 N N . HIS B 1 204 ? -14.016 -20.625 -9.531 1 98.88 204 HIS B N 1
ATOM 3576 C CA . HIS B 1 204 ? -15 -21.578 -10.031 1 98.88 204 HIS B CA 1
ATOM 3577 C C . HIS B 1 204 ? -14.859 -21.781 -11.539 1 98.88 204 HIS B C 1
ATOM 3579 O O . HIS B 1 204 ? -15.195 -20.891 -12.32 1 98.88 204 HIS B O 1
ATOM 3585 N N . VAL B 1 205 ? -14.32 -22.922 -11.914 1 98.81 205 VAL B N 1
ATOM 3586 C CA . VAL B 1 205 ? -14.039 -23.234 -13.312 1 98.81 205 VAL B CA 1
ATOM 3587 C C . VAL B 1 205 ? -15.211 -24 -13.914 1 98.81 205 VAL B C 1
ATOM 3589 O O . VAL B 1 205 ? -15.656 -25 -13.352 1 98.81 205 VAL B O 1
ATOM 3592 N N . THR B 1 206 ? -15.727 -23.531 -15.008 1 98.62 206 THR B N 1
ATOM 3593 C CA . THR B 1 206 ? -16.797 -24.203 -15.727 1 98.62 206 THR B CA 1
ATOM 3594 C C . THR B 1 206 ? -16.344 -24.625 -17.125 1 98.62 206 THR B C 1
ATOM 3596 O O . THR B 1 206 ? -15.25 -24.266 -17.547 1 98.62 206 THR B O 1
ATOM 3599 N N . ASP B 1 207 ? -17.156 -25.469 -17.781 1 98.5 207 ASP B N 1
ATOM 3600 C CA . ASP B 1 207 ? -16.953 -25.938 -19.156 1 98.5 207 ASP B CA 1
ATOM 3601 C C . ASP B 1 207 ? -15.602 -26.656 -19.297 1 98.5 207 ASP B C 1
ATOM 3603 O O . ASP B 1 207 ? -14.883 -26.438 -20.266 1 98.5 207 ASP B O 1
ATOM 3607 N N . GLY B 1 208 ? -15.312 -27.422 -18.234 1 98.31 208 GLY B N 1
ATOM 3608 C CA . GLY B 1 208 ? -14.031 -28.109 -18.188 1 98.31 208 GLY B CA 1
ATOM 3609 C C . GLY B 1 208 ? -14.055 -29.453 -18.906 1 98.31 208 GLY B C 1
ATOM 3610 O O . GLY B 1 208 ? -15.086 -29.859 -19.438 1 98.31 208 GLY B O 1
ATOM 3611 N N . GLY B 1 209 ? -12.906 -30.031 -19.016 1 98.19 209 GLY B N 1
ATOM 3612 C CA . GLY B 1 209 ? -12.75 -31.391 -19.531 1 98.19 209 GLY B CA 1
ATOM 3613 C C . GLY B 1 209 ? -12.688 -32.438 -18.438 1 98.19 209 GLY B C 1
ATOM 3614 O O . GLY B 1 209 ? -13.43 -32.375 -17.453 1 98.19 209 GLY B O 1
ATOM 3615 N N . ASP B 1 210 ? -11.773 -33.438 -18.672 1 97.94 210 ASP B N 1
ATOM 3616 C CA . ASP B 1 210 ? -11.766 -34.594 -17.781 1 97.94 210 ASP B CA 1
ATOM 3617 C C . ASP B 1 210 ? -10.461 -34.656 -16.984 1 97.94 210 ASP B C 1
ATOM 3619 O O . ASP B 1 210 ? -10.297 -35.531 -16.109 1 97.94 210 ASP B O 1
ATOM 3623 N N . THR B 1 211 ? -9.562 -33.656 -17.25 1 98.31 211 THR B N 1
ATOM 3624 C CA . THR B 1 211 ? -8.266 -33.75 -16.594 1 98.31 211 THR B CA 1
ATOM 3625 C C . THR B 1 211 ? -8.375 -33.344 -15.117 1 98.31 211 THR B C 1
ATOM 3627 O O . THR B 1 211 ? -8.734 -32.219 -14.812 1 98.31 211 THR B O 1
ATOM 3630 N N . GLU B 1 212 ? -8.133 -34.25 -14.234 1 98.06 212 GLU B N 1
ATOM 3631 C CA . GLU B 1 212 ? -8.039 -33.969 -12.805 1 98.06 212 GLU B CA 1
ATOM 3632 C C . GLU B 1 212 ? -6.676 -33.406 -12.445 1 98.06 212 GLU B C 1
ATOM 3634 O O . GLU B 1 212 ? -5.645 -33.906 -12.898 1 98.06 212 GLU B O 1
ATOM 3639 N N . VAL B 1 213 ? -6.668 -32.375 -11.703 1 97.75 213 VAL B N 1
ATOM 3640 C CA . VAL B 1 213 ? -5.418 -31.844 -11.18 1 97.75 213 VAL B CA 1
ATOM 3641 C C . VAL B 1 213 ? -4.898 -32.75 -10.055 1 97.75 213 VAL B C 1
ATOM 3643 O O . VAL B 1 213 ? -5.551 -32.875 -9.016 1 97.75 213 VAL B O 1
ATOM 3646 N N . SER B 1 214 ? -3.799 -33.375 -10.289 1 96.38 214 SER B N 1
ATOM 3647 C CA . SER B 1 214 ? -3.186 -34.281 -9.32 1 96.38 214 SER B CA 1
ATOM 3648 C C . SER B 1 214 ? -1.668 -34.125 -9.32 1 96.38 214 SER B C 1
ATOM 3650 O O . SER B 1 214 ? -1.102 -33.438 -10.172 1 96.38 214 SER B O 1
ATOM 3652 N N . GLY B 1 215 ? -1.046 -34.656 -8.32 1 97.62 215 GLY B N 1
ATOM 3653 C CA . GLY B 1 215 ? 0.405 -34.656 -8.227 1 97.62 215 GLY B CA 1
ATOM 3654 C C . GLY B 1 215 ? 0.949 -33.375 -7.609 1 97.62 215 GLY B C 1
ATOM 3655 O O . GLY B 1 215 ? 2.146 -33.094 -7.699 1 97.62 215 GLY B O 1
ATOM 3656 N N . GLY B 1 216 ? 0.053 -32.594 -7.02 1 98.44 216 GLY B N 1
ATOM 3657 C CA . GLY B 1 216 ? 0.496 -31.359 -6.387 1 98.44 216 GLY B CA 1
ATOM 3658 C C . GLY B 1 216 ? 1.206 -31.594 -5.066 1 98.44 216 GLY B C 1
ATOM 3659 O O . GLY B 1 216 ? 1.195 -32.719 -4.535 1 98.44 216 GLY B O 1
ATOM 3660 N N . THR B 1 217 ? 1.88 -30.625 -4.613 1 98.44 217 THR B N 1
ATOM 3661 C CA . THR B 1 217 ? 2.553 -30.609 -3.318 1 98.44 217 THR B CA 1
ATOM 3662 C C . THR B 1 217 ? 2.285 -29.312 -2.578 1 98.44 217 THR B C 1
ATOM 3664 O O . THR B 1 217 ? 1.851 -28.328 -3.18 1 98.44 217 THR B O 1
ATOM 3667 N N . SER B 1 218 ? 2.51 -29.375 -1.231 1 98.62 218 SER B N 1
ATOM 3668 C CA . SER B 1 218 ? 2.361 -28.172 -0.414 1 98.62 218 SER B CA 1
ATOM 3669 C C . SER B 1 218 ? 3.438 -27.156 -0.74 1 98.62 218 SER B C 1
ATOM 3671 O O . SER B 1 218 ? 4.609 -27.5 -0.893 1 98.62 218 SER B O 1
ATOM 3673 N N . PRO B 1 219 ? 3.039 -25.844 -0.783 1 98.81 219 PRO B N 1
ATOM 3674 C CA . PRO B 1 219 ? 4.043 -24.812 -0.987 1 98.81 219 PRO B CA 1
ATOM 3675 C C . PRO B 1 219 ? 5.113 -24.797 0.103 1 98.81 219 PRO B C 1
ATOM 3677 O O . PRO B 1 219 ? 6.184 -24.203 -0.083 1 98.81 219 PRO B O 1
ATOM 3680 N N . MET B 1 220 ? 4.914 -25.422 1.236 1 98.75 220 MET B N 1
ATOM 3681 C CA . MET B 1 220 ? 5.91 -25.516 2.297 1 98.75 220 MET B CA 1
ATOM 3682 C C . MET B 1 220 ? 7.078 -26.406 1.869 1 98.75 220 MET B C 1
ATOM 3684 O O . MET B 1 220 ? 8.109 -26.453 2.539 1 98.75 220 MET B O 1
ATOM 3688 N N . LYS B 1 221 ? 6.922 -27 0.688 1 98.38 221 LYS B N 1
ATOM 3689 C CA . LYS B 1 221 ? 7.961 -27.891 0.173 1 98.38 221 LYS B CA 1
ATOM 3690 C C . LYS B 1 221 ? 8.508 -27.375 -1.157 1 98.38 221 LYS B C 1
ATOM 3692 O O . LYS B 1 221 ? 9.281 -28.078 -1.823 1 98.38 221 LYS B O 1
ATOM 3697 N N . PHE B 1 222 ? 8.094 -26.25 -1.624 1 98.69 222 PHE B N 1
ATOM 3698 C CA . PHE B 1 222 ? 8.469 -25.766 -2.947 1 98.69 222 PHE B CA 1
ATOM 3699 C C . PHE B 1 222 ? 9.953 -25.438 -3.004 1 98.69 222 PHE B C 1
ATOM 3701 O O . PHE B 1 222 ? 10.641 -25.812 -3.955 1 98.69 222 PHE B O 1
ATOM 3708 N N . TYR B 1 223 ? 10.461 -24.75 -2.08 1 98.31 223 TYR B N 1
ATOM 3709 C CA . TYR B 1 223 ? 11.82 -24.234 -2.023 1 98.31 223 TYR B CA 1
ATOM 3710 C C . TYR B 1 223 ? 12.203 -23.844 -0.597 1 98.31 223 TYR B C 1
ATOM 3712 O O . TYR B 1 223 ? 11.344 -23.781 0.286 1 98.31 223 TYR B O 1
ATOM 3720 N N . ASP B 1 224 ? 13.461 -23.703 -0.336 1 97.56 224 ASP B N 1
ATOM 3721 C CA . ASP B 1 224 ? 13.961 -23.219 0.947 1 97.56 224 ASP B CA 1
ATOM 3722 C C . ASP B 1 224 ? 14.953 -22.078 0.753 1 97.56 224 ASP B C 1
ATOM 3724 O O . ASP B 1 224 ? 15.148 -21.594 -0.367 1 97.56 224 ASP B O 1
ATOM 3728 N N . ALA B 1 225 ? 15.539 -21.656 1.848 1 98.19 225 ALA B N 1
ATOM 3729 C CA . ALA B 1 225 ? 16.359 -20.453 1.857 1 98.19 225 ALA B CA 1
ATOM 3730 C C . ALA B 1 225 ? 17.625 -20.641 1.011 1 98.19 225 ALA B C 1
ATOM 3732 O O . ALA B 1 225 ? 18.172 -19.672 0.482 1 98.19 225 ALA B O 1
ATOM 3733 N N . GLU B 1 226 ? 18.016 -21.875 0.775 1 98.06 226 GLU B N 1
ATOM 3734 C CA . GLU B 1 226 ? 19.312 -22.109 0.127 1 98.06 226 GLU B CA 1
ATOM 3735 C C . GLU B 1 226 ? 19.125 -22.469 -1.345 1 98.06 226 GLU B C 1
ATOM 3737 O O . GLU B 1 226 ? 20.094 -22.594 -2.086 1 98.06 226 GLU B O 1
ATOM 3742 N N . HIS B 1 227 ? 17.906 -22.656 -1.768 1 98.62 227 HIS B N 1
ATOM 3743 C CA . HIS B 1 227 ? 17.688 -22.953 -3.176 1 98.62 227 HIS B CA 1
ATOM 3744 C C . HIS B 1 227 ? 18.406 -21.953 -4.078 1 98.62 227 HIS B C 1
ATOM 3746 O O . HIS B 1 227 ? 18.391 -20.75 -3.811 1 98.62 227 HIS B O 1
ATOM 3752 N N . PRO B 1 228 ? 18.953 -22.375 -5.152 1 98.5 228 PRO B N 1
ATOM 3753 C CA . PRO B 1 228 ? 19.75 -21.484 -6.008 1 98.5 228 PRO B CA 1
ATOM 3754 C C . PRO B 1 228 ? 18.922 -20.344 -6.613 1 98.5 228 PRO B C 1
ATOM 3756 O O . PRO B 1 228 ? 19.453 -19.281 -6.938 1 98.5 228 PRO B O 1
ATOM 3759 N N . GLY B 1 229 ? 17.625 -20.547 -6.758 1 98.75 229 GLY B N 1
ATOM 3760 C CA . GLY B 1 229 ? 16.75 -19.5 -7.266 1 98.75 229 GLY B CA 1
ATOM 3761 C C . GLY B 1 229 ? 16.281 -18.531 -6.188 1 98.75 229 GLY B C 1
ATOM 3762 O O . GLY B 1 229 ? 15.625 -17.531 -6.48 1 98.75 229 GLY B O 1
ATOM 3763 N N . ILE B 1 230 ? 16.578 -18.859 -4.941 1 98.81 230 ILE B N 1
ATOM 3764 C CA . ILE B 1 230 ? 16.188 -18.047 -3.799 1 98.81 230 ILE B CA 1
ATOM 3765 C C . ILE B 1 230 ? 17.391 -17.281 -3.27 1 98.81 230 ILE B C 1
ATOM 3767 O O . ILE B 1 230 ? 17.297 -16.078 -2.994 1 98.81 230 ILE B O 1
ATOM 3771 N N . HIS B 1 231 ? 18.516 -17.938 -3.018 1 98.56 231 HIS B N 1
ATOM 3772 C CA . HIS B 1 231 ? 19.781 -17.297 -2.662 1 98.56 231 HIS B CA 1
ATOM 3773 C C . HIS B 1 231 ? 20.641 -17.047 -3.896 1 98.56 231 HIS B C 1
ATOM 3775 O O . HIS B 1 231 ? 21.391 -17.922 -4.328 1 98.56 231 HIS B O 1
ATOM 3781 N N . ILE B 1 232 ? 20.531 -15.828 -4.406 1 98.38 232 ILE B N 1
ATOM 3782 C CA . ILE B 1 232 ? 21.094 -15.539 -5.719 1 98.38 232 ILE B CA 1
ATOM 3783 C C . ILE B 1 232 ? 21.391 -14.047 -5.844 1 98.38 232 ILE B C 1
ATOM 3785 O O . ILE B 1 232 ? 20.688 -13.219 -5.27 1 98.38 232 ILE B O 1
ATOM 3789 N N . SER B 1 233 ? 22.422 -13.703 -6.547 1 97.69 233 SER B N 1
ATOM 3790 C CA . SER B 1 233 ? 22.672 -12.312 -6.93 1 97.69 233 SER B CA 1
ATOM 3791 C C . SER B 1 233 ? 22.078 -11.992 -8.289 1 97.69 233 SER B C 1
ATOM 3793 O O . SER B 1 233 ? 22.328 -12.695 -9.273 1 97.69 233 SER B O 1
ATOM 3795 N N . VAL B 1 234 ? 21.328 -10.945 -8.352 1 97.56 234 VAL B N 1
ATOM 3796 C CA . VAL B 1 234 ? 20.672 -10.57 -9.602 1 97.56 234 VAL B CA 1
ATOM 3797 C C . VAL B 1 234 ? 21.484 -9.5 -10.312 1 97.56 234 VAL B C 1
ATOM 3799 O O . VAL B 1 234 ? 21.094 -9.031 -11.391 1 97.56 234 VAL B O 1
ATOM 3802 N N . TYR B 1 235 ? 22.578 -9.141 -9.828 1 95.5 235 TYR B N 1
ATOM 3803 C CA . TYR B 1 235 ? 23.391 -8.023 -10.32 1 95.5 235 TYR B CA 1
ATOM 3804 C C . TYR B 1 235 ? 24.5 -8.523 -11.242 1 95.5 235 TYR B C 1
ATOM 3806 O O . TYR B 1 235 ? 25.219 -7.719 -11.844 1 95.5 235 TYR B O 1
ATOM 3814 N N . ASP B 1 236 ? 24.609 -9.773 -11.391 1 92.19 236 ASP B N 1
ATOM 3815 C CA . ASP B 1 236 ? 25.797 -10.344 -12.016 1 92.19 236 ASP B CA 1
ATOM 3816 C C . ASP B 1 236 ? 25.531 -10.711 -13.477 1 92.19 236 ASP B C 1
ATOM 3818 O O . ASP B 1 236 ? 26.203 -11.586 -14.031 1 92.19 236 ASP B O 1
ATOM 3822 N N . GLY B 1 237 ? 24.516 -10.18 -14.109 1 94.75 237 GLY B N 1
ATOM 3823 C CA . GLY B 1 237 ? 24.25 -10.422 -15.516 1 94.75 237 GLY B CA 1
ATOM 3824 C C . GLY B 1 237 ? 23.703 -11.812 -15.789 1 94.75 237 GLY B C 1
ATOM 3825 O O . GLY B 1 237 ? 24.141 -12.477 -16.734 1 94.75 237 GLY B O 1
ATOM 3826 N N . LEU B 1 238 ? 22.766 -12.227 -15.078 1 96.5 238 LEU B N 1
ATOM 3827 C CA . LEU B 1 238 ? 22.141 -13.539 -15.211 1 96.5 238 LEU B CA 1
ATOM 3828 C C . LEU B 1 238 ? 21.5 -13.695 -16.594 1 96.5 238 LEU B C 1
ATOM 3830 O O . LEU B 1 238 ? 20.891 -12.758 -17.109 1 96.5 238 LEU B O 1
ATOM 3834 N N . THR B 1 239 ? 21.594 -14.906 -17.172 1 97 239 THR B N 1
ATOM 3835 C CA . THR B 1 239 ? 20.938 -15.211 -18.438 1 97 239 THR B CA 1
ATOM 3836 C C . THR B 1 239 ? 20.031 -16.438 -18.297 1 97 239 THR B C 1
ATOM 3838 O O . THR B 1 239 ? 19.297 -16.781 -19.234 1 97 239 THR B O 1
ATOM 3841 N N . THR B 1 240 ? 20.172 -17.125 -17.234 1 97.31 240 THR B N 1
ATOM 3842 C CA . THR B 1 240 ? 19.266 -18.203 -16.859 1 97.31 240 THR B CA 1
ATOM 3843 C C . THR B 1 240 ? 18.859 -18.078 -15.391 1 97.31 240 THR B C 1
ATOM 3845 O O . THR B 1 240 ? 19.5 -17.375 -14.617 1 97.31 240 THR B O 1
ATOM 3848 N N . TYR B 1 241 ? 17.828 -18.625 -15.07 1 98.44 241 TYR B N 1
ATOM 3849 C CA . TYR B 1 241 ? 17.312 -18.594 -13.711 1 98.44 241 TYR B CA 1
ATOM 3850 C C . TYR B 1 241 ? 16.844 -19.969 -13.273 1 98.44 241 TYR B C 1
ATOM 3852 O O . TYR B 1 241 ? 16.016 -20.594 -13.945 1 98.44 241 TYR B O 1
ATOM 3860 N N . PRO B 1 242 ? 17.359 -20.531 -12.195 1 98.44 242 PRO B N 1
ATOM 3861 C CA . PRO B 1 242 ? 16.875 -21.812 -11.656 1 98.44 242 PRO B CA 1
ATOM 3862 C C . PRO B 1 242 ? 15.555 -21.656 -10.891 1 98.44 242 PRO B C 1
ATOM 3864 O O . PRO B 1 242 ? 15.555 -21.328 -9.703 1 98.44 242 PRO B O 1
ATOM 3867 N N . TYR B 1 243 ? 14.484 -21.953 -11.484 1 98.81 243 TYR B N 1
ATOM 3868 C CA . TYR B 1 243 ? 13.164 -21.781 -10.891 1 98.81 243 TYR B CA 1
ATOM 3869 C C . TYR B 1 243 ? 13.016 -22.625 -9.633 1 98.81 243 TYR B C 1
ATOM 3871 O O . TYR B 1 243 ? 13.352 -23.812 -9.633 1 98.81 243 TYR B O 1
ATOM 3879 N N . PRO B 1 244 ? 12.531 -22 -8.617 1 98.75 244 PRO B N 1
ATOM 3880 C CA . PRO B 1 244 ? 12.18 -22.812 -7.449 1 98.75 244 PRO B CA 1
ATOM 3881 C C . PRO B 1 244 ? 10.844 -23.531 -7.605 1 98.75 244 PRO B C 1
ATOM 3883 O O . PRO B 1 244 ? 10.07 -23.219 -8.516 1 98.75 244 PRO B O 1
ATOM 3886 N N . GLY B 1 245 ? 10.695 -24.5 -6.668 1 98.44 245 GLY B N 1
ATOM 3887 C CA . GLY B 1 245 ? 9.422 -25.203 -6.652 1 98.44 245 GLY B CA 1
ATOM 3888 C C . GLY B 1 245 ? 9.375 -26.391 -7.594 1 98.44 245 GLY B C 1
ATOM 3889 O O . GLY B 1 245 ? 10.398 -26.781 -8.164 1 98.44 245 GLY B O 1
ATOM 3890 N N . PRO B 1 246 ? 8.219 -26.969 -7.703 1 98.62 246 PRO B N 1
ATOM 3891 C CA . PRO B 1 246 ? 8.07 -28.141 -8.57 1 98.62 246 PRO B CA 1
ATOM 3892 C C . PRO B 1 246 ? 8.203 -27.797 -10.055 1 98.62 246 PRO B C 1
ATOM 3894 O O . PRO B 1 246 ? 8.156 -26.625 -10.43 1 98.62 246 PRO B O 1
ATOM 3897 N N . ALA B 1 247 ? 8.391 -28.844 -10.828 1 98.12 247 ALA B N 1
ATOM 3898 C CA . ALA B 1 247 ? 8.359 -28.688 -12.273 1 98.12 247 ALA B CA 1
ATOM 3899 C C . ALA B 1 24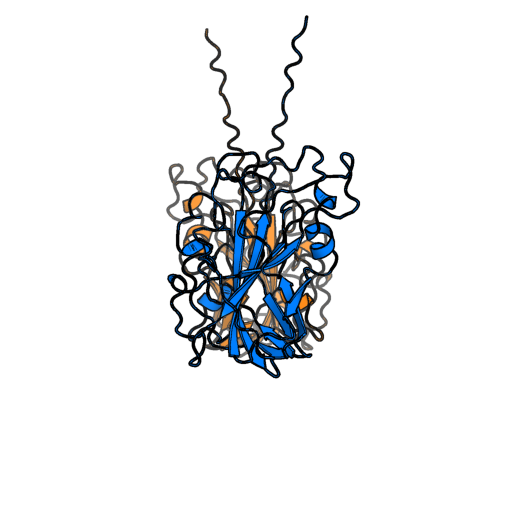7 ? 6.973 -28.25 -12.75 1 98.12 247 ALA B C 1
ATOM 3901 O O . ALA B 1 247 ? 5.984 -28.406 -12.031 1 98.12 247 ALA B O 1
ATOM 3902 N N . LEU B 1 248 ? 6.938 -27.656 -13.906 1 98.56 248 LEU B N 1
ATOM 3903 C CA . LEU B 1 248 ? 5.648 -27.359 -14.523 1 98.56 248 LEU B CA 1
ATOM 3904 C C . LEU B 1 248 ? 4.785 -28.609 -14.602 1 98.56 248 LEU B C 1
ATOM 3906 O O . LEU B 1 248 ? 5.281 -29.703 -14.922 1 98.56 248 LEU B O 1
ATOM 3910 N N . TRP B 1 249 ? 3.568 -28.5 -14.312 1 98.12 249 TRP B N 1
ATOM 3911 C CA . TRP B 1 249 ? 2.625 -29.625 -14.281 1 98.12 249 TRP B CA 1
ATOM 3912 C C . TRP B 1 249 ? 2.492 -30.266 -15.656 1 98.12 249 TRP B C 1
ATOM 3914 O O . TRP B 1 249 ? 2.393 -31.484 -15.773 1 98.12 249 TRP B O 1
ATOM 3924 N N . ARG B 1 250 ? 2.543 -29.453 -16.703 1 90.88 250 ARG B N 1
ATOM 3925 C CA . ARG B 1 250 ? 2.506 -29.938 -18.078 1 90.88 250 ARG B CA 1
ATOM 3926 C C . ARG B 1 250 ? 3.127 -28.922 -19.031 1 90.88 250 ARG B C 1
ATOM 3928 O O . ARG B 1 250 ? 3.158 -27.719 -18.734 1 90.88 250 ARG B O 1
#

Secondary structure (DSSP, 8-state):
---------------------EEEEEETTEEEE---GGGGGSSSPPP-SBPB---TT---B-GGGTTSTHHHHSTT-B--SS-EEEETT-EEEEEES---TT----EEEEEEEPPTT-STT--GGG--BEEEEEE-B-TT--TTS-TTTSBHHHHHHHTTTEEEEEPPTTBPSEEEEEEEEEEE-TTTTSTT--EEEEEEEEEEEES--SB---S-B-GGGS--TTSTTTS--SSS--S-----SSPB--/---------------------EEEEEETTEEEE---GGGGGSSSPPP-SBPB---TT---B-GGGTTSTHHHHSTT-B--SS-EEEETT-EEEEEES---TT----EEEEEEEPPTT-STT--GGG--BEEEEEE-B-TT--TTS-TTTSBHHHHHHHTTTEEEEEPPTTBPSEEEEEEEEEEE-TTTTSTT--EEEEEEEEEEEES--SB---S-B-GGGS--TTSTTTS--SSS--S-----SSPB--

Nearest PDB structures (foldseek):
  6ha5-assembly2_B  TM=9.472E-01  e=2.031E-30  Aspergillus fumigatus Af293
  2vtc-assembly2_B  TM=9.323E-01  e=5.841E-28  Trichoderma reesei
  9bjt-assembly2_B  TM=7.884E-01  e=5.089E-18  Thermothelomyces thermophilus
  9bjs-assembly2_B  TM=7.816E-01  e=2.959E-18  Thermothelomyces thermophilus
  9bjr-assembly2_B  TM=7.832E-01  e=5.740E-18  Thermothelomyces thermophilus

Foldseek 3Di:
DPPPPPPPPPPVPPDPPQAKDFAWKDAPRDIFGADDLVQVVDVVRDQGQWKDEPPNSNFFDWQVCQLPLCQQAHHPTAGGRDADEHEAFTKMKTAMPAHDLLQAWKKWKWKWADPQVAPRHDDSQPTFIATADMFFFDQPFFLPPQLSCGTCVNVCRVVNNIDMDTHHAAEDFGKMKMKIKGKGCSQLLDQRGIGIRIIIGIHGYPNHHDDYDDDGHGSSPFDHRPPDQRNDHSRRRDNDGDDTGDDHPD/DPPPPPPPPPPPPDDDDQAKDQAWKDAPRDIFGADDLVQVVDVVRDQGQWKDEPPNSNFFDWQVCQLPLCQQAHHPTAGGRDADEHEAQTKMKTAMPAHDLLQAWKKWKWKWADPQVAPRHDDSQPTFIATADMFFFDQPFFLPPQLSCGTCVNVCRVVNNIDMDTHHAAEDFGKMKMKIKGKGCSQLLDQRGIGIRIIIGIHGYPPHHDDYDDDGHGSSPFDHRPPDQRNDHSRRRDNDGDDTGDDHPD

Organism: NCBI:txid100816

pLDDT: mean 92.76, std 16.36, range [24.31, 98.94]

Sequence (500 aa):
MFSSLATVVFLAAAEVAAHGFVEFIHADGVQYQGYNPGFRFQDPAPRVPGWYANNTDIGFVGPESFRDPDIICHKIARPGQEYVNVRAGSNITLQWMMWPESHVGPIMDYLAPCPSSGCVDTDKTQLEFVKLAQQALKPDATPSTFWLEAWVVDDFRKNSYKWVVNIPSDIKSGYYVLRHEIIALHSAWGENGAQAYPQCINLHVTDGGDTEVSGGTSPMKFYDAEHPGIHISVYDGLTTYPYPGPALWRMFSSLATVVFLAAAEVAAHGFVEFIHADGVQYQGYNPGFRFQDPAPRVPGWYANNTDIGFVGPESFRDPDIICHKIARPGQEYVNVRAGSNITLQWMMWPESHVGPIMDYLAPCPSSGCVDTDKTQLEFVKLAQQALKPDATPSTFWLEAWVVDDFRKNSYKWVVNIPSDIKSGYYVLRHEIIALHSAWGENGAQAYPQCINLHVTDGGDTEVSGGTSPMKFYDAEHPGIHISVYDGLTTYPYPGPALWR

Solvent-accessible surface area (backbone atoms only — not comparable to full-atom values): 25827 Å² total; per-residue (Å²): 134,81,77,73,75,75,71,71,72,70,67,53,67,55,78,20,57,20,49,45,47,49,44,34,34,36,30,90,89,38,80,43,51,29,46,56,64,57,39,77,78,39,86,79,49,80,77,24,17,20,29,43,44,70,40,65,63,34,60,63,48,40,34,87,37,24,72,34,76,35,42,54,34,22,41,80,44,43,50,14,70,38,59,45,64,41,49,35,52,35,60,37,35,40,25,32,52,37,68,45,72,67,54,36,36,38,42,37,35,28,41,19,69,36,53,96,90,38,49,58,80,54,60,74,87,73,42,35,36,30,30,68,48,74,49,33,66,38,93,83,37,40,60,79,40,56,59,62,68,27,21,42,47,44,57,25,52,74,49,70,29,43,44,78,44,76,39,60,47,43,34,45,52,44,26,31,37,38,34,39,31,42,36,26,30,71,43,2,64,42,89,61,31,26,33,33,44,33,40,32,31,31,32,36,36,35,79,34,42,80,42,73,88,69,88,36,44,45,53,46,67,33,49,50,49,75,36,68,55,40,42,34,66,60,80,76,28,62,73,72,74,58,75,67,40,71,67,64,69,115,134,83,77,74,74,74,70,71,73,68,66,55,59,69,59,27,62,21,49,46,46,50,44,34,35,37,29,89,90,40,79,43,51,29,48,56,63,55,39,76,81,38,86,79,49,80,76,22,16,18,29,44,43,68,40,65,62,34,62,62,48,44,34,89,36,25,72,34,77,33,43,55,34,21,41,80,44,43,50,15,70,37,60,46,64,42,50,34,52,36,58,35,36,41,25,32,51,37,67,46,72,67,54,34,37,37,42,36,34,29,42,20,68,38,53,96,90,37,50,58,81,52,60,73,88,74,42,35,36,32,29,68,48,74,51,30,65,38,93,82,36,39,60,80,39,56,58,62,67,26,20,44,48,42,55,25,53,74,49,71,29,44,44,78,44,78,38,60,48,43,34,44,53,45,26,31,38,40,35,41,32,40,37,25,30,70,43,2,66,41,88,61,31,26,34,34,44,33,40,32,31,30,32,36,35,35,80,33,42,80,42,72,88,70,89,35,43,45,53,46,69,32,49,48,50,75,35,68,55,38,42,32,66,59,79,76,28,61,73,74,74,58,76,66,39,71,67,65,68,113